Protein AF-A0A963EI82-F1 (afdb_monomer_lite)

Radius of gyration: 46.26 Å; chains: 1; bounding box: 89×46×141 Å

Foldseek 3Di:
DDEAEDEEDEQAEFEDPDPDPQQAADPPDEGAEHFLYEQYEYYLYEYERHQEDYEFEFQDADDPHSAHYNYEYHNYEYGSYNHDYYYCCVVHPRSHDQYWYFQYAQDDPAFCDPDPPSSRGDHGGDIDHQKDFDADPVRHGAWIWHDLDPQKIKIFGQDQAPQRPDTLRDSPCQAHQRIWMFHRPDPFDTWIFHRDDFQPADRHDPPDTHHDFDFTFHDPPDDPDPDRDDGDGPDPPDFDEDCADPPDDDAQDKGWHQDPNNADPPAFDDQHTGIWGHHDPGHTDGPDGDVPDFTEDEDAAEEEDALSQFRYEYEDAYAAAYEYEYEADRDAAPRAKTKHKYAQAHNHKYFYHYHPQAAEDEDVPDGIQDDHRAMWMWIAHNNRYIYTHPSPPPDPDPPDAAEDEDEAEDEDALVQWSHEYEYAYADQEEGEHEDAAPSDDPPDFKTKHKYFYAYQHKYWYAYHPQEEEAEPCDVGRIDRDHGDMKMWMWGHDDVPHTIYIYIDD

Structure (mmCIF, N/CA/C/O backbone):
data_AF-A0A963EI82-F1
#
_entry.id   AF-A0A963EI82-F1
#
loop_
_atom_site.group_PDB
_atom_site.id
_atom_site.type_symbol
_atom_site.label_atom_id
_atom_site.label_alt_id
_atom_site.label_comp_id
_atom_site.label_asym_id
_atom_site.label_entity_id
_atom_site.label_seq_id
_atom_site.pdbx_PDB_ins_code
_atom_site.Cartn_x
_atom_site.Cartn_y
_atom_site.Cartn_z
_atom_site.occupancy
_atom_site.B_iso_or_equiv
_atom_site.auth_seq_id
_atom_site.auth_comp_id
_atom_site.auth_asym_id
_atom_site.auth_atom_id
_atom_site.pdbx_PDB_model_num
ATOM 1 N N . ALA A 1 1 ? 41.532 -10.036 -47.776 1.00 57.84 1 ALA A N 1
ATOM 2 C CA . ALA A 1 1 ? 40.327 -9.184 -47.785 1.00 57.84 1 ALA A CA 1
ATOM 3 C C . ALA A 1 1 ? 40.733 -7.795 -47.318 1.00 57.84 1 ALA A C 1
ATOM 5 O O . ALA A 1 1 ? 41.218 -7.670 -46.201 1.00 57.84 1 ALA A O 1
ATOM 6 N N . HIS A 1 2 ? 40.638 -6.790 -48.186 1.00 61.81 2 HIS A N 1
ATOM 7 C CA . HIS A 1 2 ? 40.931 -5.408 -47.808 1.00 61.81 2 HIS A CA 1
ATOM 8 C C . HIS A 1 2 ? 39.715 -4.837 -47.072 1.00 61.81 2 HIS A C 1
ATOM 10 O O . HIS A 1 2 ? 38.590 -5.003 -47.539 1.00 61.81 2 HIS A O 1
ATOM 16 N N . VAL A 1 3 ? 39.946 -4.231 -45.908 1.00 71.12 3 VAL A N 1
ATOM 17 C CA . VAL A 1 3 ? 38.927 -3.509 -45.136 1.00 71.12 3 VAL A CA 1
ATOM 18 C C . VAL A 1 3 ? 39.067 -2.033 -45.485 1.00 71.12 3 VAL A C 1
ATOM 20 O O . VAL A 1 3 ? 40.163 -1.485 -45.367 1.00 71.12 3 VAL A O 1
ATOM 23 N N . CYS A 1 4 ? 37.981 -1.393 -45.914 1.00 79.50 4 CYS A N 1
ATOM 24 C CA . CYS A 1 4 ? 37.936 0.066 -45.990 1.00 79.50 4 CYS A CA 1
ATOM 25 C C . CYS A 1 4 ? 37.677 0.592 -44.574 1.00 79.50 4 CYS A C 1
ATOM 27 O O . CYS A 1 4 ? 36.737 0.131 -43.927 1.00 79.50 4 CYS A O 1
ATOM 29 N N . ASN A 1 5 ? 38.530 1.475 -44.050 1.00 86.44 5 ASN A N 1
ATOM 30 C CA . ASN A 1 5 ? 38.430 1.924 -42.662 1.00 86.44 5 ASN A CA 1
ATOM 31 C C . ASN A 1 5 ? 38.741 3.415 -42.510 1.00 86.44 5 ASN A C 1
ATOM 33 O O . ASN A 1 5 ? 39.604 3.927 -43.218 1.00 86.44 5 ASN A O 1
ATOM 37 N N . ASN A 1 6 ? 38.099 4.066 -41.536 1.00 87.31 6 ASN A N 1
ATOM 38 C CA . ASN A 1 6 ? 38.327 5.461 -41.144 1.00 87.31 6 ASN A CA 1
ATOM 39 C C . ASN A 1 6 ? 38.152 6.451 -42.309 1.00 87.31 6 ASN A C 1
ATOM 41 O O . ASN A 1 6 ? 39.043 7.245 -42.611 1.00 87.31 6 ASN A O 1
ATOM 45 N N . MET A 1 7 ? 37.003 6.389 -42.977 1.00 90.25 7 MET A N 1
ATOM 46 C CA . MET A 1 7 ? 36.667 7.276 -44.090 1.00 90.25 7 MET A CA 1
ATOM 47 C C . MET A 1 7 ? 35.466 8.141 -43.725 1.00 90.25 7 MET A C 1
ATOM 49 O O . MET A 1 7 ? 34.539 7.678 -43.063 1.00 90.25 7 MET A O 1
ATOM 53 N N . VAL A 1 8 ? 35.467 9.382 -44.203 1.00 93.44 8 VAL A N 1
ATOM 54 C CA . VAL A 1 8 ? 34.294 10.255 -44.165 1.00 93.44 8 VAL A CA 1
ATOM 55 C C . VAL A 1 8 ? 33.812 10.476 -45.592 1.00 93.44 8 VAL A C 1
ATOM 57 O O . VAL A 1 8 ? 34.596 10.841 -46.466 1.00 93.44 8 VAL A O 1
ATOM 60 N N . LEU A 1 9 ? 32.523 10.255 -45.818 1.00 92.88 9 LEU A N 1
ATOM 61 C CA . LEU A 1 9 ? 31.808 10.692 -47.008 1.00 92.88 9 LEU A CA 1
ATOM 62 C C . LEU A 1 9 ? 30.863 11.795 -46.559 1.00 92.88 9 LEU A C 1
ATOM 64 O O . LEU A 1 9 ? 30.033 11.575 -45.681 1.00 92.88 9 LEU A O 1
ATOM 68 N N . GLN A 1 10 ? 31.001 12.980 -47.140 1.00 94.75 10 GLN A N 1
ATOM 69 C CA . GLN A 1 10 ? 30.225 14.137 -46.725 1.00 94.75 10 GLN A CA 1
ATOM 70 C C . GLN A 1 10 ? 29.587 14.820 -47.929 1.00 94.75 10 GLN A C 1
ATOM 72 O O . GLN A 1 10 ? 30.273 15.060 -48.922 1.00 94.75 10 GLN A O 1
ATOM 77 N N . ARG A 1 11 ? 28.298 15.170 -47.814 1.00 91.75 11 ARG A N 1
ATOM 78 C CA . ARG A 1 11 ? 27.529 15.893 -48.844 1.00 91.75 11 ARG A CA 1
ATOM 79 C C . ARG A 1 11 ? 27.559 15.202 -50.207 1.00 91.75 11 ARG A C 1
ATOM 81 O O . ARG A 1 11 ? 27.711 15.843 -51.246 1.00 91.75 11 ARG A O 1
ATOM 88 N N . ILE A 1 12 ? 27.450 13.878 -50.193 1.00 92.38 12 ILE A N 1
ATOM 89 C CA . ILE A 1 12 ? 27.367 13.075 -51.411 1.00 92.38 12 ILE A CA 1
ATOM 90 C C . ILE A 1 12 ? 25.909 13.001 -51.843 1.00 92.38 12 ILE A C 1
ATOM 92 O O . ILE A 1 12 ? 25.058 12.629 -51.042 1.00 92.38 12 ILE A O 1
ATOM 96 N N . GLN A 1 13 ? 25.630 13.295 -53.111 1.00 89.69 13 GLN A N 1
ATOM 97 C CA . GLN A 1 13 ? 24.340 12.999 -53.725 1.00 89.69 13 GLN A CA 1
ATOM 98 C C . GLN A 1 13 ? 24.514 11.877 -54.747 1.00 89.69 13 GLN A C 1
ATOM 100 O O . GLN A 1 13 ? 25.333 11.988 -55.660 1.00 89.69 13 GLN A O 1
ATOM 105 N N . VAL A 1 14 ? 23.751 10.798 -54.591 1.00 88.75 14 VAL A N 1
ATOM 106 C CA . VAL A 1 14 ? 23.682 9.694 -55.550 1.00 88.75 14 VAL A CA 1
ATOM 107 C C . VAL A 1 14 ? 22.271 9.639 -56.105 1.00 88.75 14 VAL A C 1
ATOM 109 O O . VAL A 1 14 ? 21.310 9.549 -55.350 1.00 88.75 14 VAL A O 1
ATOM 112 N N . ASN A 1 15 ? 22.152 9.685 -57.425 1.00 84.25 15 ASN A N 1
ATOM 113 C CA . ASN A 1 15 ? 20.874 9.604 -58.115 1.00 84.25 15 ASN A CA 1
ATOM 114 C C . ASN A 1 15 ? 21.046 8.756 -59.381 1.00 84.25 15 ASN A C 1
ATOM 116 O O . ASN A 1 15 ? 22.051 8.902 -60.084 1.00 84.25 15 ASN A O 1
ATOM 120 N N . ALA A 1 16 ? 20.103 7.854 -59.657 1.00 77.00 16 ALA A N 1
ATOM 121 C CA . ALA A 1 16 ? 20.084 7.122 -60.917 1.00 77.00 16 ALA A CA 1
ATOM 122 C C . ALA A 1 16 ? 19.384 7.961 -62.004 1.00 77.00 16 ALA A C 1
ATOM 124 O O . ALA A 1 16 ? 18.263 8.425 -61.795 1.00 77.00 16 ALA A O 1
ATOM 125 N N . PRO A 1 17 ? 20.000 8.151 -63.185 1.00 63.22 17 PRO A N 1
ATOM 126 C CA . PRO A 1 17 ? 19.357 8.868 -64.274 1.00 63.22 17 PRO A CA 1
ATOM 127 C C . PRO A 1 17 ? 18.159 8.072 -64.815 1.00 63.22 17 PRO A C 1
ATOM 129 O O . PRO A 1 17 ? 18.316 7.025 -65.433 1.00 63.22 17 PRO A O 1
ATOM 132 N N . ASP A 1 18 ? 16.977 8.622 -64.555 1.00 56.81 18 ASP A N 1
ATOM 133 C CA . ASP A 1 18 ? 15.734 8.546 -65.326 1.00 56.81 18 ASP A CA 1
ATOM 134 C C . ASP A 1 18 ? 15.275 7.160 -65.830 1.00 56.81 18 ASP A C 1
ATOM 136 O O . ASP A 1 18 ? 15.559 6.735 -66.950 1.00 56.81 18 ASP A O 1
ATOM 140 N N . ALA A 1 19 ? 14.437 6.500 -65.025 1.00 50.06 19 ALA A N 1
ATOM 141 C CA . ALA A 1 19 ? 13.501 5.481 -65.492 1.00 50.06 19 ALA A CA 1
ATOM 142 C C . ALA A 1 19 ? 12.075 6.069 -65.594 1.00 50.06 19 ALA A C 1
ATOM 144 O O . ALA A 1 19 ? 11.162 5.671 -64.877 1.00 50.06 19 ALA A O 1
ATOM 145 N N . GLY A 1 20 ? 11.868 7.054 -66.471 1.00 53.16 20 GLY A N 1
ATOM 146 C CA . GLY A 1 20 ? 10.571 7.301 -67.118 1.00 53.16 20 GLY A CA 1
ATOM 147 C C . GLY A 1 20 ? 9.481 8.057 -66.345 1.00 53.16 20 GLY A C 1
ATOM 148 O O . GLY A 1 20 ? 8.435 8.321 -66.934 1.00 53.16 20 GLY A O 1
ATOM 149 N N . SER A 1 21 ? 9.682 8.461 -65.087 1.00 54.78 21 SER A N 1
ATOM 150 C CA . SER A 1 21 ? 8.813 9.464 -64.431 1.00 54.78 21 SER A CA 1
ATOM 151 C C . SER A 1 21 ? 9.440 10.157 -63.210 1.00 54.78 21 SER A C 1
ATOM 153 O O . SER A 1 21 ? 8.719 10.613 -62.324 1.00 54.78 21 SER A O 1
ATOM 155 N N . GLY A 1 22 ? 10.774 10.205 -63.111 1.00 61.03 22 GLY A N 1
ATOM 156 C CA . GLY A 1 22 ? 11.508 10.909 -62.042 1.00 61.03 22 GLY A CA 1
ATOM 157 C C . GLY A 1 22 ? 11.361 10.366 -60.609 1.00 61.03 22 GLY A C 1
ATOM 158 O O . GLY A 1 22 ? 12.062 10.834 -59.719 1.00 61.03 22 GLY A O 1
ATOM 159 N N . LEU A 1 23 ? 10.479 9.388 -60.371 1.00 68.19 23 LEU A N 1
ATOM 160 C CA . LEU A 1 23 ? 10.163 8.844 -59.039 1.00 68.19 23 LEU A CA 1
ATOM 161 C C . LEU A 1 23 ? 10.244 7.309 -58.964 1.00 68.19 23 LEU A C 1
ATOM 163 O O . LEU A 1 23 ? 10.009 6.743 -57.900 1.00 68.19 23 LEU A O 1
ATOM 167 N N . VAL A 1 24 ? 10.541 6.624 -60.074 1.00 77.25 24 VAL A N 1
ATOM 168 C CA . VAL A 1 24 ? 10.597 5.155 -60.124 1.00 77.25 24 VAL A CA 1
ATOM 169 C C . VAL A 1 24 ? 12.042 4.686 -59.913 1.00 77.25 24 VAL A C 1
ATOM 171 O O . VAL A 1 24 ? 12.893 5.010 -60.743 1.00 77.25 24 VAL A O 1
ATOM 174 N N . PRO A 1 25 ? 12.332 3.918 -58.844 1.00 78.06 25 PRO A N 1
ATOM 175 C CA . PRO A 1 25 ? 13.668 3.389 -58.596 1.00 78.06 25 PRO A CA 1
ATOM 176 C C . PRO A 1 25 ? 14.167 2.498 -59.741 1.00 78.06 25 PRO A C 1
ATOM 178 O O . PRO A 1 25 ? 13.443 1.611 -60.203 1.00 78.06 25 PRO A O 1
ATOM 181 N N . LEU A 1 26 ? 15.425 2.669 -60.163 1.00 82.06 26 LEU A N 1
ATOM 182 C CA . LEU A 1 26 ? 16.035 1.784 -61.161 1.00 82.06 26 LEU A CA 1
ATOM 183 C C . LEU A 1 26 ? 16.381 0.421 -60.536 1.00 82.06 26 LEU A C 1
ATOM 185 O O . LEU A 1 26 ? 17.216 0.337 -59.634 1.00 82.06 26 LEU A O 1
ATOM 189 N N . ALA A 1 27 ? 15.766 -0.655 -61.030 1.00 84.81 27 ALA A N 1
ATOM 190 C CA . ALA A 1 27 ? 16.008 -2.010 -60.533 1.00 84.81 27 ALA A CA 1
ATOM 191 C C . ALA A 1 27 ? 17.491 -2.426 -60.655 1.00 84.81 27 ALA A C 1
ATOM 193 O O . ALA A 1 27 ? 18.173 -2.110 -61.629 1.00 84.81 27 ALA A O 1
ATOM 194 N N . GLY A 1 28 ? 17.988 -3.149 -59.657 1.00 86.94 28 GLY A N 1
ATOM 195 C CA . GLY A 1 28 ? 19.357 -3.636 -59.508 1.00 86.94 28 GLY A CA 1
ATOM 196 C C . GLY A 1 28 ? 20.360 -2.604 -58.989 1.00 86.94 28 GLY A C 1
ATOM 197 O O . GLY A 1 28 ? 21.533 -2.944 -58.827 1.00 86.94 28 GLY A O 1
ATOM 198 N N . THR A 1 29 ? 19.945 -1.358 -58.739 1.00 89.69 29 THR A N 1
ATOM 199 C CA . THR A 1 29 ? 20.871 -0.294 -58.327 1.00 89.69 29 THR A CA 1
ATOM 200 C C . THR A 1 29 ? 21.032 -0.201 -56.815 1.00 89.69 29 THR A C 1
ATOM 202 O O . THR A 1 29 ? 20.063 -0.275 -56.058 1.00 89.69 29 THR A O 1
ATOM 205 N N . THR A 1 30 ? 22.275 0.022 -56.385 1.00 91.69 30 THR A N 1
ATOM 206 C CA . THR A 1 30 ? 22.602 0.399 -55.010 1.00 91.69 30 THR A CA 1
ATOM 207 C C . THR A 1 30 ? 23.285 1.760 -55.029 1.00 91.69 30 THR A C 1
ATOM 209 O O . THR A 1 30 ? 24.250 1.929 -55.771 1.00 91.69 30 THR A O 1
ATOM 212 N N . GLY A 1 31 ? 22.815 2.715 -54.226 1.00 92.94 31 GLY A N 1
ATOM 213 C CA . GLY A 1 31 ? 23.410 4.049 -54.164 1.00 92.94 31 GLY A CA 1
ATOM 214 C C . GLY A 1 31 ? 24.785 4.037 -53.498 1.00 92.94 31 GLY A C 1
ATOM 215 O O . GLY A 1 31 ? 25.807 4.195 -54.162 1.00 92.94 31 GLY A O 1
ATOM 216 N N . ILE A 1 32 ? 24.823 3.813 -52.183 1.00 93.44 32 ILE A N 1
ATOM 217 C CA . ILE A 1 32 ? 26.070 3.693 -51.418 1.00 93.44 32 ILE A CA 1
ATOM 218 C C . ILE A 1 32 ? 26.177 2.279 -50.856 1.00 93.44 32 ILE A C 1
ATOM 220 O O . ILE A 1 32 ? 25.413 1.875 -49.980 1.00 93.44 32 ILE A O 1
ATOM 224 N N . ARG A 1 33 ? 27.163 1.525 -51.351 1.00 92.19 33 ARG A N 1
ATOM 225 C CA . ARG A 1 33 ? 27.460 0.167 -50.890 1.00 92.19 33 ARG A CA 1
ATOM 226 C C . ARG A 1 33 ? 28.783 0.122 -50.144 1.00 92.19 33 ARG A C 1
ATOM 228 O O . ARG A 1 33 ? 29.834 0.432 -50.698 1.00 92.19 33 ARG A O 1
ATOM 235 N N . MET A 1 34 ? 28.731 -0.341 -48.904 1.00 90.81 34 MET A N 1
ATOM 236 C CA . MET A 1 34 ? 29.884 -0.541 -48.040 1.00 90.81 34 MET A CA 1
ATOM 237 C C . MET A 1 34 ? 30.163 -2.033 -47.889 1.00 90.81 34 MET A C 1
ATOM 239 O O . MET A 1 34 ? 29.347 -2.778 -47.347 1.00 90.81 34 MET A O 1
ATOM 243 N N . HIS A 1 35 ? 31.324 -2.469 -48.380 1.00 89.81 35 HIS A N 1
ATOM 244 C CA . HIS A 1 35 ? 31.737 -3.870 -48.360 1.00 89.81 35 HIS A CA 1
ATOM 245 C C . HIS A 1 35 ? 32.922 -4.072 -47.412 1.00 89.81 35 HIS A C 1
ATOM 247 O O . HIS A 1 35 ? 33.994 -3.521 -47.660 1.00 89.81 35 HIS A O 1
ATOM 253 N N . ASN A 1 36 ? 32.753 -4.881 -46.359 1.00 87.81 36 ASN A N 1
ATOM 254 C CA . ASN A 1 36 ? 33.754 -5.071 -45.296 1.00 87.81 36 ASN A CA 1
ATOM 255 C C . ASN A 1 36 ? 34.328 -3.725 -44.805 1.00 87.81 36 ASN A C 1
ATOM 257 O O . ASN A 1 36 ? 35.544 -3.513 -44.837 1.00 87.81 36 ASN A O 1
ATOM 261 N N . ALA A 1 37 ? 33.447 -2.793 -44.433 1.00 88.12 37 ALA A N 1
ATOM 262 C CA . ALA A 1 37 ? 33.820 -1.418 -44.116 1.00 88.12 37 ALA A CA 1
ATOM 263 C C . ALA A 1 37 ? 33.678 -1.115 -42.621 1.00 88.12 37 ALA A C 1
ATOM 265 O O . ALA A 1 37 ? 32.652 -1.420 -42.014 1.00 88.12 37 ALA A O 1
ATOM 266 N N . ALA A 1 38 ? 34.693 -0.495 -42.032 1.00 86.25 38 ALA A N 1
ATOM 267 C CA . ALA A 1 38 ? 34.719 -0.159 -40.618 1.00 86.25 38 ALA A CA 1
ATOM 268 C C . ALA A 1 38 ? 34.853 1.352 -40.412 1.00 86.25 38 ALA A C 1
ATOM 270 O O . ALA A 1 38 ? 35.602 2.011 -41.124 1.00 86.25 38 ALA A O 1
ATOM 271 N N . ARG A 1 39 ? 34.171 1.903 -39.405 1.00 86.31 39 ARG A N 1
ATOM 272 C CA . ARG A 1 39 ? 34.317 3.306 -38.976 1.00 86.31 39 ARG A CA 1
ATOM 273 C C . ARG A 1 39 ? 34.182 4.300 -40.131 1.00 86.31 39 ARG A C 1
ATOM 275 O O . ARG A 1 39 ? 34.940 5.267 -40.226 1.00 86.31 39 ARG A O 1
ATOM 282 N N . ILE A 1 40 ? 33.249 4.025 -41.036 1.00 92.00 40 ILE A N 1
ATOM 283 C CA . ILE A 1 40 ? 32.882 4.943 -42.107 1.00 92.00 40 ILE A CA 1
ATOM 284 C C . ILE A 1 40 ? 31.839 5.910 -41.558 1.00 92.00 40 ILE A C 1
ATOM 286 O O . ILE A 1 40 ? 30.855 5.479 -40.962 1.00 92.00 40 ILE A O 1
ATOM 290 N N . CYS A 1 41 ? 32.045 7.208 -41.752 1.00 92.50 41 CYS A N 1
ATOM 291 C CA . CYS A 1 41 ? 31.081 8.234 -41.379 1.00 92.50 41 CYS A CA 1
ATOM 292 C C . CYS A 1 41 ? 30.471 8.842 -42.642 1.00 92.50 41 CYS A C 1
ATOM 294 O O . CYS A 1 41 ? 31.165 9.487 -43.425 1.00 92.50 41 CYS A O 1
ATOM 296 N N . LEU A 1 42 ? 29.179 8.618 -42.840 1.00 93.06 42 LEU A N 1
ATOM 297 C CA . LEU A 1 42 ? 28.361 9.239 -43.869 1.00 93.06 42 LEU A CA 1
ATOM 298 C C . LEU A 1 42 ? 27.676 10.454 -43.243 1.00 93.06 42 LEU A C 1
ATOM 300 O O . LEU A 1 42 ? 26.943 10.315 -42.266 1.00 93.06 42 LEU A O 1
ATOM 304 N N . VAL A 1 43 ? 27.936 11.640 -43.784 1.00 93.06 43 VAL A N 1
ATOM 305 C CA . VAL A 1 43 ? 27.400 12.911 -43.285 1.00 93.06 43 VAL A CA 1
ATOM 306 C C . VAL A 1 43 ? 26.672 13.618 -44.421 1.00 93.06 43 VAL A C 1
ATOM 308 O O . VAL A 1 43 ? 27.270 13.877 -45.464 1.00 93.06 43 VAL A O 1
ATOM 311 N N . ASP A 1 44 ? 25.393 13.929 -44.246 1.00 90.88 44 ASP A N 1
ATOM 312 C CA . ASP A 1 44 ? 24.550 14.604 -45.241 1.00 90.88 44 ASP A CA 1
ATOM 313 C C . ASP A 1 44 ? 24.593 13.920 -46.623 1.00 90.88 44 ASP A C 1
ATOM 315 O O . ASP A 1 44 ? 24.756 14.571 -47.657 1.00 90.88 44 ASP A O 1
ATOM 319 N N . CYS A 1 45 ? 24.558 12.585 -46.648 1.00 92.25 45 CYS A N 1
ATOM 320 C CA . CYS A 1 45 ? 24.546 11.826 -47.897 1.00 92.25 45 CYS A CA 1
ATOM 321 C C . CYS A 1 45 ? 23.104 11.573 -48.348 1.00 92.25 45 CYS A C 1
ATOM 323 O O . CYS A 1 45 ? 22.335 10.935 -47.630 1.00 92.25 45 CYS A O 1
ATOM 325 N N . ASN A 1 46 ? 22.770 12.025 -49.554 1.00 89.75 46 ASN A N 1
ATOM 326 C CA . ASN A 1 46 ? 21.439 11.927 -50.139 1.00 89.75 46 ASN A CA 1
ATOM 327 C C . ASN A 1 46 ? 21.447 10.897 -51.264 1.00 89.75 46 ASN A C 1
ATOM 329 O O . ASN A 1 46 ? 22.226 11.009 -52.211 1.00 89.75 46 ASN A O 1
ATOM 333 N N . VAL A 1 47 ? 20.587 9.891 -51.166 1.00 89.94 47 VAL A N 1
ATOM 334 C CA . VAL A 1 47 ? 20.501 8.819 -52.155 1.00 89.94 47 VAL A CA 1
ATOM 335 C C . VAL A 1 47 ? 19.074 8.699 -52.667 1.00 89.94 47 VAL A C 1
ATOM 337 O O . VAL A 1 47 ? 18.145 8.454 -51.898 1.00 89.94 47 VAL A O 1
ATOM 340 N N . GLU A 1 48 ? 18.900 8.859 -53.974 1.00 87.69 48 GLU A N 1
ATOM 341 C CA . GLU A 1 48 ? 17.586 9.027 -54.585 1.00 87.69 48 GLU A CA 1
ATOM 342 C C . GLU A 1 48 ? 17.401 8.120 -55.809 1.00 87.69 48 GLU A C 1
ATOM 344 O O . GLU A 1 48 ? 18.343 7.878 -56.565 1.00 87.69 48 GLU A O 1
ATOM 349 N N . VAL A 1 49 ? 16.170 7.640 -56.022 1.00 86.12 49 VAL A N 1
ATOM 350 C CA . VAL A 1 49 ? 15.735 6.947 -57.258 1.00 86.12 49 VAL A CA 1
ATOM 351 C C . VAL A 1 49 ? 16.539 5.664 -57.568 1.00 86.12 49 VAL A C 1
ATOM 353 O O . VAL A 1 49 ? 16.672 5.233 -58.712 1.00 86.12 49 VAL A O 1
ATOM 356 N N . VAL A 1 50 ? 17.056 4.994 -56.537 1.00 87.19 50 VAL A N 1
ATOM 357 C CA . VAL A 1 50 ? 17.761 3.702 -56.645 1.00 87.19 50 VAL A CA 1
ATOM 358 C C . VAL A 1 50 ? 16.986 2.593 -55.943 1.00 87.19 50 VAL A C 1
ATOM 360 O O . VAL A 1 50 ? 16.217 2.851 -55.020 1.00 87.19 50 VAL A O 1
ATOM 363 N N . GLU A 1 51 ? 17.181 1.335 -56.338 1.00 88.94 51 GLU A N 1
ATOM 364 C CA . GLU A 1 51 ? 16.483 0.228 -55.676 1.00 88.94 51 GLU A CA 1
ATOM 365 C C . GLU A 1 51 ? 16.880 0.130 -54.198 1.00 88.94 51 GLU A C 1
ATOM 367 O O . GLU A 1 51 ? 16.004 0.129 -53.336 1.00 88.94 51 GLU A O 1
ATOM 372 N N . THR A 1 52 ? 18.182 0.071 -53.901 1.00 90.31 52 THR A N 1
ATOM 373 C CA . THR A 1 52 ? 18.718 0.063 -52.533 1.00 90.31 52 THR A CA 1
ATOM 374 C C . THR A 1 52 ? 19.515 1.338 -52.266 1.00 90.31 52 THR A C 1
ATOM 376 O O . THR A 1 52 ? 20.524 1.577 -52.919 1.00 90.31 52 THR A O 1
ATOM 379 N N . ALA A 1 53 ? 19.119 2.168 -51.303 1.00 90.25 53 ALA A N 1
ATOM 380 C CA . ALA A 1 53 ? 19.831 3.420 -51.061 1.00 90.25 53 ALA A CA 1
ATOM 381 C C . ALA A 1 53 ? 21.190 3.184 -50.379 1.00 90.25 53 ALA A C 1
ATOM 383 O O . ALA A 1 53 ? 22.234 3.536 -50.932 1.00 90.25 53 ALA A O 1
ATOM 384 N N . PHE A 1 54 ? 21.184 2.516 -49.226 1.00 91.38 54 PHE A N 1
ATOM 385 C CA . PHE A 1 54 ? 22.388 2.206 -48.456 1.00 91.38 54 PHE A CA 1
ATOM 386 C C . PHE A 1 54 ? 22.487 0.704 -48.187 1.00 91.38 54 PHE A C 1
ATOM 388 O O . PHE A 1 54 ? 21.533 0.087 -47.707 1.00 91.38 54 PHE A O 1
ATOM 395 N N . GLU A 1 55 ? 23.645 0.107 -48.474 1.00 91.81 55 GLU A N 1
ATOM 396 C CA . GLU A 1 55 ? 23.890 -1.319 -48.245 1.00 91.81 55 GLU A CA 1
ATOM 397 C C . GLU A 1 55 ? 25.182 -1.568 -47.456 1.00 91.81 55 GLU A C 1
ATOM 399 O O . GLU A 1 55 ? 26.268 -1.189 -47.894 1.00 91.81 55 GLU A O 1
ATOM 404 N N . GLU A 1 56 ? 25.080 -2.289 -46.336 1.00 90.44 56 GLU A N 1
ATOM 405 C CA . GLU A 1 56 ? 26.220 -2.821 -45.582 1.00 90.44 56 GLU A CA 1
ATOM 406 C C . GLU A 1 56 ? 26.367 -4.331 -45.780 1.00 90.44 56 GLU A C 1
ATOM 408 O O . GLU A 1 56 ? 25.610 -5.149 -45.244 1.00 90.44 56 GLU A O 1
ATOM 413 N N . TYR A 1 57 ? 27.398 -4.719 -46.524 1.00 89.75 57 TYR A N 1
ATOM 414 C CA . TYR A 1 57 ? 27.647 -6.111 -46.858 1.00 89.75 57 TYR A CA 1
ATOM 415 C C . TYR A 1 57 ? 28.979 -6.613 -46.298 1.00 89.75 57 TYR A C 1
ATOM 417 O O . TYR A 1 57 ? 30.046 -6.057 -46.555 1.00 89.75 57 TYR A O 1
ATOM 425 N N . SER A 1 58 ? 28.921 -7.726 -45.576 1.00 86.06 58 SER A N 1
ATOM 426 C CA . SER A 1 58 ? 30.077 -8.510 -45.169 1.00 86.06 58 SER A CA 1
ATOM 427 C C . SER A 1 58 ? 29.684 -9.983 -45.087 1.00 86.06 58 SER A C 1
ATOM 429 O O . SER A 1 58 ? 28.533 -10.322 -44.821 1.00 86.06 58 SER A O 1
ATOM 431 N N . GLN A 1 59 ? 30.659 -10.863 -45.303 1.00 86.75 59 GLN A N 1
ATOM 432 C CA . GLN A 1 59 ? 30.522 -12.308 -45.093 1.00 86.75 59 GLN A CA 1
ATOM 433 C C . GLN A 1 59 ? 31.177 -12.765 -43.783 1.00 86.75 59 GLN A C 1
ATOM 435 O O . GLN A 1 59 ? 31.402 -13.958 -43.587 1.00 86.75 59 GLN A O 1
ATOM 440 N N . SER A 1 60 ? 31.536 -11.829 -42.894 1.00 74.94 60 SER A N 1
ATOM 441 C CA . SER A 1 60 ? 32.162 -12.172 -41.619 1.00 74.94 60 SER A CA 1
ATOM 442 C C . SER A 1 60 ? 31.222 -13.012 -40.762 1.00 74.94 60 SER A C 1
ATOM 444 O O . SER A 1 60 ? 30.094 -12.620 -40.464 1.00 74.94 60 SER A O 1
ATOM 446 N N . SER A 1 61 ? 31.713 -14.177 -40.349 1.00 61.84 61 SER A N 1
ATOM 447 C CA . SER A 1 61 ? 31.032 -15.110 -39.464 1.00 61.84 61 SER A CA 1
ATOM 448 C C . SER A 1 61 ? 31.644 -15.024 -38.063 1.00 61.84 61 SER A C 1
ATOM 450 O O . SER A 1 61 ? 32.459 -15.861 -37.680 1.00 61.84 61 SER A O 1
ATOM 452 N N . GLY A 1 62 ? 31.254 -14.003 -37.292 1.00 54.75 62 GLY A N 1
ATOM 453 C CA . GLY A 1 62 ? 31.423 -14.025 -35.833 1.00 54.75 62 GLY A CA 1
ATOM 454 C C . GLY A 1 62 ? 32.517 -13.148 -35.214 1.00 54.75 62 GLY A C 1
ATOM 455 O O . GLY A 1 62 ? 33.251 -13.620 -34.349 1.00 54.75 62 GLY A O 1
ATOM 456 N N . GLY A 1 63 ? 32.570 -11.852 -35.531 1.00 60.16 63 GLY A N 1
ATOM 457 C CA . GLY A 1 63 ? 33.337 -10.889 -34.730 1.00 60.16 63 GLY A CA 1
ATOM 458 C C . GLY A 1 63 ? 33.568 -9.546 -35.415 1.00 60.16 63 GLY A C 1
ATOM 459 O O . GLY A 1 63 ? 33.159 -9.336 -36.549 1.00 60.16 63 GLY A O 1
ATOM 460 N N . THR A 1 64 ? 34.264 -8.635 -34.730 1.00 60.88 64 THR A N 1
ATOM 461 C CA . THR A 1 64 ? 34.657 -7.311 -35.252 1.00 60.88 64 THR A CA 1
ATOM 462 C C . THR A 1 64 ? 35.563 -7.410 -36.485 1.00 60.88 64 THR A C 1
ATOM 464 O O . THR A 1 64 ? 35.617 -6.493 -37.298 1.00 60.88 64 THR A O 1
ATOM 467 N N . ALA A 1 65 ? 36.299 -8.516 -36.628 1.00 65.75 65 ALA A N 1
ATOM 468 C CA . ALA A 1 65 ? 37.199 -8.746 -37.749 1.00 65.75 65 ALA A CA 1
ATOM 469 C C . ALA A 1 65 ? 36.407 -9.060 -39.028 1.00 65.75 65 ALA A C 1
ATOM 471 O O . ALA A 1 65 ? 35.669 -10.042 -39.101 1.00 65.75 65 ALA A O 1
ATOM 472 N N . GLY A 1 66 ? 36.563 -8.212 -40.046 1.00 71.19 66 GLY A N 1
ATOM 473 C CA . GLY A 1 66 ? 35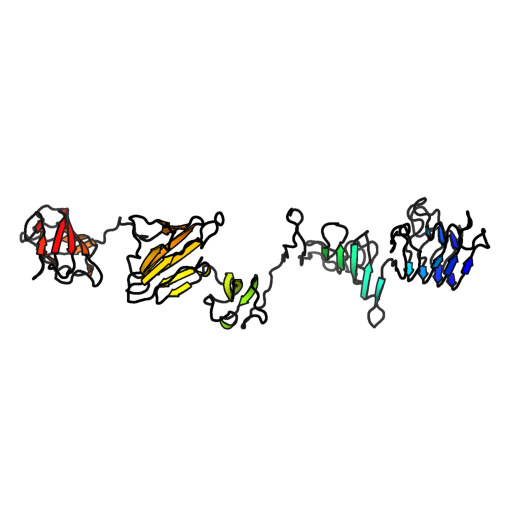.943 -8.388 -41.361 1.00 71.19 66 GLY A CA 1
ATOM 474 C C . GLY A 1 66 ? 34.457 -8.025 -41.443 1.00 71.19 66 GLY A C 1
ATOM 475 O O . GLY A 1 66 ? 33.938 -7.981 -42.554 1.00 71.19 66 GLY A O 1
ATOM 476 N N . ALA A 1 67 ? 33.782 -7.759 -40.319 1.00 78.12 67 ALA A N 1
ATOM 477 C CA . ALA A 1 67 ? 32.412 -7.246 -40.297 1.00 78.12 67 ALA A CA 1
ATOM 478 C C . ALA A 1 67 ? 32.360 -5.776 -40.735 1.00 78.12 67 ALA A C 1
ATOM 480 O O . ALA A 1 67 ? 33.346 -5.043 -40.609 1.00 78.12 67 ALA A O 1
ATOM 481 N N . CYS A 1 68 ? 31.193 -5.333 -41.198 1.00 84.25 68 CYS A N 1
ATOM 482 C CA . CYS A 1 68 ? 30.884 -3.914 -41.231 1.00 84.25 68 CYS A CA 1
ATOM 483 C C . CYS A 1 68 ? 30.660 -3.430 -39.791 1.00 84.25 68 CYS A C 1
ATOM 485 O O . CYS A 1 68 ? 29.817 -3.976 -39.077 1.00 84.25 68 CYS A O 1
ATOM 487 N N . VAL A 1 69 ? 31.460 -2.476 -39.310 1.00 84.25 69 VAL A N 1
ATOM 488 C CA . VAL A 1 69 ? 31.479 -2.145 -37.875 1.00 84.25 69 VAL A CA 1
ATOM 489 C C . VAL A 1 69 ? 31.728 -0.677 -37.591 1.00 84.25 69 VAL A C 1
ATOM 491 O O . VAL A 1 69 ? 32.673 -0.090 -38.110 1.00 84.25 69 VAL A O 1
ATOM 494 N N . GLY A 1 70 ? 30.935 -0.092 -36.692 1.00 80.56 70 GLY A N 1
ATOM 495 C CA . GLY A 1 70 ? 31.169 1.281 -36.238 1.00 80.56 70 GLY A CA 1
ATOM 496 C C . GLY A 1 70 ? 30.838 2.329 -37.298 1.00 80.56 70 GLY A C 1
ATOM 497 O O . GLY A 1 70 ? 31.391 3.423 -37.241 1.00 80.56 70 GLY A O 1
ATOM 498 N N . ASN A 1 71 ? 30.021 1.978 -38.294 1.00 86.88 71 ASN A N 1
ATOM 499 C CA . ASN A 1 71 ? 29.627 2.898 -39.352 1.00 86.88 71 ASN A CA 1
ATOM 500 C C . ASN A 1 71 ? 28.537 3.845 -38.838 1.00 86.88 71 ASN A C 1
ATOM 502 O O . ASN A 1 71 ? 27.604 3.423 -38.146 1.00 86.88 71 ASN A O 1
ATOM 506 N N . SER A 1 72 ? 28.669 5.120 -39.187 1.00 88.69 72 SER A N 1
ATOM 507 C CA . SER A 1 72 ? 27.800 6.198 -38.730 1.00 88.69 72 SER A CA 1
ATOM 508 C C . SER A 1 72 ? 27.137 6.882 -39.915 1.00 88.69 72 SER A C 1
ATOM 510 O O . SER A 1 72 ? 27.794 7.174 -40.908 1.00 88.69 72 SER A O 1
ATOM 512 N N . TYR A 1 73 ? 25.853 7.173 -39.773 1.00 88.94 73 TYR A N 1
ATOM 513 C CA . TYR A 1 73 ? 25.025 7.909 -40.715 1.00 88.94 73 TYR A CA 1
ATOM 514 C C . TYR A 1 73 ? 24.485 9.126 -39.975 1.00 88.94 73 TYR A C 1
ATOM 516 O O . TYR A 1 73 ? 23.835 8.994 -38.939 1.00 88.94 73 TYR A O 1
ATOM 524 N N . ILE A 1 74 ? 24.798 10.317 -40.462 1.00 88.88 74 ILE A N 1
ATOM 525 C CA . ILE A 1 74 ? 24.414 11.585 -39.847 1.00 88.88 74 ILE A CA 1
A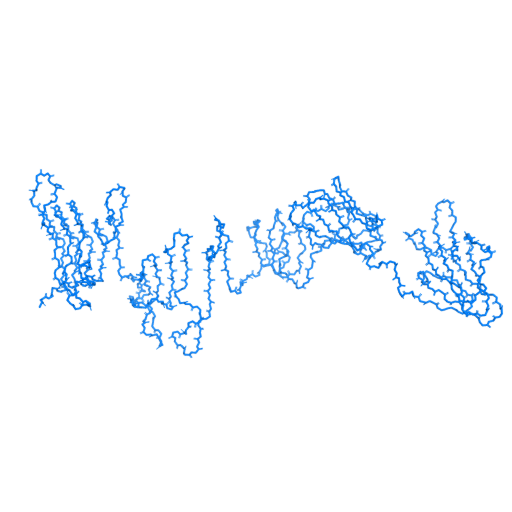TOM 526 C C . ILE A 1 74 ? 23.757 12.416 -40.941 1.00 88.88 74 ILE A C 1
ATOM 528 O O . ILE A 1 74 ? 24.383 12.643 -41.971 1.00 88.88 74 ILE A O 1
ATOM 532 N N . GLY A 1 75 ? 22.498 12.820 -40.772 1.00 84.69 75 GLY A N 1
ATOM 533 C CA . GLY A 1 75 ? 21.800 13.630 -41.779 1.00 84.69 75 GLY A CA 1
ATOM 534 C C . GLY A 1 75 ? 21.600 12.930 -43.130 1.00 84.69 75 GLY A C 1
ATOM 535 O O . GLY A 1 75 ? 21.435 13.598 -44.143 1.00 84.69 75 GLY A O 1
ATOM 536 N N . CYS A 1 76 ? 21.698 11.597 -43.190 1.00 87.88 76 CYS A N 1
ATOM 537 C CA . CYS A 1 76 ? 21.602 10.860 -44.450 1.00 87.88 76 CYS A CA 1
ATOM 538 C C . CYS A 1 76 ? 20.139 10.618 -44.832 1.00 87.88 76 CYS A C 1
ATOM 540 O O . CYS A 1 76 ? 19.337 10.207 -43.993 1.00 87.88 76 CYS A O 1
ATOM 542 N N . ILE A 1 77 ? 19.810 10.838 -46.102 1.00 85.38 77 ILE A N 1
ATOM 543 C CA . ILE A 1 77 ? 18.431 10.830 -46.601 1.00 85.38 77 ILE A CA 1
ATOM 544 C C . ILE A 1 77 ? 18.308 9.815 -47.734 1.00 85.38 77 ILE A C 1
ATOM 546 O O . ILE A 1 77 ? 19.181 9.726 -48.604 1.00 85.38 77 ILE A O 1
ATOM 550 N N . SER A 1 78 ? 17.210 9.056 -47.738 1.00 85.75 78 SER A N 1
ATOM 551 C CA . SER A 1 78 ? 16.851 8.195 -48.868 1.00 85.75 78 SER A CA 1
ATOM 552 C C . SER A 1 78 ? 15.458 8.502 -49.416 1.00 85.75 78 SER A C 1
ATOM 554 O O . SER A 1 78 ? 14.451 8.356 -48.726 1.00 85.75 78 SER A O 1
ATOM 556 N N . HIS A 1 79 ? 15.375 8.882 -50.689 1.00 82.06 79 HIS A N 1
ATOM 557 C CA . HIS A 1 79 ? 14.109 9.246 -51.333 1.00 82.06 79 HIS A CA 1
ATOM 558 C C . HIS A 1 79 ? 13.811 8.383 -52.551 1.00 82.06 79 HIS A C 1
ATOM 560 O O . HIS A 1 79 ? 14.680 8.129 -53.379 1.00 82.06 79 HIS A O 1
ATOM 566 N N . ASN A 1 80 ? 12.545 7.984 -52.700 1.00 81.81 80 ASN A N 1
ATOM 567 C CA . ASN A 1 80 ? 12.078 7.203 -53.851 1.00 81.81 80 ASN A CA 1
ATOM 568 C C . ASN A 1 80 ? 12.924 5.942 -54.090 1.00 81.81 80 ASN A C 1
ATOM 570 O O . ASN A 1 80 ? 13.281 5.622 -55.221 1.00 81.81 80 ASN A O 1
ATOM 574 N N . CYS A 1 81 ? 13.253 5.245 -53.000 1.00 81.75 81 CYS A N 1
ATOM 575 C CA . CYS A 1 81 ? 14.002 3.994 -53.011 1.00 81.75 81 CYS A CA 1
ATOM 576 C C . CYS A 1 81 ? 13.110 2.835 -52.553 1.00 81.75 81 CYS A C 1
ATOM 578 O O . CYS A 1 81 ? 12.327 2.967 -51.599 1.00 81.75 81 CYS A O 1
ATOM 580 N N . THR A 1 82 ? 13.247 1.677 -53.202 1.00 84.62 82 THR A N 1
ATOM 581 C CA . THR A 1 82 ? 12.505 0.456 -52.833 1.00 84.62 82 THR A CA 1
ATOM 582 C C . THR A 1 82 ? 12.945 -0.054 -51.463 1.00 84.62 82 THR A C 1
ATOM 584 O O . THR A 1 82 ? 12.114 -0.421 -50.638 1.00 84.62 82 THR A O 1
ATOM 587 N N . THR A 1 83 ? 14.249 -0.019 -51.202 1.00 84.62 83 THR A N 1
ATOM 588 C CA . THR A 1 83 ? 14.887 -0.393 -49.942 1.00 84.62 83 THR A CA 1
ATOM 589 C C . THR A 1 83 ? 15.799 0.746 -49.510 1.00 84.62 83 THR A C 1
ATOM 591 O O . THR A 1 83 ? 16.801 1.029 -50.153 1.00 84.62 83 THR A O 1
ATOM 594 N N . ALA A 1 84 ? 15.478 1.428 -48.419 1.00 83.50 84 ALA A N 1
ATOM 595 C CA . ALA A 1 84 ? 16.324 2.515 -47.937 1.00 83.50 84 ALA A CA 1
ATOM 596 C C . ALA A 1 84 ? 17.630 2.018 -47.304 1.00 83.50 84 ALA A C 1
ATOM 598 O O . ALA A 1 84 ? 18.711 2.536 -47.568 1.00 83.50 84 ALA A O 1
ATOM 599 N N . TYR A 1 85 ? 17.539 0.969 -46.493 1.00 87.69 85 TYR A N 1
ATOM 600 C CA . TYR A 1 85 ? 18.686 0.368 -45.836 1.00 87.69 85 TYR A CA 1
ATOM 601 C C . TYR A 1 85 ? 18.639 -1.146 -45.971 1.00 87.69 85 TYR A C 1
ATOM 603 O O . TYR A 1 85 ? 17.600 -1.768 -45.749 1.00 87.69 85 TYR A O 1
ATOM 611 N N . LYS A 1 86 ? 19.784 -1.739 -46.297 1.00 88.19 86 LYS A N 1
ATOM 612 C CA . LYS A 1 86 ? 19.969 -3.184 -46.357 1.00 88.19 86 LYS A CA 1
ATOM 613 C C . LYS A 1 86 ? 21.261 -3.562 -45.654 1.00 88.19 86 LYS A C 1
ATOM 615 O O . LYS A 1 86 ? 22.305 -2.964 -45.896 1.00 88.19 86 LYS A O 1
ATOM 620 N N . ASP A 1 87 ? 21.209 -4.600 -44.832 1.00 87.44 87 ASP A N 1
ATOM 621 C CA . ASP A 1 87 ? 22.411 -5.238 -44.314 1.00 87.44 87 ASP A CA 1
ATOM 622 C C . ASP A 1 87 ? 22.473 -6.717 -44.703 1.00 87.44 87 ASP A C 1
ATOM 624 O O . ASP A 1 87 ? 21.545 -7.300 -45.268 1.00 87.44 87 ASP A O 1
ATOM 628 N N . SER A 1 88 ? 23.618 -7.320 -44.415 1.00 88.06 88 SER A N 1
ATOM 629 C CA . SER A 1 88 ? 23.877 -8.739 -44.645 1.00 88.06 88 SER A CA 1
ATOM 630 C C . SER A 1 88 ? 23.599 -9.610 -43.414 1.00 88.06 88 SER A C 1
ATOM 632 O O . SER A 1 88 ? 23.852 -10.810 -43.481 1.00 88.06 88 SER A O 1
ATOM 634 N N . ASN A 1 89 ? 23.048 -9.066 -42.316 1.00 80.00 89 ASN A N 1
ATOM 635 C CA . ASN A 1 89 ? 22.885 -9.812 -41.060 1.00 80.00 89 ASN A CA 1
ATOM 636 C C . ASN A 1 89 ? 21.900 -10.981 -41.190 1.00 80.00 89 ASN A C 1
ATOM 638 O O . ASN A 1 89 ? 22.041 -11.974 -40.479 1.00 80.00 89 ASN A O 1
ATOM 642 N N . ALA A 1 90 ? 20.925 -10.883 -42.102 1.00 81.19 90 ALA A N 1
ATOM 643 C CA . ALA A 1 90 ? 19.987 -11.969 -42.398 1.00 81.19 90 ALA A CA 1
ATOM 644 C C . ALA A 1 90 ? 20.656 -13.174 -43.089 1.00 81.19 90 ALA A C 1
ATOM 646 O O . ALA A 1 90 ? 20.180 -14.298 -42.964 1.00 81.19 90 ALA A O 1
ATOM 647 N N . LEU A 1 91 ? 21.755 -12.941 -43.815 1.00 85.50 91 LEU A N 1
ATOM 648 C CA . LEU A 1 91 ? 22.526 -13.976 -44.514 1.00 85.50 91 LEU A CA 1
ATOM 649 C C . LEU A 1 91 ? 23.726 -14.451 -43.682 1.00 85.50 91 LEU A C 1
ATOM 651 O O . LEU A 1 91 ? 24.108 -15.619 -43.740 1.00 85.50 91 LEU A O 1
ATOM 655 N N . HIS A 1 92 ? 24.315 -13.546 -42.899 1.00 82.94 92 HIS A N 1
ATOM 656 C CA . HIS A 1 92 ? 25.526 -13.762 -42.120 1.00 82.94 92 HIS A CA 1
ATOM 657 C C . HIS A 1 92 ? 25.374 -13.127 -40.734 1.00 82.94 92 HIS A C 1
ATOM 659 O O . HIS A 1 92 ? 25.456 -11.914 -40.569 1.00 82.94 92 HIS A O 1
ATOM 665 N N . THR A 1 93 ? 25.165 -13.949 -39.706 1.00 77.88 93 THR A N 1
ATOM 666 C CA . THR A 1 93 ? 24.958 -13.474 -38.332 1.00 77.88 93 THR A CA 1
ATOM 667 C C . THR A 1 93 ? 26.099 -12.564 -37.860 1.00 77.88 93 THR A C 1
ATOM 669 O O . THR A 1 93 ? 27.245 -13.006 -37.770 1.00 77.88 93 THR A O 1
ATOM 672 N N . ARG A 1 94 ? 25.762 -11.326 -37.462 1.00 73.06 94 ARG A N 1
ATOM 673 C CA . ARG A 1 94 ? 26.698 -10.285 -36.977 1.00 73.06 94 ARG A CA 1
ATOM 674 C C . ARG A 1 94 ? 27.684 -9.776 -38.041 1.00 73.06 94 ARG A C 1
ATOM 676 O O . ARG A 1 94 ? 28.781 -9.346 -37.687 1.00 73.06 94 ARG A O 1
ATOM 683 N N . SER A 1 95 ? 27.305 -9.787 -39.316 1.00 79.06 95 SER A N 1
ATOM 684 C CA . SER A 1 95 ? 28.102 -9.195 -40.392 1.00 79.06 95 SER A CA 1
ATOM 685 C C . SER A 1 95 ? 28.077 -7.662 -40.408 1.00 79.06 95 SER A C 1
ATOM 687 O O . SER A 1 95 ? 29.007 -7.062 -40.942 1.00 79.06 95 SER A O 1
ATOM 689 N N . ALA A 1 96 ? 27.066 -7.024 -39.805 1.00 81.75 96 ALA A N 1
ATOM 690 C CA . ALA A 1 96 ? 27.007 -5.576 -39.586 1.00 81.75 96 ALA A CA 1
ATOM 691 C C . ALA A 1 96 ? 26.644 -5.249 -38.123 1.00 81.75 96 ALA A C 1
ATOM 693 O O . ALA A 1 96 ? 25.573 -5.631 -37.643 1.00 81.75 96 ALA A O 1
ATOM 694 N N . ILE A 1 97 ? 27.523 -4.549 -37.397 1.00 75.31 97 ILE A N 1
ATOM 695 C CA . ILE A 1 97 ? 27.409 -4.304 -35.945 1.00 75.31 97 ILE A CA 1
ATOM 696 C C . ILE A 1 97 ? 27.787 -2.862 -35.555 1.00 75.31 97 ILE A C 1
ATOM 698 O O . ILE A 1 97 ? 28.523 -2.191 -36.268 1.00 75.31 97 ILE A O 1
ATOM 702 N N . GLN A 1 98 ? 27.316 -2.392 -34.389 1.00 76.19 98 GLN A N 1
ATOM 703 C CA . GLN A 1 98 ? 27.657 -1.071 -33.818 1.00 76.19 98 GLN A CA 1
ATOM 704 C C . GLN A 1 98 ? 27.410 0.099 -34.788 1.00 76.19 98 GLN A C 1
ATOM 706 O O . GLN A 1 98 ? 28.324 0.847 -35.114 1.00 76.19 98 GLN A O 1
ATOM 711 N N . ARG A 1 99 ? 26.178 0.227 -35.282 1.00 79.00 99 ARG A N 1
ATOM 712 C CA . ARG A 1 99 ? 25.798 1.271 -36.240 1.00 79.00 99 ARG A CA 1
ATOM 713 C C . ARG A 1 99 ? 25.156 2.444 -35.528 1.00 79.00 99 ARG A C 1
ATOM 715 O O . ARG A 1 99 ? 24.391 2.225 -34.591 1.00 79.00 99 ARG A O 1
ATOM 722 N N . THR A 1 100 ? 25.420 3.639 -36.031 1.00 81.62 100 THR A N 1
ATOM 723 C CA . THR A 1 100 ? 24.868 4.884 -35.499 1.00 81.62 100 THR A CA 1
ATOM 724 C C . THR A 1 100 ? 24.104 5.595 -36.604 1.00 81.62 100 THR A C 1
ATOM 726 O O . THR A 1 100 ? 24.663 5.825 -37.668 1.00 81.62 100 THR A O 1
ATOM 729 N N . PHE A 1 101 ? 22.849 5.959 -36.360 1.00 81.31 101 PHE A N 1
ATOM 730 C CA . PHE A 1 101 ? 22.054 6.799 -37.258 1.00 81.31 101 PHE A CA 1
ATOM 731 C C . PHE A 1 101 ? 21.579 8.020 -36.472 1.00 81.31 101 PHE A C 1
ATOM 733 O O . PHE A 1 101 ? 21.004 7.863 -35.396 1.00 81.31 101 PHE A O 1
ATOM 740 N N . VAL A 1 102 ? 21.830 9.228 -36.971 1.00 82.56 102 VAL A N 1
ATOM 741 C CA . VAL A 1 102 ? 21.452 10.485 -36.308 1.00 82.56 102 VAL A CA 1
ATOM 742 C C . VAL A 1 102 ? 20.814 11.417 -37.319 1.00 82.56 102 VAL A C 1
ATOM 744 O O . VAL A 1 102 ? 21.454 11.770 -38.308 1.00 82.56 102 VAL A O 1
ATOM 747 N N . GLY A 1 103 ? 19.568 11.824 -37.070 1.00 74.62 103 GLY A N 1
ATOM 748 C CA . GLY A 1 103 ? 18.866 12.781 -37.929 1.00 74.62 103 GLY A CA 1
ATOM 749 C C . GLY A 1 103 ? 18.762 12.309 -39.378 1.00 74.62 103 GLY A C 1
ATOM 750 O O . GLY A 1 103 ? 18.881 13.117 -40.291 1.00 74.62 103 GLY A O 1
ATOM 751 N N . CYS A 1 104 ? 18.646 10.997 -39.585 1.00 79.06 104 CYS A N 1
ATOM 752 C CA . CYS A 1 104 ? 18.488 10.417 -40.913 1.00 79.06 104 CYS A CA 1
ATOM 753 C C . CYS A 1 104 ? 17.003 10.351 -41.279 1.00 79.06 104 CYS A C 1
ATOM 755 O O . CYS A 1 104 ? 16.155 10.302 -40.389 1.00 79.06 104 CYS A O 1
ATOM 757 N N . ASP A 1 105 ? 16.701 10.319 -42.575 1.00 73.94 105 ASP A N 1
ATOM 758 C CA . ASP A 1 105 ? 15.325 10.223 -43.064 1.00 73.94 105 ASP A CA 1
ATOM 759 C C . ASP A 1 105 ? 15.126 9.029 -44.001 1.00 73.94 105 ASP A C 1
ATOM 761 O O . ASP A 1 105 ? 15.963 8.713 -44.861 1.00 73.94 105 ASP A O 1
ATOM 765 N N . ASN A 1 106 ? 13.999 8.348 -43.794 1.00 71.44 106 ASN A N 1
ATOM 766 C CA . ASN A 1 106 ? 13.599 7.108 -44.445 1.00 71.44 106 ASN A CA 1
ATOM 767 C C . ASN A 1 106 ? 14.604 5.957 -44.237 1.00 71.44 106 ASN A C 1
ATOM 769 O O . ASN A 1 106 ? 14.551 4.972 -44.959 1.00 71.44 106 ASN A O 1
ATOM 773 N N . LEU A 1 107 ? 15.532 6.065 -43.277 1.00 72.38 107 LEU A N 1
ATOM 774 C CA . LEU A 1 107 ? 16.747 5.251 -43.164 1.00 72.38 107 LEU A CA 1
ATOM 775 C C . LEU A 1 107 ? 16.876 4.602 -41.776 1.00 72.38 107 LEU A C 1
ATOM 777 O O . LEU A 1 107 ? 16.992 5.296 -40.770 1.00 72.38 107 LEU A O 1
ATOM 781 N N . GLY A 1 108 ? 16.943 3.269 -41.711 1.00 66.12 108 GLY A N 1
ATOM 782 C CA . GLY A 1 108 ? 17.246 2.546 -40.471 1.00 66.12 108 GLY A CA 1
ATOM 783 C C . GLY A 1 108 ? 16.869 1.058 -40.515 1.00 66.12 108 GLY A C 1
ATOM 784 O O . GLY A 1 108 ? 16.117 0.638 -41.394 1.00 66.12 108 GLY A O 1
ATOM 785 N N . PRO A 1 109 ? 17.380 0.231 -39.582 1.00 60.66 109 PRO A N 1
ATOM 786 C CA . PRO A 1 109 ? 17.093 -1.206 -39.530 1.00 60.66 109 PRO A CA 1
ATOM 787 C C . PRO A 1 109 ? 15.742 -1.547 -38.875 1.00 60.66 109 PRO A C 1
ATOM 789 O O . PRO A 1 109 ? 15.391 -2.725 -38.807 1.00 60.66 109 PRO A O 1
ATOM 792 N N . VAL A 1 110 ? 15.007 -0.555 -38.349 1.00 58.56 110 VAL A N 1
ATOM 793 C CA . VAL A 1 110 ? 13.744 -0.765 -37.628 1.00 58.56 110 VAL A CA 1
ATOM 794 C C . VAL A 1 110 ? 12.584 -0.086 -38.353 1.00 58.56 110 VAL A C 1
ATOM 796 O O . VAL A 1 110 ? 12.707 1.081 -38.729 1.00 58.56 110 VAL A O 1
ATOM 799 N N . PRO A 1 111 ? 11.442 -0.777 -38.502 1.00 55.78 111 PRO A N 1
ATOM 800 C CA . PRO A 1 111 ? 10.275 -0.193 -39.127 1.00 55.78 111 PRO A CA 1
ATOM 801 C C . PRO A 1 111 ? 9.521 0.768 -38.181 1.00 55.78 111 PRO A C 1
ATOM 803 O O . PRO A 1 111 ? 8.848 0.290 -37.270 1.00 55.78 111 PRO A O 1
ATOM 806 N N . VAL A 1 112 ? 9.583 2.097 -38.374 1.00 52.97 112 VAL A N 1
ATOM 807 C CA . VAL A 1 112 ? 8.815 3.086 -37.567 1.00 52.97 112 VAL A CA 1
ATOM 808 C C . VAL A 1 112 ? 8.164 4.178 -38.436 1.00 52.97 112 VAL A C 1
ATOM 810 O O . VAL A 1 112 ? 8.675 5.275 -38.564 1.00 52.97 112 VAL A O 1
ATOM 813 N N . GLY A 1 113 ? 7.025 3.876 -39.069 1.00 47.28 113 GLY A N 1
ATOM 814 C CA . GLY A 1 113 ? 6.335 4.823 -39.966 1.00 47.28 113 GLY A CA 1
ATOM 815 C C . GLY A 1 113 ? 5.299 5.710 -39.264 1.00 47.28 113 GLY A C 1
ATOM 816 O O . GLY A 1 113 ? 4.585 5.243 -38.374 1.00 47.28 113 GLY A O 1
ATOM 817 N N . ARG A 1 114 ? 5.171 6.969 -39.707 1.00 40.84 114 ARG A N 1
ATOM 818 C CA . ARG A 1 114 ? 4.183 7.952 -39.217 1.00 40.84 114 ARG A CA 1
ATOM 819 C C . ARG A 1 114 ? 2.813 7.834 -39.898 1.00 40.84 114 ARG A C 1
ATOM 821 O O . ARG A 1 114 ? 1.809 8.261 -39.325 1.00 40.84 114 ARG A O 1
ATOM 828 N N . ILE A 1 115 ? 2.756 7.271 -41.106 1.00 48.34 115 ILE A N 1
ATOM 829 C CA . ILE A 1 115 ? 1.543 7.189 -41.929 1.00 48.34 115 ILE A CA 1
ATOM 830 C C . ILE A 1 115 ? 1.183 5.721 -42.188 1.00 48.34 115 ILE A C 1
ATOM 832 O O . ILE A 1 115 ? 2.040 4.855 -42.382 1.00 48.34 115 ILE A O 1
ATOM 836 N N . SER A 1 116 ? -0.119 5.422 -42.164 1.00 45.44 116 SER A N 1
ATOM 837 C CA . SER A 1 116 ? -0.634 4.098 -42.515 1.00 45.44 116 SER A CA 1
ATOM 838 C C . SER A 1 116 ? -0.254 3.755 -43.959 1.00 45.44 116 SER A C 1
ATOM 840 O O . SER A 1 116 ? -0.643 4.468 -44.879 1.00 45.44 116 SER A O 1
ATOM 842 N N . GLY A 1 117 ? 0.495 2.664 -44.153 1.00 52.66 117 GLY A N 1
ATOM 843 C CA . GLY A 1 117 ? 0.902 2.182 -45.480 1.00 52.66 117 GLY A CA 1
ATOM 844 C C . GLY A 1 117 ? 2.370 2.411 -45.857 1.00 52.66 117 GLY A C 1
ATOM 845 O O . GLY A 1 117 ? 2.814 1.820 -46.836 1.00 52.66 117 GLY A O 1
ATOM 846 N N . ASP A 1 118 ? 3.158 3.140 -45.059 1.00 49.69 118 ASP A N 1
ATOM 847 C CA . ASP A 1 118 ? 4.564 3.486 -45.374 1.00 49.69 118 ASP A CA 1
ATOM 848 C C . ASP A 1 118 ? 5.568 2.322 -45.241 1.00 49.69 118 ASP A C 1
ATOM 850 O O . ASP A 1 118 ? 6.784 2.515 -45.215 1.00 49.69 118 ASP A O 1
ATOM 854 N N . GLY A 1 119 ? 5.081 1.086 -45.099 1.00 54.88 119 GLY A N 1
ATOM 855 C CA . GLY A 1 119 ? 5.924 -0.101 -44.921 1.00 54.88 119 GLY A CA 1
ATOM 856 C C . GLY A 1 119 ? 6.760 -0.089 -43.638 1.00 54.88 119 GLY A C 1
ATOM 857 O O . GLY A 1 119 ? 7.622 -0.949 -43.488 1.00 54.88 119 GLY A O 1
ATOM 858 N N . ALA A 1 120 ? 6.484 0.865 -42.739 1.00 52.34 120 ALA A N 1
ATOM 859 C CA . ALA A 1 120 ? 7.226 1.155 -41.526 1.00 52.34 120 ALA A CA 1
ATOM 860 C C . ALA A 1 120 ? 8.723 1.392 -41.833 1.00 52.34 120 ALA A C 1
ATOM 862 O O . ALA A 1 120 ? 9.544 0.490 -41.872 1.00 52.34 120 ALA A O 1
ATOM 863 N N . ARG A 1 121 ? 9.102 2.637 -42.102 1.00 54.41 121 ARG A N 1
ATOM 864 C CA . ARG A 1 121 ? 10.498 3.066 -42.289 1.00 54.41 121 ARG A CA 1
ATOM 865 C C . ARG A 1 121 ? 10.759 4.196 -41.304 1.00 54.41 121 ARG A C 1
ATOM 867 O O . ARG A 1 121 ? 9.826 4.944 -41.057 1.00 54.41 121 ARG A O 1
ATOM 874 N N . ALA A 1 122 ? 11.961 4.289 -40.734 1.00 55.50 122 ALA A N 1
ATOM 875 C CA . ALA A 1 122 ? 12.317 5.389 -39.831 1.00 55.50 122 ALA A CA 1
ATOM 876 C C . ALA A 1 122 ? 12.232 6.741 -40.545 1.00 55.50 122 ALA A C 1
ATOM 878 O O . ALA A 1 122 ? 12.696 6.824 -41.676 1.00 55.50 122 ALA A O 1
ATOM 879 N N . GLN A 1 123 ? 11.632 7.760 -39.933 1.00 53.94 123 GLN A N 1
ATOM 880 C CA . GLN A 1 123 ? 11.268 9.026 -40.592 1.00 53.94 123 GLN A CA 1
ATOM 881 C C . GLN A 1 123 ? 11.651 10.238 -39.728 1.00 53.94 123 GLN A C 1
ATOM 883 O O . GLN A 1 123 ? 11.684 10.141 -38.508 1.00 53.94 123 GLN A O 1
ATOM 888 N N . ASP A 1 124 ? 11.911 11.387 -40.365 1.00 51.62 124 ASP A N 1
ATOM 889 C CA . ASP A 1 124 ? 11.973 12.729 -39.750 1.00 51.62 124 ASP A CA 1
ATOM 890 C C . ASP A 1 124 ? 12.641 12.815 -38.354 1.00 51.62 124 ASP A C 1
ATOM 892 O O . ASP A 1 124 ? 11.982 13.008 -37.330 1.00 51.62 124 ASP A O 1
ATOM 896 N N . GLY A 1 125 ? 13.977 12.777 -38.301 1.00 47.03 125 GLY A N 1
ATOM 897 C CA . GLY A 1 125 ? 14.717 13.103 -37.071 1.00 47.03 125 GLY A CA 1
ATOM 898 C C . GLY A 1 125 ? 14.895 11.942 -36.088 1.00 47.03 125 GLY A C 1
ATOM 899 O O . GLY A 1 125 ? 15.394 12.158 -34.980 1.00 47.03 125 GLY A O 1
ATOM 900 N N . ASP A 1 126 ? 14.563 10.718 -36.502 1.00 52.78 126 ASP A N 1
ATOM 901 C CA . ASP A 1 126 ? 14.845 9.503 -35.745 1.00 52.78 126 ASP A CA 1
ATOM 902 C C . ASP A 1 126 ? 16.359 9.300 -35.537 1.00 52.78 126 ASP A C 1
ATOM 904 O O . ASP A 1 126 ? 17.189 9.457 -36.442 1.00 52.78 126 ASP A O 1
ATOM 908 N N . ALA A 1 127 ? 16.733 8.935 -34.309 1.00 58.72 127 ALA A N 1
ATOM 909 C CA . ALA A 1 127 ? 18.109 8.636 -33.930 1.00 58.72 127 ALA A CA 1
ATOM 910 C C . ALA A 1 127 ? 18.216 7.211 -33.374 1.00 58.72 127 ALA A C 1
ATOM 912 O O . ALA A 1 127 ? 17.591 6.861 -32.373 1.00 58.72 127 ALA A O 1
ATOM 913 N N . PHE A 1 128 ? 19.068 6.399 -33.997 1.00 65.56 128 PHE A N 1
ATOM 914 C CA . PHE A 1 128 ? 19.437 5.066 -33.531 1.00 65.56 128 PHE A CA 1
ATOM 915 C C . PHE A 1 128 ? 20.868 5.121 -33.006 1.00 65.56 128 PHE A C 1
ATOM 917 O O . PHE A 1 128 ? 21.834 5.132 -33.772 1.00 65.56 128 PHE A O 1
ATOM 924 N N . LEU A 1 129 ? 21.000 5.170 -31.683 1.00 65.75 129 LEU A N 1
ATOM 925 C CA . LEU A 1 129 ? 22.284 5.304 -31.003 1.00 65.75 129 LEU A CA 1
ATOM 926 C C . LEU A 1 129 ? 22.641 3.988 -30.292 1.00 65.75 129 LEU A C 1
ATOM 928 O O . LEU A 1 129 ? 21.876 3.535 -29.434 1.00 65.75 129 LEU A O 1
ATOM 932 N N . PRO A 1 130 ? 23.794 3.359 -30.588 1.00 58.44 130 PRO A N 1
ATOM 933 C CA . PRO A 1 130 ? 24.298 2.216 -29.837 1.00 58.44 130 PRO A CA 1
ATOM 934 C C . PRO A 1 130 ? 24.922 2.716 -28.527 1.00 58.44 130 PRO A C 1
ATOM 936 O O . PRO A 1 130 ? 26.138 2.726 -28.355 1.00 58.44 130 PRO A O 1
ATOM 939 N N . GLY A 1 131 ? 24.066 3.156 -27.607 1.00 62.50 131 GLY A N 1
ATOM 940 C CA . GLY A 1 131 ? 24.488 3.907 -26.433 1.00 62.50 131 GLY A CA 1
ATOM 941 C C . GLY A 1 131 ? 24.632 5.402 -26.740 1.00 62.50 131 GLY A C 1
ATOM 942 O O . GLY A 1 131 ? 25.260 5.774 -27.727 1.00 62.50 131 GLY A O 1
ATOM 943 N N . ALA A 1 132 ? 24.076 6.267 -25.896 1.00 75.62 132 ALA A N 1
ATOM 944 C CA . ALA A 1 132 ? 24.311 7.710 -25.931 1.00 75.62 132 ALA A CA 1
ATOM 945 C C . ALA A 1 132 ? 24.895 8.149 -24.590 1.00 75.62 132 ALA A C 1
ATOM 947 O O . ALA A 1 132 ? 24.370 7.759 -23.552 1.00 75.62 132 ALA A O 1
ATOM 948 N N . TRP A 1 133 ? 25.967 8.936 -24.605 1.00 78.44 133 TRP A N 1
ATO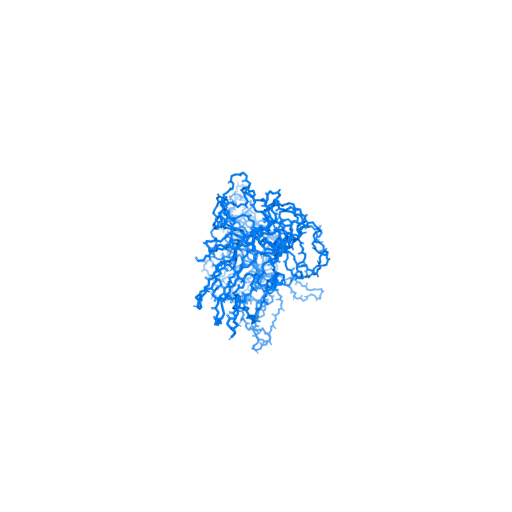M 949 C CA . TRP A 1 133 ? 26.617 9.422 -23.391 1.00 78.44 133 TRP A CA 1
ATOM 950 C C . TRP A 1 133 ? 26.366 10.915 -23.211 1.00 78.44 133 TRP A C 1
ATOM 952 O O . TRP A 1 133 ? 26.569 11.696 -24.138 1.00 78.44 133 TRP A O 1
ATOM 962 N N . ILE A 1 134 ? 25.957 11.300 -22.007 1.00 81.12 134 ILE A N 1
ATOM 963 C CA . ILE A 1 134 ? 26.040 12.672 -21.515 1.00 81.12 134 ILE A CA 1
ATOM 964 C C . ILE A 1 134 ? 27.318 12.765 -20.692 1.00 81.12 134 ILE A C 1
ATOM 966 O O . ILE A 1 134 ? 27.559 11.926 -19.820 1.00 81.12 134 ILE A O 1
ATOM 970 N N . THR A 1 135 ? 28.133 13.771 -20.986 1.00 80.06 135 THR A N 1
ATOM 971 C CA . THR A 1 135 ? 29.363 14.048 -20.247 1.00 80.06 135 THR A CA 1
ATOM 972 C C . THR A 1 135 ? 29.124 15.064 -19.137 1.00 80.06 135 THR A C 1
ATOM 974 O O . THR A 1 135 ? 28.188 15.864 -19.205 1.00 80.06 135 THR A O 1
ATOM 977 N N . ASP A 1 136 ? 29.975 15.042 -18.120 1.00 73.69 136 ASP A N 1
ATOM 978 C CA . ASP A 1 136 ? 30.049 16.110 -17.126 1.00 73.69 136 ASP A CA 1
ATOM 979 C C . ASP A 1 136 ? 30.686 17.392 -17.729 1.00 73.69 136 ASP A C 1
ATOM 981 O O . ASP A 1 136 ? 31.079 17.398 -18.905 1.00 73.69 136 ASP A O 1
ATOM 985 N N . PRO A 1 137 ? 30.772 18.505 -16.970 1.00 71.62 137 PRO A N 1
ATOM 986 C CA . PRO A 1 137 ? 31.400 19.742 -17.444 1.00 71.62 137 PRO A CA 1
ATOM 987 C C . PRO A 1 137 ? 32.879 19.604 -17.834 1.00 71.62 137 PRO A C 1
ATOM 989 O O . PRO A 1 137 ? 33.365 20.415 -18.621 1.00 71.62 137 PRO A O 1
ATOM 992 N N . ASP A 1 138 ? 33.572 18.588 -17.316 1.00 77.94 138 ASP A N 1
ATOM 993 C CA . ASP A 1 138 ? 34.980 18.302 -17.597 1.00 77.94 138 ASP A CA 1
ATOM 994 C C . ASP A 1 138 ? 35.150 17.351 -18.803 1.00 77.94 138 ASP A C 1
ATOM 996 O O . ASP A 1 138 ? 36.270 17.038 -19.214 1.00 77.94 138 ASP A O 1
ATOM 1000 N N . GLY A 1 139 ? 34.041 16.921 -19.418 1.00 71.00 139 GLY A N 1
ATOM 1001 C CA . GLY A 1 139 ? 34.019 16.061 -20.598 1.00 71.00 139 GLY A CA 1
ATOM 1002 C C . GLY A 1 139 ? 34.145 14.568 -20.290 1.00 71.00 139 GLY A C 1
ATOM 1003 O O . GLY A 1 139 ? 34.311 13.774 -21.219 1.00 71.00 139 GLY A O 1
ATOM 1004 N N . LEU A 1 140 ? 34.056 14.162 -19.021 1.00 75.25 140 LEU A N 1
ATOM 1005 C CA . LEU A 1 140 ? 34.077 12.755 -18.630 1.00 75.25 140 LEU A CA 1
ATOM 1006 C C . LEU A 1 140 ? 32.699 12.113 -18.850 1.00 75.25 140 LEU A C 1
ATOM 1008 O O . LEU A 1 140 ? 31.679 12.778 -18.655 1.00 75.25 140 LEU A O 1
ATOM 1012 N N . PRO A 1 141 ? 32.622 10.827 -19.244 1.00 75.19 141 PRO A N 1
ATOM 1013 C CA . PRO A 1 141 ? 31.347 10.128 -19.384 1.00 75.19 141 PRO A CA 1
ATOM 1014 C C . PRO A 1 141 ? 30.607 10.085 -18.041 1.00 75.19 141 PRO A C 1
ATOM 1016 O O . PRO A 1 141 ? 31.066 9.454 -17.094 1.00 75.19 141 PRO A O 1
ATOM 1019 N N . ALA A 1 142 ? 29.454 10.751 -17.954 1.00 78.75 142 ALA A N 1
ATOM 1020 C CA . ALA A 1 142 ? 28.679 10.818 -16.719 1.00 78.75 142 ALA A CA 1
ATOM 1021 C C . ALA A 1 142 ? 27.535 9.802 -16.730 1.00 78.75 142 ALA A C 1
ATOM 1023 O O . ALA A 1 142 ? 27.423 8.969 -15.832 1.00 78.75 142 ALA A O 1
ATOM 1024 N N . VAL A 1 143 ? 26.685 9.853 -17.760 1.00 84.62 143 VAL A N 1
ATOM 1025 C CA . VAL A 1 143 ? 25.480 9.016 -17.862 1.00 84.62 143 VAL A CA 1
ATOM 1026 C C . VAL A 1 143 ? 25.341 8.452 -19.267 1.00 84.62 143 VAL A C 1
ATOM 1028 O O . VAL A 1 143 ? 25.428 9.182 -20.250 1.00 84.62 143 VAL A O 1
ATOM 1031 N N . GLN A 1 144 ? 25.062 7.157 -19.359 1.00 86.06 144 GLN A N 1
ATOM 1032 C CA . GLN A 1 144 ? 24.787 6.433 -20.587 1.00 86.06 144 GLN A CA 1
ATOM 1033 C C . GLN A 1 144 ? 23.309 6.053 -20.690 1.00 86.06 144 GLN A C 1
ATOM 1035 O O . GLN A 1 144 ? 22.748 5.446 -19.778 1.00 86.06 144 GLN A O 1
ATOM 1040 N N . PHE A 1 145 ? 22.717 6.305 -21.851 1.00 86.56 145 PHE A N 1
ATOM 1041 C CA . PHE A 1 145 ? 21.439 5.751 -22.285 1.00 86.56 145 PHE A CA 1
ATOM 1042 C C . PHE A 1 145 ? 21.714 4.563 -23.190 1.00 86.56 145 PHE A C 1
ATOM 1044 O O . PHE A 1 145 ? 22.377 4.733 -24.210 1.00 86.56 145 PHE A O 1
ATOM 1051 N N . ARG A 1 146 ? 21.226 3.366 -22.867 1.00 79.94 146 ARG A N 1
ATOM 1052 C CA . ARG A 1 146 ? 21.409 2.191 -23.736 1.00 79.94 146 ARG A CA 1
ATOM 1053 C C . ARG A 1 146 ? 20.263 1.201 -23.644 1.00 79.94 146 ARG A C 1
ATOM 1055 O O . ARG A 1 146 ? 19.627 1.088 -22.609 1.00 79.94 146 ARG A O 1
ATOM 1062 N N . ALA A 1 147 ? 20.061 0.422 -24.698 1.00 79.50 147 ALA A N 1
ATOM 1063 C CA . ALA A 1 147 ? 19.081 -0.657 -24.728 1.00 79.50 147 ALA A CA 1
ATOM 1064 C C . ALA A 1 147 ? 19.794 -1.996 -24.980 1.00 79.50 147 ALA A C 1
ATOM 1066 O O . ALA A 1 147 ? 20.182 -2.264 -26.117 1.00 79.50 147 ALA A O 1
ATOM 1067 N N . PRO A 1 148 ? 20.029 -2.839 -23.955 1.00 67.69 148 PRO A N 1
ATOM 1068 C CA . PRO A 1 148 ? 20.674 -4.144 -24.158 1.00 67.69 148 PRO A CA 1
ATOM 1069 C C . PRO A 1 148 ? 19.756 -5.142 -24.879 1.00 67.69 148 PRO A C 1
ATOM 1071 O O . PRO A 1 148 ? 20.226 -6.067 -25.538 1.00 67.69 148 PRO A O 1
ATOM 1074 N N . THR A 1 149 ? 18.444 -4.958 -24.730 1.00 72.25 149 THR A N 1
ATOM 1075 C CA . THR A 1 149 ? 17.383 -5.779 -25.306 1.00 72.25 149 THR A CA 1
ATOM 1076 C C . THR A 1 149 ? 16.268 -4.882 -25.835 1.00 72.25 149 THR A C 1
ATOM 1078 O O . THR A 1 149 ? 16.162 -3.714 -25.452 1.00 72.25 149 THR A O 1
ATOM 1081 N N . ARG A 1 150 ? 15.437 -5.428 -26.729 1.00 71.25 150 ARG A N 1
ATOM 1082 C CA . ARG A 1 150 ? 14.255 -4.740 -27.259 1.00 71.25 150 ARG A CA 1
ATOM 1083 C C . ARG A 1 150 ? 13.345 -4.293 -26.105 1.00 71.25 150 ARG A C 1
ATOM 1085 O O . ARG A 1 150 ? 13.220 -5.013 -25.119 1.00 71.25 150 ARG A O 1
ATOM 1092 N N . ASP A 1 151 ? 12.757 -3.107 -26.240 1.00 77.62 151 ASP A N 1
ATOM 1093 C CA . ASP A 1 151 ? 11.781 -2.533 -25.302 1.00 77.62 151 ASP A CA 1
ATOM 1094 C C . ASP A 1 151 ? 12.319 -2.288 -23.875 1.00 77.62 151 ASP A C 1
ATOM 1096 O O . ASP A 1 151 ? 11.554 -2.062 -22.941 1.00 77.62 151 ASP A O 1
ATOM 1100 N N . SER A 1 152 ? 13.645 -2.283 -23.695 1.00 79.62 152 SER A N 1
ATOM 1101 C CA . SER A 1 152 ? 14.292 -1.945 -22.425 1.00 79.62 152 SER A CA 1
ATOM 1102 C C . SER A 1 152 ? 15.280 -0.799 -22.598 1.00 79.62 152 SER A C 1
ATOM 1104 O O . SER A 1 152 ? 16.177 -0.895 -23.432 1.00 79.62 152 SER A O 1
ATOM 1106 N N . LEU A 1 153 ? 15.160 0.244 -21.781 1.00 85.62 153 LEU A N 1
ATOM 1107 C CA . LEU A 1 153 ? 16.105 1.355 -21.720 1.00 85.62 153 LEU A CA 1
ATOM 1108 C C . LEU A 1 153 ? 16.799 1.363 -20.355 1.00 85.62 153 LEU A C 1
ATOM 1110 O O . LEU A 1 153 ? 16.149 1.363 -19.315 1.00 85.62 153 LEU A O 1
ATOM 1114 N N . PHE A 1 154 ? 18.123 1.400 -20.362 1.00 85.06 154 PHE A N 1
ATOM 1115 C CA . PHE A 1 154 ? 18.959 1.661 -19.201 1.00 85.06 154 PHE A CA 1
ATOM 1116 C C . PHE A 1 154 ? 19.469 3.094 -19.217 1.00 85.06 154 PHE A C 1
ATOM 1118 O O . PHE A 1 154 ? 19.956 3.571 -20.243 1.00 85.06 154 PHE A O 1
ATOM 1125 N N . LEU A 1 155 ? 19.420 3.722 -18.048 1.00 88.50 155 LEU A N 1
ATOM 1126 C CA . LEU A 1 155 ? 20.203 4.897 -17.693 1.00 88.50 155 LEU A CA 1
ATOM 1127 C C . LEU A 1 155 ? 21.247 4.425 -16.688 1.00 88.50 155 LEU A C 1
ATOM 1129 O O . LEU A 1 155 ? 20.874 3.941 -15.623 1.00 88.50 155 LEU A O 1
ATOM 1133 N N . THR A 1 156 ? 22.528 4.510 -17.025 1.00 85.94 156 THR A N 1
ATOM 1134 C CA . THR A 1 156 ? 23.610 3.981 -16.182 1.00 85.94 156 THR A CA 1
ATOM 1135 C C . THR A 1 156 ? 24.792 4.932 -16.118 1.00 85.94 156 THR A C 1
ATOM 1137 O O . THR A 1 156 ? 25.072 5.618 -17.093 1.00 85.94 156 THR A O 1
ATOM 1140 N N . GLY A 1 157 ? 25.497 4.972 -14.989 1.00 83.38 157 GLY A N 1
ATOM 1141 C CA . GLY A 1 157 ? 26.786 5.668 -14.897 1.00 83.38 157 GLY A CA 1
ATOM 1142 C C . GLY A 1 157 ? 27.933 4.882 -15.545 1.00 83.38 157 GLY A C 1
ATOM 1143 O O . GLY A 1 157 ? 27.776 3.697 -15.860 1.00 83.38 157 GLY A O 1
ATOM 1144 N N . ASP A 1 158 ? 29.096 5.527 -15.696 1.00 79.69 158 ASP A N 1
ATOM 1145 C CA . ASP A 1 158 ? 30.366 4.860 -16.034 1.00 79.69 158 ASP A CA 1
ATOM 1146 C C . ASP A 1 158 ? 31.121 4.434 -14.767 1.00 79.69 158 ASP A C 1
ATOM 1148 O O . ASP A 1 158 ? 32.141 5.008 -14.390 1.00 79.69 158 ASP A O 1
ATOM 1152 N N . TYR A 1 159 ? 30.576 3.449 -14.051 1.00 84.06 159 TYR A N 1
ATOM 1153 C CA . TYR A 1 159 ? 31.211 2.911 -12.850 1.00 84.06 159 TYR A CA 1
ATOM 1154 C C . TYR A 1 159 ? 31.827 1.540 -13.114 1.00 84.06 159 TYR A C 1
ATOM 1156 O O . TYR A 1 159 ? 31.199 0.690 -13.745 1.00 84.06 159 TYR A O 1
ATOM 1164 N N . LYS A 1 160 ? 33.031 1.292 -12.590 1.00 87.19 160 LYS A N 1
ATOM 1165 C CA . LYS A 1 160 ? 33.609 -0.052 -12.523 1.00 87.19 160 LYS A CA 1
ATOM 1166 C C . LYS A 1 160 ? 34.153 -0.331 -11.129 1.00 87.19 160 LYS A C 1
ATOM 1168 O O . LYS A 1 160 ? 35.226 0.152 -10.773 1.00 87.19 160 LYS A O 1
ATOM 1173 N N . GLY A 1 161 ? 33.424 -1.147 -10.381 1.00 85.25 161 GLY A N 1
ATOM 1174 C CA . GLY A 1 161 ? 33.837 -1.583 -9.057 1.00 85.25 161 GLY A CA 1
ATOM 1175 C C . GLY A 1 161 ? 34.982 -2.589 -9.090 1.00 85.25 161 GLY A C 1
ATOM 1176 O O . GLY A 1 161 ? 35.200 -3.276 -10.093 1.00 85.25 161 GLY A O 1
ATOM 1177 N N . ALA A 1 162 ? 35.710 -2.699 -7.980 1.00 87.38 162 ALA A N 1
ATOM 1178 C CA . ALA A 1 162 ? 36.913 -3.536 -7.890 1.00 87.38 162 ALA A CA 1
ATOM 1179 C C . ALA A 1 162 ? 36.646 -5.031 -8.157 1.00 87.38 162 ALA A C 1
ATOM 1181 O O . ALA A 1 162 ? 37.528 -5.746 -8.635 1.00 87.38 162 ALA A O 1
ATOM 1182 N N . LEU A 1 163 ? 35.430 -5.500 -7.864 1.00 85.06 163 LEU A N 1
ATOM 1183 C CA . LEU A 1 163 ? 34.993 -6.885 -8.055 1.00 85.06 163 LEU A CA 1
ATOM 1184 C C . LEU A 1 163 ? 34.120 -7.067 -9.307 1.00 85.06 163 LEU A C 1
ATOM 1186 O O . LEU A 1 163 ? 33.707 -8.188 -9.610 1.00 85.06 163 LEU A O 1
ATOM 1190 N N . GLN A 1 164 ? 33.831 -5.993 -10.048 1.00 83.25 164 GLN A N 1
ATOM 1191 C CA . GLN A 1 164 ? 33.051 -6.072 -11.278 1.00 83.25 164 GLN A CA 1
ATOM 1192 C C . GLN A 1 164 ? 33.912 -6.562 -12.449 1.00 83.25 164 GLN A C 1
ATOM 1194 O O . GLN A 1 164 ? 34.968 -6.005 -12.759 1.00 83.25 164 GLN A O 1
ATOM 1199 N N . VAL A 1 165 ? 33.413 -7.579 -13.158 1.00 83.56 165 VAL A N 1
ATOM 1200 C CA . VAL A 1 165 ? 34.044 -8.094 -14.387 1.00 83.56 165 VAL A CA 1
ATOM 1201 C C . VAL A 1 165 ? 34.041 -7.017 -15.476 1.00 83.56 165 VAL A C 1
ATOM 1203 O O . VAL A 1 165 ? 35.092 -6.648 -16.007 1.00 83.56 165 VAL A O 1
ATOM 1206 N N . ASP A 1 166 ? 32.860 -6.460 -15.736 1.00 82.06 166 ASP A N 1
ATOM 1207 C CA . ASP A 1 166 ? 32.610 -5.407 -16.712 1.00 82.06 166 ASP A CA 1
ATOM 1208 C C . ASP A 1 166 ? 32.060 -4.166 -15.999 1.00 82.06 166 ASP A C 1
ATOM 1210 O O . ASP A 1 166 ? 31.250 -4.291 -15.079 1.00 82.06 166 ASP A O 1
ATOM 1214 N N . GLY A 1 167 ? 32.478 -2.977 -16.445 1.00 83.25 167 GLY A N 1
ATOM 1215 C CA . GLY A 1 167 ? 31.913 -1.720 -15.952 1.00 83.25 167 GLY A CA 1
ATOM 1216 C C . GLY A 1 167 ? 30.443 -1.560 -16.341 1.00 83.25 167 GLY A C 1
ATOM 1217 O O . GLY A 1 167 ? 29.969 -2.142 -17.320 1.00 83.25 167 GLY A O 1
ATOM 1218 N N . ASP A 1 168 ? 29.726 -0.735 -15.593 1.00 81.62 168 ASP A N 1
ATOM 1219 C CA . ASP A 1 168 ? 28.292 -0.499 -15.735 1.00 81.62 168 ASP A CA 1
ATOM 1220 C C . ASP A 1 168 ? 27.916 0.075 -17.116 1.00 81.62 168 ASP A C 1
ATOM 1222 O O . ASP A 1 168 ? 26.857 -0.257 -17.655 1.00 81.62 168 ASP A O 1
ATOM 1226 N N . GLY A 1 169 ? 28.813 0.830 -17.758 1.00 74.19 169 GLY A N 1
ATOM 1227 C CA . GLY A 1 169 ? 28.644 1.325 -19.131 1.00 74.19 169 GLY A CA 1
ATOM 1228 C C . GLY A 1 169 ? 28.954 0.310 -20.247 1.00 74.19 169 GLY A C 1
ATOM 1229 O O . GLY A 1 169 ? 28.772 0.599 -21.436 1.00 74.19 169 GLY A O 1
ATOM 1230 N N . HIS A 1 170 ? 29.453 -0.885 -19.910 1.00 78.25 170 HIS A N 1
ATOM 1231 C CA . HIS A 1 170 ? 29.944 -1.844 -20.900 1.00 78.25 170 HIS A CA 1
ATOM 1232 C C . HIS A 1 170 ? 28.792 -2.577 -21.619 1.00 78.25 170 HIS A C 1
ATOM 1234 O O . HIS A 1 170 ? 27.887 -3.093 -20.961 1.00 78.25 170 HIS A O 1
ATOM 1240 N N . PRO A 1 171 ? 28.824 -2.751 -22.957 1.00 69.56 171 PRO A N 1
ATOM 1241 C CA . PRO A 1 171 ? 27.734 -3.394 -23.702 1.00 69.56 171 PRO A CA 1
ATOM 1242 C C . PRO A 1 171 ? 27.399 -4.830 -23.281 1.00 69.56 171 PRO A C 1
ATOM 1244 O O . PRO A 1 171 ? 26.277 -5.276 -23.501 1.00 69.56 171 PRO A O 1
ATOM 1247 N N . ARG A 1 172 ? 28.349 -5.564 -22.685 1.00 75.06 172 ARG A N 1
ATOM 1248 C CA . ARG A 1 172 ? 28.109 -6.927 -22.170 1.00 75.06 172 ARG A CA 1
ATOM 1249 C C . ARG A 1 172 ? 27.565 -6.954 -20.743 1.00 75.06 172 ARG A C 1
ATOM 1251 O O . ARG A 1 172 ? 27.063 -7.990 -20.322 1.00 75.06 172 ARG A O 1
ATOM 1258 N N . GLN A 1 173 ? 27.625 -5.834 -20.024 1.00 77.44 173 GLN A N 1
ATOM 1259 C CA . GLN A 1 173 ? 27.062 -5.727 -18.687 1.00 77.44 173 GLN A CA 1
ATOM 1260 C C . GLN A 1 173 ? 25.540 -5.592 -18.801 1.00 77.44 173 GLN A C 1
ATOM 1262 O O . GLN A 1 173 ? 25.040 -4.517 -19.118 1.00 77.44 173 GLN A O 1
ATOM 1267 N N . LEU A 1 174 ? 24.794 -6.678 -18.598 1.00 78.56 174 LEU A N 1
ATOM 1268 C CA . LEU A 1 174 ? 23.330 -6.697 -18.759 1.00 78.56 174 LEU A CA 1
ATOM 1269 C C . LEU A 1 174 ? 22.572 -6.233 -17.508 1.00 78.56 174 LEU A C 1
ATOM 1271 O O . LEU A 1 174 ? 21.365 -6.020 -17.578 1.00 78.56 174 LEU A O 1
ATOM 1275 N N . ALA A 1 175 ? 23.269 -6.066 -16.384 1.00 81.19 175 ALA A N 1
ATOM 1276 C CA . ALA A 1 175 ? 22.704 -5.609 -15.121 1.00 81.19 175 ALA A CA 1
ATOM 1277 C C . ALA A 1 175 ? 23.669 -4.607 -14.459 1.00 81.19 175 ALA A C 1
ATOM 1279 O O . ALA A 1 175 ? 24.399 -4.982 -13.543 1.00 81.19 175 ALA A O 1
ATOM 1280 N N . PRO A 1 176 ? 23.736 -3.351 -14.942 1.00 82.94 176 PRO A N 1
ATOM 1281 C CA . PRO A 1 176 ? 24.600 -2.339 -14.338 1.00 82.94 176 PRO A CA 1
ATOM 1282 C C . PRO A 1 176 ? 24.221 -2.085 -12.880 1.00 82.94 176 PRO A C 1
ATOM 1284 O O . PRO A 1 176 ? 23.040 -1.967 -12.559 1.00 82.94 176 PRO A O 1
ATOM 1287 N N . TYR A 1 177 ? 25.203 -1.978 -11.997 1.00 82.06 177 TYR A N 1
ATOM 1288 C CA . TYR A 1 177 ? 24.982 -1.748 -10.571 1.00 82.06 177 TYR A CA 1
ATOM 1289 C C . TYR A 1 177 ? 24.469 -0.337 -10.292 1.00 82.06 177 TYR A C 1
ATOM 1291 O O . TYR A 1 177 ? 23.528 -0.167 -9.517 1.00 82.06 177 TYR A O 1
ATOM 1299 N N . HIS A 1 178 ? 25.017 0.651 -10.995 1.00 80.56 178 HIS A N 1
ATOM 1300 C CA . HIS A 1 178 ? 24.587 2.045 -10.952 1.00 80.56 178 HIS A CA 1
ATOM 1301 C C . HIS A 1 178 ? 23.665 2.355 -12.132 1.00 80.56 178 HIS A C 1
ATOM 1303 O O . HIS A 1 178 ? 23.989 3.180 -12.988 1.00 80.56 178 HIS A O 1
ATOM 1309 N N . GLY A 1 179 ? 22.526 1.656 -12.195 1.00 79.44 179 GLY A N 1
ATOM 1310 C CA . GLY A 1 179 ? 21.599 1.758 -13.317 1.00 79.44 179 GLY A CA 1
ATOM 1311 C C . GLY A 1 179 ? 20.116 1.763 -12.945 1.00 79.44 179 GLY A C 1
ATOM 1312 O O . GLY A 1 179 ? 19.670 1.106 -11.999 1.00 79.44 179 GLY A O 1
ATOM 1313 N N . LEU A 1 180 ? 19.345 2.495 -13.748 1.00 83.62 180 LEU A N 1
ATOM 1314 C CA . LEU A 1 180 ? 17.888 2.518 -13.756 1.00 83.62 180 LEU A CA 1
ATOM 1315 C C . LEU A 1 180 ? 17.380 1.911 -15.066 1.00 83.62 180 LEU A C 1
ATOM 1317 O O . LEU A 1 180 ? 17.781 2.331 -16.151 1.00 83.62 180 LEU A O 1
ATOM 1321 N N . LYS A 1 181 ? 16.478 0.937 -14.965 1.00 83.75 181 LYS A N 1
ATOM 1322 C CA . LYS A 1 181 ? 15.812 0.269 -16.081 1.00 83.75 181 LYS A CA 1
ATOM 1323 C C . LYS A 1 181 ? 14.395 0.788 -16.251 1.00 83.75 181 LYS A C 1
ATOM 1325 O O . LYS A 1 181 ? 13.599 0.734 -15.321 1.00 83.75 181 LYS A O 1
ATOM 1330 N N . PHE A 1 182 ? 14.075 1.160 -17.478 1.00 84.12 182 PHE A N 1
ATOM 1331 C CA . PHE A 1 182 ? 12.725 1.298 -17.996 1.00 84.12 182 PHE A CA 1
ATOM 1332 C C . PHE A 1 182 ? 12.430 0.056 -18.840 1.00 84.12 182 PHE A C 1
ATOM 1334 O O . PHE A 1 182 ? 13.114 -0.198 -19.830 1.00 84.12 182 PHE A O 1
ATOM 1341 N N . ASP A 1 183 ? 11.464 -0.753 -18.419 1.00 81.06 183 ASP A N 1
ATOM 1342 C CA . ASP A 1 183 ? 11.036 -1.965 -19.118 1.00 81.06 183 ASP A CA 1
ATOM 1343 C C . ASP A 1 183 ? 9.631 -1.760 -19.682 1.00 81.06 183 ASP A C 1
ATOM 1345 O O . ASP A 1 183 ? 8.666 -1.585 -18.933 1.00 81.06 183 ASP A O 1
ATOM 1349 N N . LEU A 1 184 ? 9.547 -1.754 -21.007 1.00 80.44 184 LEU A N 1
ATOM 1350 C CA . LEU A 1 184 ? 8.334 -1.564 -21.796 1.00 80.44 184 LEU A CA 1
ATOM 1351 C C . LEU A 1 184 ? 7.974 -2.835 -22.581 1.00 80.44 184 LEU A C 1
ATOM 1353 O O . LEU A 1 184 ? 7.098 -2.798 -23.439 1.00 80.44 184 LEU A O 1
ATOM 1357 N N . GLY A 1 185 ? 8.636 -3.966 -22.307 1.00 72.12 185 GLY A N 1
ATOM 1358 C CA . GLY A 1 185 ? 8.458 -5.207 -23.068 1.00 72.12 185 GLY A CA 1
ATOM 1359 C C . GLY A 1 185 ? 7.125 -5.919 -22.825 1.00 72.12 185 GLY A C 1
ATOM 1360 O O . GLY A 1 185 ? 6.797 -6.875 -23.526 1.00 72.12 185 GLY A O 1
ATOM 1361 N N . SER A 1 186 ? 6.343 -5.476 -21.838 1.00 69.62 186 SER A N 1
ATOM 1362 C CA . SER A 1 186 ? 5.006 -5.999 -21.559 1.00 69.62 186 SER A CA 1
ATOM 1363 C C . SER A 1 186 ? 3.936 -5.074 -22.129 1.00 69.62 186 SER A C 1
ATOM 1365 O O . SER A 1 186 ? 3.898 -3.889 -21.813 1.00 69.62 186 SER A O 1
ATOM 1367 N N . MET A 1 187 ? 2.980 -5.642 -22.869 1.00 63.03 187 MET A N 1
ATOM 1368 C CA . MET A 1 187 ? 1.782 -4.924 -23.335 1.00 63.03 187 MET A CA 1
ATOM 1369 C C . MET A 1 187 ? 0.844 -4.491 -22.192 1.00 63.03 187 MET A C 1
ATOM 1371 O O . MET A 1 187 ? -0.134 -3.794 -22.438 1.00 63.03 187 MET A O 1
ATOM 1375 N N . GLN A 1 188 ? 1.106 -4.927 -20.955 1.00 52.94 188 GLN A N 1
ATOM 1376 C CA . GLN A 1 188 ? 0.227 -4.728 -19.797 1.00 52.94 188 GLN A CA 1
ATOM 1377 C C . GLN A 1 188 ? 0.865 -3.892 -18.679 1.00 52.94 188 GLN A C 1
ATOM 1379 O O . GLN A 1 188 ? 0.165 -3.452 -17.773 1.00 52.94 188 GLN A O 1
ATOM 1384 N N . SER A 1 189 ? 2.188 -3.689 -18.697 1.00 57.91 189 SER A N 1
ATOM 1385 C CA . SER A 1 189 ? 2.885 -2.959 -17.633 1.00 57.91 189 SER A CA 1
ATOM 1386 C C . SER A 1 189 ? 4.164 -2.299 -18.135 1.00 57.91 189 SER A C 1
ATOM 1388 O O . SER A 1 189 ? 5.033 -2.993 -18.661 1.00 57.91 189 SER A O 1
ATOM 1390 N N . ALA A 1 190 ? 4.332 -1.008 -17.855 1.00 67.25 190 ALA A N 1
ATOM 1391 C CA . ALA A 1 190 ? 5.630 -0.343 -17.901 1.00 67.25 190 ALA A CA 1
ATOM 1392 C C . ALA A 1 190 ? 6.258 -0.386 -16.502 1.00 67.25 190 ALA A C 1
ATOM 1394 O O . ALA A 1 190 ? 5.586 -0.075 -15.519 1.00 67.25 190 ALA A O 1
ATOM 1395 N N . ARG A 1 191 ? 7.527 -0.787 -16.396 1.00 70.88 191 ARG A N 1
ATOM 1396 C CA . ARG A 1 191 ? 8.224 -0.906 -15.105 1.00 70.88 191 ARG A CA 1
ATOM 1397 C C . ARG A 1 191 ? 9.432 0.014 -15.063 1.00 70.88 191 ARG A C 1
ATOM 1399 O O . ARG A 1 191 ? 10.180 0.100 -16.033 1.00 70.88 191 ARG A O 1
ATOM 1406 N N . ILE A 1 192 ? 9.638 0.652 -13.916 1.00 78.31 192 ILE A N 1
ATOM 1407 C CA . ILE A 1 192 ? 10.857 1.392 -13.592 1.00 78.31 192 ILE A CA 1
ATOM 1408 C C . ILE A 1 192 ? 11.514 0.659 -12.427 1.00 78.31 192 ILE A C 1
ATOM 1410 O O . ILE A 1 192 ? 10.935 0.581 -11.348 1.00 78.31 192 ILE A O 1
ATOM 1414 N N . THR A 1 193 ? 12.688 0.073 -12.645 1.00 73.31 193 THR A N 1
ATOM 1415 C CA . THR A 1 193 ? 13.378 -0.738 -11.631 1.00 73.31 193 THR A CA 1
ATOM 1416 C C . THR A 1 193 ? 14.872 -0.460 -11.633 1.00 73.31 193 THR A C 1
ATOM 1418 O O . THR A 1 193 ? 15.444 -0.105 -12.656 1.00 73.31 193 THR A O 1
ATOM 1421 N N . ARG A 1 194 ? 15.555 -0.707 -10.515 1.00 74.25 194 ARG A N 1
ATOM 1422 C CA . ARG A 1 194 ? 17.012 -0.913 -10.538 1.00 74.25 194 ARG A CA 1
ATOM 1423 C C . ARG A 1 194 ? 17.368 -2.115 -11.421 1.00 74.25 194 ARG A C 1
ATOM 1425 O O . ARG A 1 194 ? 16.576 -3.050 -11.555 1.00 74.25 194 ARG A O 1
ATOM 1432 N N . SER A 1 195 ? 18.546 -2.093 -12.031 1.00 73.25 195 SER A N 1
ATOM 1433 C CA . SER A 1 195 ? 19.011 -3.149 -12.944 1.00 73.25 195 SER A CA 1
ATOM 1434 C C . SER A 1 195 ? 19.537 -4.405 -12.242 1.00 73.25 195 SER A C 1
ATOM 1436 O O . SER A 1 195 ? 19.512 -5.477 -12.841 1.00 73.25 195 SER A O 1
ATOM 1438 N N . VAL A 1 196 ? 19.987 -4.302 -10.986 1.00 74.94 196 VAL A N 1
ATOM 1439 C CA . VAL A 1 196 ? 20.532 -5.432 -10.209 1.00 74.94 196 VAL A CA 1
ATOM 1440 C C . VAL A 1 196 ? 19.551 -5.877 -9.128 1.00 74.94 196 VAL A C 1
ATOM 1442 O O . VAL A 1 196 ? 19.011 -5.041 -8.404 1.00 74.94 196 VAL A O 1
ATOM 1445 N N . ALA A 1 197 ? 19.354 -7.190 -8.988 1.00 66.75 197 ALA A N 1
ATOM 1446 C CA . ALA A 1 197 ? 18.484 -7.784 -7.975 1.00 66.75 197 ALA A CA 1
ATOM 1447 C C . ALA A 1 197 ? 19.016 -7.598 -6.540 1.00 66.75 197 ALA A C 1
ATOM 1449 O O . ALA A 1 197 ? 20.216 -7.425 -6.314 1.00 66.75 197 ALA A O 1
ATOM 1450 N N . SER A 1 198 ? 18.115 -7.678 -5.561 1.00 65.12 198 SER A N 1
ATOM 1451 C CA . SER A 1 198 ? 18.496 -7.806 -4.151 1.00 65.12 198 SER A CA 1
ATOM 1452 C C . SER A 1 198 ? 19.259 -9.105 -3.901 1.00 65.12 198 SER A C 1
ATOM 1454 O O . SER A 1 198 ? 18.985 -10.123 -4.538 1.00 65.12 198 SER A O 1
ATOM 1456 N N . GLY A 1 199 ? 20.234 -9.057 -2.996 1.00 67.12 199 GLY A N 1
ATOM 1457 C CA . GLY A 1 199 ? 21.111 -10.185 -2.686 1.00 67.12 199 GLY A CA 1
ATOM 1458 C C . GLY A 1 199 ? 22.300 -10.344 -3.639 1.00 67.12 199 GLY A C 1
ATOM 1459 O O . GLY A 1 199 ? 23.124 -11.232 -3.431 1.00 67.12 199 GLY A O 1
ATOM 1460 N N . ALA A 1 200 ? 22.437 -9.490 -4.660 1.00 72.75 200 ALA A N 1
ATOM 1461 C CA . ALA A 1 200 ? 23.649 -9.448 -5.473 1.00 72.75 200 ALA A CA 1
ATOM 1462 C C . ALA A 1 200 ? 24.848 -8.959 -4.644 1.00 72.75 200 ALA A C 1
ATOM 1464 O O . ALA A 1 200 ? 24.702 -8.083 -3.791 1.00 72.75 200 ALA A O 1
ATOM 1465 N N . ALA A 1 201 ? 26.036 -9.506 -4.909 1.00 82.12 201 ALA A N 1
ATOM 1466 C CA . ALA A 1 201 ? 27.267 -9.077 -4.249 1.00 82.12 201 ALA A CA 1
ATOM 1467 C C . ALA A 1 201 ? 27.579 -7.606 -4.562 1.00 82.12 201 ALA A C 1
ATOM 1469 O O . ALA A 1 201 ? 27.430 -7.173 -5.707 1.00 82.12 201 ALA A O 1
ATOM 1470 N N . HIS A 1 202 ? 28.025 -6.853 -3.556 1.00 82.69 202 HIS A N 1
ATOM 1471 C CA . HIS A 1 202 ? 28.423 -5.459 -3.707 1.00 82.69 202 HIS A CA 1
ATOM 1472 C C . HIS A 1 202 ? 29.609 -5.342 -4.686 1.00 82.69 202 HIS A C 1
ATOM 1474 O O . HIS A 1 202 ? 30.565 -6.115 -4.574 1.00 82.69 202 HIS A O 1
ATOM 1480 N N . PRO A 1 203 ? 29.593 -4.381 -5.630 1.00 82.75 203 PRO A N 1
ATOM 1481 C CA . PRO A 1 203 ? 30.606 -4.294 -6.686 1.00 82.75 203 PRO A CA 1
ATOM 1482 C C . PRO A 1 203 ? 32.029 -3.977 -6.188 1.00 82.75 203 PRO A C 1
ATOM 1484 O O . PRO A 1 203 ? 32.996 -4.266 -6.890 1.00 82.75 203 PRO A O 1
ATOM 1487 N N . ASP A 1 204 ? 32.156 -3.442 -4.972 1.00 85.19 204 ASP A N 1
ATOM 1488 C CA . ASP A 1 204 ? 33.441 -3.024 -4.375 1.00 85.19 204 ASP A CA 1
ATOM 1489 C C . ASP A 1 204 ? 33.869 -3.793 -3.129 1.00 85.19 204 ASP A C 1
ATOM 1491 O O . ASP A 1 204 ? 34.983 -3.607 -2.646 1.00 85.19 204 ASP A O 1
ATOM 1495 N N . SER A 1 205 ? 32.992 -4.626 -2.568 1.00 84.50 205 SER A N 1
ATOM 1496 C CA . SER A 1 205 ? 33.211 -5.218 -1.248 1.00 84.50 205 SER A CA 1
ATOM 1497 C C . SER A 1 205 ? 32.818 -6.685 -1.241 1.00 84.50 205 SER A C 1
ATOM 1499 O O . SER A 1 205 ? 31.661 -7.047 -1.462 1.00 84.50 205 SER A O 1
ATOM 1501 N N . SER A 1 206 ? 33.793 -7.550 -0.972 1.00 78.12 206 SER A N 1
ATOM 1502 C CA . SER A 1 206 ? 33.559 -8.984 -0.855 1.00 78.12 206 SER A CA 1
ATOM 1503 C C . SER A 1 206 ? 32.804 -9.266 0.442 1.00 78.12 206 SER A C 1
ATOM 1505 O O . SER A 1 206 ? 33.326 -9.012 1.525 1.00 78.12 206 SER A O 1
ATOM 1507 N N . GLY A 1 207 ? 31.594 -9.815 0.339 1.00 76.81 207 GLY A N 1
ATOM 1508 C CA . GLY A 1 207 ? 30.790 -10.240 1.492 1.00 76.81 207 GLY A CA 1
ATOM 1509 C C . GLY A 1 207 ? 29.671 -9.280 1.892 1.00 76.81 207 GLY A C 1
ATOM 1510 O O . GLY A 1 207 ? 28.813 -9.665 2.680 1.00 76.81 207 GLY A O 1
ATOM 1511 N N . GLN A 1 208 ? 29.618 -8.078 1.314 1.00 79.44 208 GLN A N 1
ATOM 1512 C CA . GLN A 1 208 ? 28.436 -7.227 1.408 1.00 79.44 208 GLN A CA 1
ATOM 1513 C C . GLN A 1 208 ? 27.463 -7.595 0.285 1.00 79.44 208 GLN A C 1
ATOM 1515 O O . GLN A 1 208 ? 27.860 -7.740 -0.873 1.00 79.44 208 GLN A O 1
ATOM 1520 N N . ILE A 1 209 ? 26.188 -7.752 0.625 1.00 78.56 209 ILE A N 1
ATOM 1521 C CA . ILE A 1 209 ? 25.110 -7.948 -0.344 1.00 78.56 209 ILE A CA 1
ATOM 1522 C C . ILE A 1 209 ? 24.320 -6.653 -0.493 1.00 78.56 209 ILE A C 1
ATOM 1524 O O . ILE A 1 209 ? 24.209 -5.863 0.443 1.00 78.56 209 ILE A O 1
ATOM 1528 N N . LEU A 1 210 ? 23.781 -6.420 -1.684 1.00 68.75 210 LEU A N 1
ATOM 1529 C CA . LEU A 1 210 ? 22.891 -5.297 -1.919 1.00 68.75 210 LEU A CA 1
ATOM 1530 C C . LEU A 1 210 ? 21.516 -5.617 -1.337 1.00 68.75 210 LEU A C 1
ATOM 1532 O O . LEU A 1 210 ? 20.778 -6.448 -1.872 1.00 68.75 210 LEU A O 1
ATOM 1536 N N . GLU A 1 211 ? 21.176 -4.934 -0.253 1.00 59.28 211 GLU A N 1
ATOM 1537 C CA . GLU A 1 211 ? 19.842 -4.953 0.337 1.00 59.28 211 GLU A CA 1
ATOM 1538 C C . GLU A 1 211 ? 18.919 -4.024 -0.481 1.00 59.28 211 GLU A C 1
ATOM 1540 O O . GLU A 1 211 ? 19.363 -3.078 -1.140 1.00 59.28 211 GLU A O 1
ATOM 1545 N N . ASP A 1 212 ? 17.658 -4.420 -0.618 1.00 57.88 212 ASP A N 1
ATOM 1546 C CA . ASP A 1 212 ? 16.727 -3.897 -1.624 1.00 57.88 212 ASP A CA 1
ATOM 1547 C C . ASP A 1 212 ? 16.287 -2.452 -1.340 1.00 57.88 212 ASP A C 1
ATOM 1549 O O . ASP A 1 212 ? 16.147 -2.078 -0.184 1.00 57.88 212 ASP A O 1
ATOM 1553 N N . VAL A 1 213 ? 16.010 -1.674 -2.394 1.00 53.28 213 VAL A N 1
ATOM 1554 C CA . VAL A 1 213 ? 15.164 -0.465 -2.320 1.00 53.28 213 VAL A CA 1
ATOM 1555 C C . VAL A 1 213 ? 14.341 -0.441 -3.603 1.00 53.28 213 VAL A C 1
ATOM 1557 O O . VAL A 1 213 ? 14.902 -0.303 -4.698 1.00 53.28 213 VAL A O 1
ATOM 1560 N N . ARG A 1 214 ? 13.022 -0.645 -3.495 1.00 58.34 214 ARG A N 1
ATOM 1561 C CA . ARG A 1 214 ? 12.110 -0.742 -4.650 1.00 58.34 214 ARG A CA 1
ATOM 1562 C C . ARG A 1 214 ? 10.904 0.174 -4.488 1.00 58.34 214 ARG A C 1
ATOM 1564 O O . ARG A 1 214 ? 10.131 0.026 -3.546 1.00 58.34 214 ARG A O 1
ATOM 1571 N N . LEU A 1 215 ? 10.699 1.043 -5.475 1.00 57.78 215 LEU A N 1
ATOM 1572 C CA . LEU A 1 215 ? 9.389 1.610 -5.781 1.00 57.78 215 LEU A CA 1
ATOM 1573 C C . LEU A 1 215 ? 8.810 0.819 -6.957 1.00 57.78 215 LEU A C 1
ATOM 1575 O O . LEU A 1 215 ? 9.285 0.955 -8.082 1.00 57.78 215 LEU A O 1
ATOM 1579 N N . GLU A 1 216 ? 7.806 -0.016 -6.696 1.00 54.72 216 GLU A N 1
ATOM 1580 C CA . GLU A 1 216 ? 7.083 -0.751 -7.736 1.00 54.72 216 GLU A CA 1
ATOM 1581 C C . GLU A 1 216 ? 5.743 -0.058 -8.013 1.00 54.72 216 GLU A C 1
ATOM 1583 O O . GLU A 1 216 ? 4.907 0.106 -7.120 1.00 54.72 216 GLU A O 1
ATOM 1588 N N . LEU A 1 217 ? 5.552 0.357 -9.268 1.00 58.00 217 LEU A N 1
ATOM 1589 C CA . LEU A 1 217 ? 4.297 0.902 -9.780 1.00 58.00 217 LEU A CA 1
ATOM 1590 C C . LEU A 1 217 ? 3.709 -0.114 -10.767 1.00 58.00 217 LEU A C 1
ATOM 1592 O O . LEU A 1 217 ? 4.278 -0.327 -11.837 1.00 58.00 217 LEU A O 1
ATOM 1596 N N . GLY A 1 218 ? 2.601 -0.767 -10.404 1.00 53.34 218 GLY A N 1
ATOM 1597 C CA . GLY A 1 218 ? 1.904 -1.705 -11.289 1.00 53.34 218 GLY A CA 1
ATOM 1598 C C . GLY A 1 218 ? 1.063 -2.755 -10.564 1.00 53.34 218 GLY A C 1
ATOM 1599 O O . GLY A 1 218 ? 1.222 -2.996 -9.366 1.00 53.34 218 GLY A O 1
ATOM 1600 N N . ASN A 1 219 ? 0.173 -3.411 -11.311 1.00 52.34 219 ASN A N 1
ATOM 1601 C CA . ASN A 1 219 ? -0.563 -4.564 -10.807 1.00 52.34 219 ASN A CA 1
ATOM 1602 C C . ASN A 1 219 ? 0.407 -5.748 -10.770 1.00 52.34 219 ASN A C 1
ATOM 1604 O O . ASN A 1 219 ? 1.047 -6.078 -11.771 1.00 52.34 219 ASN A O 1
ATOM 1608 N N . GLY A 1 220 ? 0.588 -6.320 -9.577 1.00 48.91 220 GLY A N 1
ATOM 1609 C CA . GLY A 1 220 ? 1.488 -7.449 -9.363 1.00 48.91 220 GLY A CA 1
ATOM 1610 C C . GLY A 1 220 ? 1.176 -8.623 -10.306 1.00 48.91 220 GLY A C 1
ATOM 1611 O O . GLY A 1 220 ? 0.142 -8.631 -10.971 1.00 48.91 220 GLY A O 1
ATOM 1612 N N . PRO A 1 221 ? 2.036 -9.650 -10.358 1.00 44.50 221 PRO A N 1
ATOM 1613 C CA . PRO A 1 221 ? 2.015 -10.680 -11.405 1.00 44.50 221 PRO A CA 1
ATOM 1614 C C . PRO A 1 221 ? 0.755 -11.580 -11.488 1.00 44.50 221 PRO A C 1
ATOM 1616 O O . PRO A 1 221 ? 0.784 -12.554 -12.232 1.00 44.50 221 PRO A O 1
ATOM 1619 N N . ALA A 1 222 ? -0.335 -11.297 -10.761 1.00 49.88 222 ALA A N 1
ATOM 1620 C CA . ALA A 1 222 ? -1.517 -12.160 -10.672 1.00 49.88 222 ALA A CA 1
ATOM 1621 C C . ALA A 1 222 ? -2.890 -11.444 -10.607 1.00 49.88 222 ALA A C 1
ATOM 1623 O O . ALA A 1 222 ? -3.867 -12.110 -10.272 1.00 49.88 222 ALA A O 1
ATOM 1624 N N . ASP A 1 223 ? -3.012 -10.136 -10.880 1.00 46.38 223 ASP A N 1
ATOM 1625 C CA . ASP A 1 223 ? -4.281 -9.415 -10.632 1.00 46.38 223 ASP A CA 1
ATOM 1626 C C . ASP A 1 223 ? -5.213 -9.326 -11.869 1.00 46.38 223 ASP A C 1
ATOM 1628 O O . ASP A 1 223 ? -4.817 -8.753 -12.888 1.00 46.38 223 ASP A O 1
ATOM 1632 N N . PRO A 1 224 ? -6.446 -9.873 -11.806 1.00 46.25 224 PRO A N 1
ATOM 1633 C CA . PRO A 1 224 ? -7.427 -9.828 -12.891 1.00 46.25 224 PRO A CA 1
ATOM 1634 C C . PRO A 1 224 ? -8.273 -8.536 -12.970 1.00 46.25 224 PRO A C 1
ATOM 1636 O O . PRO A 1 224 ? -9.115 -8.441 -13.865 1.00 46.25 224 PRO A O 1
ATOM 1639 N N . ALA A 1 225 ? -8.100 -7.548 -12.083 1.00 44.09 225 ALA A N 1
ATOM 1640 C CA . ALA A 1 225 ? -8.871 -6.300 -12.088 1.00 44.09 225 ALA A CA 1
ATOM 1641 C C . ALA A 1 225 ? -8.077 -5.121 -12.694 1.00 44.09 225 ALA A C 1
ATOM 1643 O O . ALA A 1 225 ? -7.007 -4.732 -12.230 1.00 44.09 225 ALA A O 1
ATOM 1644 N N . GLY A 1 226 ? -8.617 -4.550 -13.772 1.00 43.06 226 GLY A N 1
ATOM 1645 C CA . GLY A 1 226 ? -7.962 -3.577 -14.651 1.00 43.06 226 GLY A CA 1
ATOM 1646 C C . GLY A 1 226 ? -8.040 -2.104 -14.240 1.00 43.06 226 GLY A C 1
ATOM 1647 O O . GLY A 1 226 ? -8.349 -1.279 -15.090 1.00 43.06 226 GLY A O 1
ATOM 1648 N N . GLU A 1 227 ? -7.697 -1.744 -13.004 1.00 44.81 227 GLU A N 1
ATOM 1649 C CA . GLU A 1 227 ? -7.345 -0.352 -12.670 1.00 44.81 227 GLU A CA 1
ATOM 1650 C C . GLU A 1 227 ? -6.097 -0.307 -11.775 1.00 44.81 227 GLU A C 1
ATOM 1652 O O . GLU A 1 227 ? -5.851 -1.214 -10.981 1.00 44.81 227 GLU A O 1
ATOM 1657 N N . LEU A 1 228 ? -5.267 0.726 -11.961 1.00 47.44 228 LEU A N 1
ATOM 1658 C CA . LEU A 1 228 ? -3.999 0.956 -11.252 1.00 47.44 228 LEU A CA 1
ATOM 1659 C C . LEU A 1 228 ? -4.240 1.080 -9.738 1.00 47.44 228 LEU A C 1
ATOM 1661 O O . LEU A 1 228 ? -4.543 2.167 -9.250 1.00 47.44 228 LEU A O 1
ATOM 1665 N N . ALA A 1 229 ? -4.094 -0.015 -8.988 1.00 48.66 229 ALA A N 1
ATOM 1666 C CA . ALA A 1 229 ? -4.504 -0.051 -7.579 1.00 48.66 229 ALA A CA 1
ATOM 1667 C C . ALA A 1 229 ? -3.355 -0.230 -6.571 1.00 48.66 229 ALA A C 1
ATOM 1669 O O . ALA A 1 229 ? -3.604 -0.211 -5.365 1.00 48.66 229 ALA A O 1
ATOM 1670 N N . ARG A 1 230 ? -2.097 -0.400 -7.012 1.00 52.72 230 ARG A N 1
ATOM 1671 C CA . ARG A 1 230 ? -0.995 -0.725 -6.091 1.00 52.72 230 ARG A CA 1
ATOM 1672 C C . ARG A 1 230 ? 0.263 0.117 -6.296 1.00 52.72 230 ARG A C 1
ATOM 1674 O O . ARG A 1 230 ? 0.950 0.010 -7.307 1.00 52.72 230 ARG A O 1
ATOM 1681 N N . VAL A 1 231 ? 0.595 0.881 -5.254 1.00 59.75 231 VAL A N 1
ATOM 1682 C CA . VAL A 1 231 ? 1.954 1.354 -4.971 1.00 59.75 231 VAL A CA 1
ATOM 1683 C C . VAL A 1 231 ? 2.477 0.490 -3.831 1.00 59.75 231 VAL A C 1
ATOM 1685 O O . VAL A 1 231 ? 2.000 0.592 -2.701 1.00 59.75 231 VAL A O 1
ATOM 1688 N N . GLN A 1 232 ? 3.406 -0.414 -4.133 1.00 56.28 232 GLN A N 1
ATOM 1689 C CA . GLN A 1 232 ? 4.038 -1.253 -3.120 1.00 56.28 232 GLN A CA 1
ATOM 1690 C C . GLN A 1 232 ? 5.369 -0.617 -2.723 1.00 56.28 232 GLN A C 1
ATOM 1692 O O . GLN A 1 232 ? 6.291 -0.528 -3.532 1.00 56.28 232 GLN A O 1
ATOM 1697 N N . VAL A 1 233 ? 5.454 -0.179 -1.467 1.00 60.03 233 VAL A N 1
ATOM 1698 C CA . VAL A 1 233 ? 6.708 0.226 -0.826 1.00 60.03 233 VAL A CA 1
ATOM 1699 C C . VAL A 1 233 ? 7.109 -0.925 0.086 1.00 60.03 233 VAL A C 1
ATOM 1701 O O . VAL A 1 233 ? 6.432 -1.190 1.076 1.00 60.03 233 VAL A O 1
ATOM 1704 N N . ASN A 1 234 ? 8.145 -1.665 -0.303 1.00 49.88 234 ASN A N 1
ATOM 1705 C CA . ASN A 1 234 ? 8.612 -2.841 0.441 1.00 49.88 234 ASN A CA 1
ATOM 1706 C C . ASN A 1 234 ? 9.537 -2.492 1.617 1.00 49.88 234 ASN A C 1
ATOM 1708 O O . ASN A 1 234 ? 9.817 -3.357 2.444 1.00 49.88 234 ASN A O 1
ATOM 1712 N N . ASP A 1 235 ? 9.953 -1.230 1.708 1.00 54.97 235 ASP A N 1
ATOM 1713 C CA . ASP A 1 235 ? 10.823 -0.710 2.761 1.00 54.97 235 ASP A CA 1
ATOM 1714 C C . ASP A 1 235 ? 10.014 -0.052 3.892 1.00 54.97 235 ASP A C 1
ATOM 1716 O O . ASP A 1 235 ? 8.841 0.293 3.697 1.00 54.97 235 ASP A O 1
ATOM 1720 N N . PRO A 1 236 ? 10.621 0.190 5.074 1.00 57.22 236 PRO A N 1
ATOM 1721 C CA . PRO A 1 236 ? 10.023 1.032 6.101 1.00 57.22 236 PRO A CA 1
ATOM 1722 C C . PRO A 1 236 ? 9.687 2.411 5.524 1.00 57.22 236 PRO A C 1
ATOM 1724 O O . PRO A 1 236 ? 10.562 3.240 5.272 1.00 57.22 236 PRO A O 1
ATOM 1727 N N . LEU A 1 237 ? 8.396 2.666 5.312 1.00 66.06 237 LEU A N 1
ATOM 1728 C CA . LEU A 1 237 ? 7.916 3.960 4.854 1.00 66.06 237 LEU A CA 1
ATOM 1729 C C . LEU A 1 237 ? 8.109 4.988 5.978 1.00 66.06 237 LEU A C 1
ATOM 1731 O O . LEU A 1 237 ? 7.314 5.063 6.917 1.00 66.06 237 LEU A O 1
ATOM 1735 N N . MET A 1 238 ? 9.167 5.794 5.884 1.00 69.81 238 MET A N 1
ATOM 1736 C CA . MET A 1 238 ? 9.392 6.905 6.804 1.00 69.81 238 MET A CA 1
ATOM 1737 C C . MET A 1 238 ? 8.428 8.049 6.474 1.00 69.81 238 MET A C 1
ATOM 1739 O O . MET A 1 238 ? 8.669 8.867 5.589 1.00 69.81 238 MET A O 1
ATOM 1743 N N . LEU A 1 239 ? 7.321 8.121 7.210 1.00 77.06 239 LEU A N 1
ATOM 1744 C CA . LEU A 1 239 ? 6.387 9.240 7.129 1.00 77.06 239 LEU A CA 1
ATOM 1745 C C . LEU A 1 239 ? 6.814 10.332 8.108 1.00 77.06 239 LEU A C 1
ATOM 1747 O O . LEU A 1 239 ? 6.739 10.156 9.322 1.00 77.06 239 LEU A O 1
ATOM 1751 N N . VAL A 1 240 ? 7.259 11.473 7.575 1.00 81.94 240 VAL A N 1
ATOM 1752 C CA . VAL A 1 240 ? 7.645 12.629 8.395 1.00 81.94 240 VAL A CA 1
ATOM 1753 C C . VAL A 1 240 ? 6.449 13.082 9.226 1.00 81.94 240 VAL A C 1
ATOM 1755 O O . VAL A 1 240 ? 5.372 13.379 8.700 1.00 81.94 240 VAL A O 1
ATOM 1758 N N . SER A 1 241 ? 6.654 13.152 10.538 1.00 84.81 241 SER A N 1
ATOM 1759 C CA . SER A 1 241 ? 5.620 13.558 11.474 1.00 84.81 241 SER A CA 1
ATOM 1760 C C . SER A 1 241 ? 5.233 15.023 11.278 1.00 84.81 241 SER A C 1
ATOM 1762 O O . SER A 1 241 ? 6.102 15.887 11.159 1.00 84.81 241 SER A O 1
ATOM 1764 N N . ARG A 1 242 ? 3.934 15.320 11.300 1.00 87.31 242 ARG A N 1
ATOM 1765 C CA . ARG A 1 242 ? 3.402 16.675 11.123 1.00 87.31 242 ARG A CA 1
ATOM 1766 C C . ARG A 1 242 ? 2.852 17.229 12.429 1.00 87.31 242 ARG A C 1
ATOM 1768 O O . ARG A 1 242 ? 2.156 16.523 13.149 1.00 87.31 242 ARG A O 1
ATOM 1775 N N . SER A 1 243 ? 3.102 18.505 12.695 1.00 89.69 243 SER A N 1
ATOM 1776 C CA . SER A 1 243 ? 2.479 19.262 13.791 1.00 89.69 243 SER A CA 1
ATOM 1777 C C . SER A 1 243 ? 1.305 20.132 13.328 1.00 89.69 243 SER A C 1
ATOM 1779 O O . SER A 1 243 ? 0.622 20.721 14.159 1.00 89.69 243 SER A O 1
ATOM 1781 N N . SER A 1 244 ? 1.047 20.210 12.020 1.00 88.25 244 SER A N 1
ATOM 1782 C CA . SER A 1 244 ? -0.033 20.998 11.421 1.00 88.25 244 SER A CA 1
ATOM 1783 C C . SER A 1 244 ? -0.786 20.210 10.351 1.00 88.25 244 SER A C 1
ATOM 1785 O O . SER A 1 244 ? -0.226 19.306 9.710 1.00 88.25 244 SER A O 1
ATOM 1787 N N . GLN A 1 245 ? -2.072 20.541 10.181 1.00 81.94 245 GLN A N 1
ATOM 1788 C CA . GLN A 1 245 ? -2.930 19.889 9.197 1.00 81.94 245 GLN A CA 1
ATOM 1789 C C . GLN A 1 245 ? -2.314 20.014 7.790 1.00 81.94 245 GLN A C 1
ATOM 1791 O O . GLN A 1 245 ? -1.768 21.066 7.438 1.00 81.94 245 GLN A O 1
ATOM 1796 N N . PRO A 1 246 ? -2.370 18.956 6.964 1.00 81.12 246 PRO A N 1
ATOM 1797 C CA . PRO A 1 246 ? -1.972 19.042 5.565 1.00 81.12 246 PRO A CA 1
ATOM 1798 C C . PRO A 1 246 ? -2.703 20.177 4.833 1.00 81.12 246 PRO A C 1
ATOM 1800 O O . PRO A 1 246 ? -3.913 20.330 4.971 1.00 81.12 246 PRO A O 1
ATOM 1803 N N . SER A 1 247 ? -1.974 20.949 4.021 1.00 77.25 247 SER A N 1
ATOM 1804 C CA . SER A 1 247 ? -2.499 22.124 3.301 1.00 77.25 247 SER A CA 1
ATOM 1805 C C . SER A 1 247 ? -3.569 21.791 2.259 1.00 77.25 247 SER A C 1
ATOM 1807 O O . SER A 1 247 ? -4.364 22.649 1.885 1.00 77.25 247 SER A O 1
ATOM 1809 N N . ARG A 1 248 ? -3.594 20.543 1.789 1.00 74.38 248 ARG A N 1
ATOM 1810 C CA . ARG A 1 248 ? -4.646 19.984 0.940 1.00 74.38 248 ARG A CA 1
ATOM 1811 C C . ARG A 1 248 ? -5.230 18.765 1.633 1.00 74.38 248 ARG A C 1
ATOM 1813 O O . ARG A 1 248 ? -4.817 17.645 1.333 1.00 74.38 248 ARG A O 1
ATOM 1820 N N . PRO A 1 249 ? -6.149 18.952 2.588 1.00 68.50 249 PRO A N 1
ATOM 1821 C CA . PRO A 1 249 ? -6.857 17.819 3.127 1.00 68.50 249 PRO A CA 1
ATOM 1822 C C . PRO A 1 249 ? -7.770 17.335 1.988 1.00 68.50 249 PRO A C 1
ATOM 1824 O O . PRO A 1 249 ? -8.575 18.097 1.454 1.00 68.50 249 PRO A O 1
ATOM 1827 N N . VAL A 1 250 ? -7.649 16.073 1.595 1.00 76.00 250 VAL A N 1
ATOM 1828 C CA . VAL A 1 250 ? -8.529 15.388 0.632 1.00 76.00 250 VAL A CA 1
ATOM 1829 C C . VAL A 1 250 ? -8.897 14.039 1.226 1.00 76.00 250 VAL A C 1
ATOM 1831 O O . VAL A 1 250 ? -8.107 13.482 1.991 1.00 76.00 250 VAL A O 1
ATOM 1834 N N . ASP A 1 251 ? -10.103 13.552 0.961 1.00 75.81 251 ASP A N 1
ATOM 1835 C CA . ASP A 1 251 ? -10.521 12.246 1.472 1.00 75.81 251 ASP A CA 1
ATOM 1836 C C . ASP A 1 251 ? -9.616 11.155 0.868 1.00 75.81 251 ASP A C 1
ATOM 1838 O O . ASP A 1 251 ? -9.214 11.238 -0.293 1.00 75.81 251 ASP A O 1
ATOM 1842 N N . GLY A 1 252 ? -9.214 10.185 1.689 1.00 74.50 252 GLY A N 1
ATOM 1843 C CA . GLY A 1 252 ? -8.187 9.189 1.366 1.00 74.50 252 GLY A CA 1
ATOM 1844 C C . GLY A 1 252 ? -6.750 9.594 1.727 1.00 74.50 252 GLY A C 1
ATOM 1845 O O . GLY A 1 252 ? -5.845 8.769 1.622 1.00 74.50 252 GLY A O 1
ATOM 1846 N N . LEU A 1 253 ? -6.504 10.830 2.181 1.00 82.31 253 LEU A N 1
ATOM 1847 C CA . LEU A 1 253 ? -5.169 11.260 2.609 1.00 82.31 253 LEU A CA 1
ATOM 1848 C C . LEU A 1 253 ? -4.724 10.530 3.884 1.00 82.31 253 LEU A C 1
ATOM 1850 O O . LEU A 1 253 ? -5.363 10.682 4.920 1.00 82.31 253 LEU A O 1
ATOM 1854 N N . VAL A 1 254 ? -3.582 9.841 3.847 1.00 86.06 254 VAL A N 1
ATOM 1855 C CA . VAL A 1 254 ? -2.942 9.253 5.037 1.00 86.06 254 VAL A CA 1
ATOM 1856 C C . VAL A 1 254 ? -1.716 10.073 5.426 1.00 86.06 254 VAL A C 1
ATOM 1858 O O . VAL A 1 254 ? -0.851 10.334 4.589 1.00 86.06 254 VAL A O 1
ATOM 1861 N N . HIS A 1 255 ? -1.609 10.477 6.693 1.00 86.81 255 HIS A N 1
ATOM 1862 C CA . HIS A 1 255 ? -0.426 11.179 7.198 1.00 86.81 255 HIS A CA 1
ATOM 1863 C C . HIS A 1 255 ? -0.074 10.791 8.633 1.00 86.81 255 HIS A C 1
ATOM 1865 O O . HIS A 1 255 ? -0.918 10.352 9.411 1.00 86.81 255 HIS A O 1
ATOM 1871 N N . HIS A 1 256 ? 1.196 10.991 8.994 1.00 90.62 256 HIS A N 1
ATOM 1872 C CA . HIS A 1 256 ? 1.670 10.814 10.362 1.00 90.62 256 HIS A CA 1
ATOM 1873 C C . HIS A 1 256 ? 1.495 12.114 11.165 1.00 90.62 256 HIS A C 1
ATOM 1875 O O . HIS A 1 256 ? 2.186 13.105 10.913 1.00 90.62 256 HIS A O 1
ATOM 1881 N N . ALA A 1 257 ? 0.595 12.136 12.145 1.00 89.44 257 ALA A N 1
ATOM 1882 C CA . ALA A 1 257 ? 0.406 13.262 13.060 1.00 89.44 257 ALA A CA 1
ATOM 1883 C C . ALA A 1 257 ? 1.332 13.129 14.279 1.00 89.44 257 ALA A C 1
ATOM 1885 O O . ALA A 1 257 ? 1.433 12.058 14.862 1.00 89.44 257 ALA A O 1
ATOM 1886 N N . ALA A 1 258 ? 2.006 14.211 14.669 1.00 89.38 258 ALA A N 1
ATOM 1887 C CA . ALA A 1 258 ? 2.846 14.308 15.874 1.00 89.38 258 ALA A CA 1
ATOM 1888 C C . ALA A 1 258 ? 2.177 15.092 17.018 1.00 89.38 258 ALA A C 1
ATOM 1890 O O . ALA A 1 258 ? 2.683 15.098 18.138 1.00 89.38 258 ALA A O 1
ATOM 1891 N N . ALA A 1 259 ? 1.075 15.788 16.733 1.00 87.06 259 ALA A N 1
ATOM 1892 C CA . ALA A 1 259 ? 0.304 16.564 17.696 1.00 87.06 259 ALA A CA 1
ATOM 1893 C C . ALA A 1 259 ? -1.153 16.694 17.234 1.00 87.06 259 ALA A C 1
ATOM 1895 O O . ALA A 1 259 ? -1.443 16.565 16.043 1.00 87.06 259 ALA A O 1
ATOM 1896 N N . ALA A 1 260 ? -2.053 17.031 18.162 1.00 84.31 260 ALA A N 1
ATOM 1897 C CA . ALA A 1 260 ? -3.474 17.236 17.872 1.00 84.31 260 ALA A CA 1
ATOM 1898 C C . ALA A 1 260 ? -3.726 18.323 16.812 1.00 84.31 260 ALA A C 1
ATOM 1900 O O . ALA A 1 260 ? -4.632 18.192 15.999 1.00 84.31 260 ALA A O 1
ATOM 1901 N N . SER A 1 261 ? -2.875 19.353 16.753 1.00 85.69 261 SER A N 1
ATOM 1902 C CA . SER A 1 261 ? -2.931 20.425 15.748 1.00 85.69 261 SER A CA 1
ATOM 1903 C C . SER A 1 261 ? -2.676 19.955 14.308 1.00 85.69 261 SER A C 1
ATOM 1905 O O . SER A 1 261 ? -2.875 20.718 13.362 1.00 85.69 261 SER A O 1
ATOM 1907 N N . ALA A 1 262 ? -2.243 18.705 14.120 1.00 86.56 262 ALA A N 1
ATOM 1908 C CA . ALA A 1 262 ? -2.116 18.078 12.809 1.00 86.56 262 ALA A CA 1
ATOM 1909 C C . ALA A 1 262 ? -3.422 17.462 12.278 1.00 86.56 262 ALA A C 1
ATOM 1911 O O . ALA A 1 262 ? -3.430 16.941 11.159 1.00 86.56 262 ALA A O 1
ATOM 1912 N N . LEU A 1 263 ? -4.500 17.520 13.062 1.00 83.12 263 LEU A N 1
ATOM 1913 C CA . LEU A 1 263 ? -5.837 17.030 12.739 1.00 83.12 263 LEU A CA 1
ATOM 1914 C C . LEU A 1 263 ? -6.848 18.195 12.815 1.00 83.12 263 LEU A C 1
ATOM 1916 O O . LEU A 1 263 ? -6.607 19.168 13.534 1.00 83.12 263 LEU A O 1
ATOM 1920 N N . PRO A 1 264 ? -7.968 18.143 12.073 1.00 75.31 264 PRO A N 1
ATOM 1921 C CA . PRO A 1 264 ? -9.020 19.148 12.176 1.00 75.31 264 PRO A CA 1
ATOM 1922 C C . PRO A 1 264 ? -9.716 19.086 13.538 1.00 75.31 264 PRO A C 1
ATOM 1924 O O . PRO A 1 264 ? -9.913 18.018 14.114 1.00 75.31 264 PRO A O 1
ATOM 1927 N N . ALA A 1 265 ? -10.154 20.247 14.022 1.00 63.72 265 ALA A N 1
ATOM 1928 C CA . ALA A 1 265 ? -10.734 20.406 15.356 1.00 63.72 265 ALA A CA 1
ATOM 1929 C C . ALA A 1 265 ? -12.080 19.680 15.573 1.00 63.72 265 ALA A C 1
ATOM 1931 O O . ALA A 1 265 ? -12.557 19.617 16.701 1.00 63.72 265 ALA A O 1
ATOM 1932 N N . THR A 1 266 ? -12.718 19.170 14.515 1.00 55.78 266 THR A N 1
ATOM 1933 C CA . THR A 1 266 ? -14.138 18.781 14.525 1.00 55.78 266 THR A CA 1
ATOM 1934 C C . THR A 1 266 ? -14.412 17.278 14.391 1.00 55.78 266 THR A C 1
ATOM 1936 O O . THR A 1 266 ? -15.579 16.909 14.343 1.00 55.78 266 THR A O 1
ATOM 1939 N N . GLY A 1 267 ? -13.394 16.411 14.301 1.00 54.19 267 GLY A N 1
ATOM 1940 C CA . GLY A 1 267 ? -13.586 15.019 13.852 1.00 54.19 267 GLY A CA 1
ATOM 1941 C C . GLY A 1 267 ? -13.355 13.925 14.896 1.00 54.19 267 GLY A C 1
ATOM 1942 O O . GLY A 1 267 ? -14.279 13.191 15.225 1.00 54.19 267 GLY A O 1
ATOM 1943 N N . GLU A 1 268 ? -12.129 13.771 15.406 1.00 55.66 268 GLU A N 1
ATOM 1944 C CA . GLU A 1 268 ? -11.747 12.679 16.317 1.00 55.66 268 GLU A CA 1
ATOM 1945 C C . GLU A 1 268 ? -10.602 13.109 17.244 1.00 55.66 268 GLU A C 1
ATOM 1947 O O . GLU A 1 268 ? -9.716 13.863 16.836 1.00 55.66 268 GLU A O 1
ATOM 1952 N N . TRP A 1 269 ? -10.621 12.652 18.501 1.00 63.97 269 TRP A N 1
ATOM 1953 C CA . TRP A 1 269 ? -9.603 13.003 19.490 1.00 63.97 269 TRP A CA 1
ATOM 1954 C C . TRP A 1 269 ? -8.266 12.368 19.114 1.00 63.97 269 TRP A C 1
ATOM 1956 O O . TRP A 1 269 ? -8.160 11.156 18.952 1.00 63.97 269 TRP A O 1
ATOM 1966 N N . TYR A 1 270 ? -7.240 13.205 18.990 1.00 72.88 270 TYR A N 1
ATOM 1967 C CA . TYR A 1 270 ? -5.854 12.784 18.838 1.00 72.88 270 TYR A CA 1
ATOM 1968 C C . TYR A 1 270 ? -5.485 11.736 19.900 1.00 72.88 270 TYR A C 1
ATOM 1970 O O . TYR A 1 270 ? -5.414 12.047 21.087 1.00 72.88 270 TYR A O 1
ATOM 1978 N N . LEU A 1 271 ? -5.218 10.503 19.466 1.00 71.88 271 LEU A N 1
ATOM 1979 C CA . LEU A 1 271 ? -4.871 9.370 20.334 1.00 71.88 271 LEU A CA 1
ATOM 1980 C C . LEU A 1 271 ? -3.357 9.224 20.545 1.00 71.88 271 LEU A C 1
ATOM 1982 O O . LEU A 1 271 ? -2.873 8.180 20.979 1.00 71.88 271 LEU A O 1
ATOM 1986 N N . GLY A 1 272 ? -2.596 10.263 20.205 1.00 78.88 272 GLY A N 1
ATOM 1987 C CA . GLY A 1 272 ? -1.140 10.257 20.234 1.00 78.88 272 GLY A CA 1
ATOM 1988 C C . GLY A 1 272 ? -0.506 10.226 18.841 1.00 78.88 272 GLY A C 1
ATOM 1989 O O . GLY A 1 272 ? -1.215 10.186 17.825 1.00 78.88 272 GLY A O 1
ATOM 1990 N N . PRO A 1 273 ? 0.837 10.291 18.785 1.00 83.69 273 PRO A N 1
ATOM 1991 C CA . PRO A 1 273 ? 1.559 10.318 17.526 1.00 83.69 273 PRO A CA 1
ATOM 1992 C C . PRO A 1 273 ? 1.308 9.043 16.721 1.00 83.69 273 PRO A C 1
ATOM 1994 O O . PRO A 1 273 ? 1.317 7.953 17.290 1.00 83.69 273 PRO A O 1
ATOM 1997 N N . GLY A 1 274 ? 1.104 9.169 15.413 1.00 86.38 274 GLY A N 1
ATOM 1998 C CA . GLY A 1 274 ? 0.938 8.012 14.537 1.00 86.38 274 GLY A CA 1
ATOM 1999 C C . GLY A 1 274 ? 0.194 8.313 13.248 1.00 86.38 274 GLY A C 1
ATOM 2000 O O . GLY A 1 274 ? 0.063 9.469 12.848 1.00 86.38 274 GLY A O 1
ATOM 2001 N N . LEU A 1 275 ? -0.270 7.262 12.578 1.00 88.31 275 LEU A N 1
ATOM 2002 C CA . LEU A 1 275 ? -0.943 7.338 11.286 1.00 88.31 275 LEU A CA 1
ATOM 2003 C C . LEU A 1 275 ? -2.430 7.618 11.440 1.00 88.31 275 LEU A C 1
ATOM 2005 O O . LEU A 1 275 ? -3.130 6.899 12.152 1.00 88.31 275 LEU A O 1
ATOM 2009 N N . TYR A 1 276 ? -2.896 8.614 10.696 1.00 86.50 276 TYR A N 1
ATOM 2010 C CA . TYR A 1 276 ? -4.296 8.992 10.572 1.00 86.50 276 TYR A CA 1
ATOM 2011 C C . TYR A 1 276 ? -4.670 9.034 9.093 1.00 86.50 276 TYR A C 1
ATOM 2013 O O . TYR A 1 276 ? -3.864 9.459 8.262 1.00 86.50 276 TYR A O 1
ATOM 2021 N N . ALA A 1 277 ? -5.883 8.601 8.767 1.00 86.62 277 ALA A N 1
ATOM 2022 C CA . ALA A 1 277 ? -6.421 8.656 7.412 1.00 86.62 277 ALA A CA 1
ATOM 2023 C C . ALA A 1 277 ? -7.611 9.603 7.381 1.00 86.62 277 ALA A C 1
ATOM 2025 O O . ALA A 1 277 ? -8.507 9.455 8.198 1.00 86.62 277 ALA A O 1
ATOM 2026 N N . ARG A 1 278 ? -7.651 10.541 6.435 1.00 83.06 278 ARG A N 1
ATOM 2027 C CA . ARG A 1 278 ? -8.835 11.361 6.208 1.00 83.06 278 ARG A CA 1
ATOM 2028 C C . ARG A 1 278 ? -9.912 10.527 5.528 1.00 83.06 278 ARG A C 1
ATOM 2030 O O . ARG A 1 278 ? -9.671 10.000 4.443 1.00 83.06 278 ARG A O 1
ATOM 2037 N N . ILE A 1 279 ? -11.103 10.479 6.101 1.00 77.44 279 ILE A N 1
ATOM 2038 C CA . ILE A 1 279 ? -12.295 9.903 5.479 1.00 77.44 279 ILE A CA 1
ATOM 2039 C C . ILE A 1 279 ? -13.434 10.930 5.471 1.00 77.44 279 ILE A C 1
ATOM 2041 O O . ILE A 1 279 ? -13.412 11.886 6.247 1.00 77.44 279 ILE A O 1
ATOM 2045 N N . ASN A 1 280 ? -14.394 10.721 4.563 1.00 66.38 280 ASN A N 1
ATOM 2046 C CA . ASN A 1 280 ? -15.713 11.357 4.476 1.00 66.38 280 ASN A CA 1
ATOM 2047 C C . ASN A 1 280 ? -15.845 12.712 5.195 1.00 66.38 280 ASN A C 1
ATOM 2049 O O . ASN A 1 280 ? -16.144 12.766 6.387 1.00 66.38 280 ASN A O 1
ATOM 2053 N N . ASN A 1 281 ? -15.717 13.817 4.459 1.00 66.44 281 ASN A N 1
ATOM 2054 C CA . ASN A 1 281 ? -16.034 15.168 4.952 1.00 66.44 281 ASN A CA 1
ATOM 2055 C C . ASN A 1 281 ? -15.139 15.712 6.085 1.00 66.44 281 ASN A C 1
ATOM 2057 O O . ASN A 1 281 ? -15.516 16.689 6.731 1.00 66.44 281 ASN A O 1
ATOM 2061 N N . GLY A 1 282 ? -13.924 15.192 6.305 1.00 67.12 282 GLY A N 1
ATOM 2062 C CA . GLY A 1 282 ? -13.014 15.787 7.303 1.00 67.12 282 GLY A CA 1
ATOM 2063 C C . GLY A 1 282 ? -12.730 14.970 8.544 1.00 67.12 282 GLY A C 1
ATOM 2064 O O . GLY A 1 282 ? -12.027 15.479 9.413 1.00 67.12 282 GLY A O 1
ATOM 2065 N N . GLU A 1 283 ? -13.214 13.740 8.634 1.00 72.25 283 GLU A N 1
ATOM 2066 C CA . GLU A 1 283 ? -12.876 12.856 9.744 1.00 72.25 283 GLU A CA 1
ATOM 2067 C C . GLU A 1 283 ? -11.474 12.282 9.557 1.00 72.25 283 GLU A C 1
ATOM 2069 O O . GLU A 1 283 ? -11.051 12.023 8.434 1.00 72.25 283 GLU A O 1
ATOM 2074 N N . TYR A 1 284 ? -10.735 12.113 10.652 1.00 78.62 284 TYR A N 1
ATOM 2075 C CA . TYR A 1 284 ? -9.386 11.549 10.635 1.00 78.62 284 TYR A CA 1
ATOM 2076 C C . TYR A 1 284 ? -9.275 10.406 11.644 1.00 78.62 284 TYR A C 1
ATOM 2078 O O . TYR A 1 284 ? -8.720 10.612 12.725 1.00 78.62 284 TYR A O 1
ATOM 2086 N N . PRO A 1 285 ? -9.793 9.211 11.326 1.00 73.81 285 PRO A N 1
ATOM 2087 C CA . PRO A 1 285 ? -9.595 8.047 12.161 1.00 73.81 285 PRO A CA 1
ATOM 2088 C C . PRO A 1 285 ? -8.124 7.655 12.310 1.00 73.81 285 PRO A C 1
ATOM 2090 O O . PRO A 1 285 ? -7.338 7.757 11.355 1.00 73.81 285 PRO A O 1
ATOM 2093 N N . PRO A 1 286 ? -7.743 7.162 13.500 1.00 78.88 286 PRO A N 1
ATOM 2094 C CA . PRO A 1 286 ? -6.439 6.564 13.722 1.00 78.88 286 PRO A CA 1
ATOM 2095 C C . PRO A 1 286 ? -6.333 5.251 12.934 1.00 78.88 286 PRO A C 1
ATOM 2097 O O . PRO A 1 286 ? -7.167 4.358 13.060 1.00 78.88 286 PRO A O 1
ATOM 2100 N N . VAL A 1 287 ? -5.275 5.116 12.139 1.00 79.88 287 VAL A N 1
ATOM 2101 C CA . VAL A 1 287 ? -4.925 3.880 11.417 1.00 79.88 287 VAL A CA 1
ATOM 2102 C C . VAL A 1 287 ? -3.946 3.051 12.241 1.00 79.88 287 VAL A C 1
ATOM 2104 O O . VAL A 1 287 ? -4.106 1.843 12.390 1.00 79.88 287 VAL A O 1
ATOM 2107 N N . ALA A 1 288 ? -2.922 3.707 12.790 1.00 74.44 288 ALA A N 1
ATOM 2108 C CA . ALA A 1 288 ? -1.908 3.081 13.629 1.00 74.44 288 ALA A CA 1
ATOM 2109 C C . ALA A 1 288 ? -1.262 4.150 14.515 1.00 74.44 288 ALA A C 1
ATOM 2111 O O . ALA A 1 288 ? -0.372 4.875 14.074 1.00 74.44 288 ALA A O 1
ATOM 2112 N N . VAL A 1 289 ? -1.748 4.273 15.749 1.00 71.12 289 VAL A N 1
ATOM 2113 C CA . VAL A 1 289 ? -1.315 5.309 16.703 1.00 71.12 289 VAL A CA 1
ATOM 2114 C C . VAL A 1 289 ? -0.510 4.707 17.846 1.00 71.12 289 VAL A C 1
ATOM 2116 O O . VAL A 1 289 ? 0.713 4.792 17.869 1.00 71.12 289 VAL A O 1
ATOM 2119 N N . GLN A 1 290 ? -1.179 4.010 18.759 1.00 66.31 290 GLN A N 1
ATOM 2120 C CA . GLN A 1 290 ? -0.572 3.323 19.890 1.00 66.31 290 GLN A CA 1
ATOM 2121 C C . GLN A 1 290 ? -1.175 1.929 20.020 1.00 66.31 290 GLN A C 1
ATOM 2123 O O . GLN A 1 290 ? -2.335 1.691 19.673 1.00 66.31 290 GLN A O 1
ATOM 2128 N N . ARG A 1 291 ? -0.380 0.983 20.523 1.00 54.97 291 ARG A N 1
ATOM 2129 C CA . ARG A 1 291 ? -0.826 -0.397 20.713 1.00 54.97 291 ARG A CA 1
ATOM 2130 C C . ARG A 1 291 ? -1.993 -0.428 21.702 1.00 54.97 291 ARG A C 1
ATOM 2132 O O . ARG A 1 291 ? -1.821 -0.058 22.856 1.00 54.97 291 ARG A O 1
ATOM 2139 N N . GLY A 1 292 ? -3.154 -0.898 21.250 1.00 60.16 292 GLY A N 1
ATOM 2140 C CA . GLY A 1 292 ? -4.346 -1.027 22.093 1.00 60.16 292 GLY A CA 1
ATOM 2141 C C . GLY A 1 292 ? -5.124 0.271 22.329 1.00 60.16 292 GLY A C 1
ATOM 2142 O O . GLY A 1 292 ? -6.055 0.257 23.127 1.00 60.16 292 GLY A O 1
ATOM 2143 N N . ALA A 1 293 ? -4.784 1.373 21.651 1.00 64.88 293 ALA A N 1
ATOM 2144 C CA . ALA A 1 293 ? -5.596 2.584 21.705 1.00 64.88 293 ALA A CA 1
ATOM 2145 C C . ALA A 1 293 ? -6.914 2.380 20.942 1.00 64.88 293 ALA A C 1
ATOM 2147 O O . ALA A 1 293 ? -6.910 1.986 19.776 1.00 64.88 293 ALA A O 1
ATOM 2148 N N . VAL A 1 294 ? -8.031 2.669 21.606 1.00 70.44 294 VAL A N 1
ATOM 2149 C CA . VAL A 1 294 ? -9.374 2.684 21.015 1.00 70.44 294 VAL A CA 1
ATOM 2150 C C . VAL A 1 294 ? -9.863 4.124 21.044 1.00 70.44 294 VAL A C 1
ATOM 2152 O O . VAL A 1 294 ? -9.735 4.796 22.067 1.00 70.44 294 VAL A O 1
ATOM 2155 N N . ALA A 1 295 ? -10.390 4.612 19.923 1.00 73.00 295 ALA A N 1
ATOM 2156 C CA . ALA A 1 295 ? -10.932 5.962 19.855 1.00 73.00 295 ALA A CA 1
ATOM 2157 C C . ALA A 1 295 ? -12.103 6.110 20.830 1.00 73.00 295 ALA A C 1
ATOM 2159 O O . ALA A 1 295 ? -12.994 5.263 20.871 1.00 73.00 295 ALA A O 1
ATOM 2160 N N . GLU A 1 296 ? -12.113 7.188 21.609 1.00 78.00 296 GLU A N 1
ATOM 2161 C CA . GLU A 1 296 ? -13.198 7.483 22.539 1.00 78.00 296 GLU A CA 1
ATOM 2162 C C . GLU A 1 296 ? -13.865 8.823 22.241 1.00 78.00 296 GLU A C 1
ATOM 2164 O O . GLU A 1 296 ? -13.267 9.724 21.653 1.00 78.00 296 GLU A O 1
ATOM 2169 N N . ARG A 1 297 ? -15.128 8.949 22.644 1.00 81.88 297 ARG A N 1
ATOM 2170 C CA . ARG A 1 297 ? -15.922 10.169 22.526 1.00 81.88 297 ARG A CA 1
ATOM 2171 C C . ARG A 1 297 ? -16.751 10.349 23.786 1.00 81.88 297 ARG A C 1
ATOM 2173 O O . ARG A 1 297 ? -17.589 9.508 24.100 1.00 81.88 297 ARG A O 1
ATOM 2180 N N . GLU A 1 298 ? -16.554 11.459 24.485 1.00 86.81 298 GLU A N 1
ATOM 2181 C CA . GLU A 1 298 ? -17.452 11.856 25.569 1.00 86.81 298 GLU A CA 1
ATOM 2182 C C . GLU A 1 298 ? -18.708 12.527 24.996 1.00 86.81 298 GLU A C 1
ATOM 2184 O O . GLU A 1 298 ? -18.625 13.341 24.075 1.00 86.81 298 GLU A O 1
ATOM 2189 N N . GLN A 1 299 ? -19.876 12.165 25.524 1.00 87.88 299 GLN A N 1
ATOM 2190 C CA . GLN A 1 299 ? -21.173 12.652 25.070 1.00 87.88 299 GLN A CA 1
ATOM 2191 C C . GLN A 1 299 ? -22.025 13.094 26.267 1.00 87.88 299 GLN A C 1
ATOM 2193 O O . GLN A 1 299 ? -22.368 12.295 27.139 1.00 87.88 299 GLN A O 1
ATOM 2198 N N . ASN A 1 300 ? -22.420 14.370 26.263 1.00 88.19 300 ASN A N 1
ATOM 2199 C CA . ASN A 1 300 ? -23.143 15.016 27.370 1.00 88.19 300 ASN A CA 1
ATOM 2200 C C . ASN A 1 300 ? -24.642 15.233 27.089 1.00 88.19 300 ASN A C 1
ATOM 2202 O O . ASN A 1 300 ? -25.319 15.964 27.808 1.00 88.19 300 ASN A O 1
ATOM 2206 N N . GLY A 1 301 ? -25.175 14.604 26.046 1.00 89.88 301 GLY A N 1
ATOM 2207 C CA . GLY A 1 301 ? -26.578 14.699 25.649 1.00 89.88 301 GLY A CA 1
ATOM 2208 C C . GLY A 1 301 ? -27.063 13.407 25.006 1.00 89.88 301 GLY A C 1
ATOM 2209 O O . GLY A 1 301 ? -26.327 12.420 24.963 1.00 89.88 301 GLY A O 1
ATOM 2210 N N . ASP A 1 302 ? -28.292 13.420 24.494 1.00 92.19 302 ASP A N 1
ATOM 2211 C CA . ASP A 1 302 ? -28.776 12.310 23.676 1.00 92.19 302 ASP A CA 1
ATOM 2212 C C . ASP A 1 302 ? -27.906 12.172 22.425 1.00 92.19 302 ASP A C 1
ATOM 2214 O O . ASP A 1 302 ? -27.300 13.137 21.945 1.00 92.19 302 ASP A O 1
ATOM 2218 N N . LEU A 1 303 ? -27.802 10.948 21.923 1.00 94.31 303 LEU A N 1
ATOM 2219 C CA . LEU A 1 303 ? -26.944 10.622 20.796 1.00 94.31 303 LEU A CA 1
ATOM 2220 C C . LEU A 1 303 ? -27.714 9.811 19.773 1.00 94.31 303 LEU A C 1
ATOM 2222 O O . LEU A 1 303 ? -28.394 8.854 20.122 1.00 94.31 303 LEU A O 1
ATOM 2226 N N . THR A 1 304 ? -27.547 10.152 18.501 1.00 95.44 304 THR A N 1
ATOM 2227 C CA . THR A 1 304 ? -27.887 9.255 17.396 1.00 95.44 304 THR A CA 1
ATOM 2228 C C . THR A 1 304 ? -26.588 8.698 16.836 1.00 95.44 304 THR A C 1
ATOM 2230 O O . THR A 1 304 ? -25.716 9.475 16.455 1.00 95.44 304 THR A O 1
ATOM 2233 N N . ILE A 1 305 ? -26.453 7.371 16.829 1.00 93.69 305 ILE A N 1
ATOM 2234 C CA . ILE A 1 305 ? -25.278 6.682 16.289 1.00 93.69 305 ILE A CA 1
ATOM 2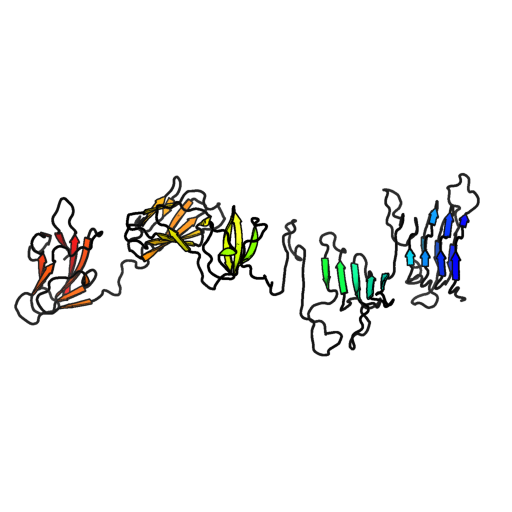235 C C . ILE A 1 305 ? -25.176 6.947 14.790 1.00 93.69 305 ILE A C 1
ATOM 2237 O O . ILE A 1 305 ? -26.165 6.880 14.062 1.00 93.69 305 ILE A O 1
ATOM 2241 N N . SER A 1 306 ? -23.962 7.199 14.327 1.00 90.06 306 SER A N 1
ATOM 2242 C CA . SER A 1 306 ? -23.622 7.373 12.922 1.00 90.06 306 SER A CA 1
ATOM 2243 C C . SER A 1 306 ? -22.499 6.419 12.514 1.00 90.06 306 SER A C 1
ATOM 2245 O O . SER A 1 306 ? -21.884 5.757 13.352 1.00 90.06 306 SER A O 1
ATOM 2247 N N . SER A 1 307 ? -22.203 6.344 11.215 1.00 80.12 307 SER A N 1
ATOM 2248 C CA . SER A 1 307 ? -21.092 5.525 10.715 1.00 80.12 307 SER A CA 1
ATOM 2249 C C . SER A 1 307 ? -19.731 5.961 11.258 1.00 80.12 307 SER A C 1
ATOM 2251 O O . SER A 1 307 ? -18.802 5.157 11.266 1.00 80.12 307 SER A O 1
ATOM 2253 N N . SER A 1 308 ? -19.602 7.207 11.724 1.00 75.19 308 SER A N 1
ATOM 2254 C CA . SER A 1 308 ? -18.364 7.689 12.329 1.00 75.19 308 SER A CA 1
ATOM 2255 C C . SER A 1 308 ? -18.177 7.218 13.764 1.00 75.19 308 SER A C 1
ATOM 2257 O O . SER A 1 308 ? -17.076 7.303 14.288 1.00 75.19 308 SER A O 1
ATOM 2259 N N . ASP A 1 309 ? -19.198 6.664 14.418 1.00 82.75 309 ASP A N 1
ATOM 2260 C CA . ASP A 1 309 ? -19.067 6.145 15.781 1.00 82.75 309 ASP A CA 1
ATOM 2261 C C . ASP A 1 309 ? -18.540 4.693 15.817 1.00 82.75 309 ASP A C 1
ATOM 2263 O O . ASP A 1 309 ? -18.275 4.140 16.886 1.00 82.75 309 ASP A O 1
ATOM 2267 N N . PHE A 1 310 ? -18.360 4.058 14.655 1.00 84.94 310 PHE A N 1
ATOM 2268 C CA . PHE A 1 310 ? -17.874 2.683 14.556 1.00 84.94 310 PHE A CA 1
ATOM 2269 C C . PHE A 1 310 ? -16.450 2.516 15.091 1.00 84.94 310 PHE A C 1
ATOM 2271 O O . PHE A 1 310 ? -15.544 3.277 14.770 1.00 84.94 310 PHE A O 1
ATOM 2278 N N . GLY A 1 311 ? -16.250 1.466 15.889 1.00 79.31 311 GLY A N 1
ATOM 2279 C CA . GLY A 1 311 ? -14.976 1.158 16.530 1.00 79.31 311 GLY A CA 1
ATOM 2280 C C . GLY A 1 311 ? -14.627 2.086 17.695 1.00 79.31 311 GLY A C 1
ATOM 2281 O O . GLY A 1 311 ? -13.514 1.987 18.209 1.00 79.31 311 GLY A O 1
ATOM 2282 N N . LYS A 1 312 ? -15.549 2.965 18.119 1.00 82.38 312 LYS A N 1
ATOM 2283 C CA . LYS A 1 312 ? -15.325 3.925 19.204 1.00 82.38 312 LYS A CA 1
ATOM 2284 C C . LYS A 1 312 ? -15.975 3.501 20.518 1.00 82.38 312 LYS A C 1
ATOM 2286 O O . LYS A 1 312 ? -16.992 2.804 20.537 1.00 82.38 312 LYS A O 1
ATOM 2291 N N . VAL A 1 313 ? -15.397 3.978 21.619 1.00 89.06 313 VAL A N 1
ATOM 2292 C CA . VAL A 1 313 ? -15.990 3.958 22.960 1.00 89.06 313 VAL A CA 1
ATOM 2293 C C . VAL A 1 313 ? -16.698 5.284 23.213 1.00 89.06 313 VAL A C 1
ATOM 2295 O O . VAL A 1 313 ? -16.079 6.341 23.280 1.00 89.06 313 VAL A O 1
ATOM 2298 N N . ILE A 1 314 ? -18.010 5.235 23.386 1.00 91.88 314 ILE A N 1
ATOM 2299 C CA . ILE A 1 314 ? -18.847 6.395 23.668 1.00 91.88 314 ILE A CA 1
ATOM 2300 C C . ILE A 1 314 ? -19.082 6.470 25.170 1.00 91.88 314 ILE A C 1
ATOM 2302 O O . ILE A 1 314 ? -19.797 5.646 25.739 1.00 91.88 314 ILE A O 1
ATOM 2306 N N . ARG A 1 315 ? -18.495 7.468 25.823 1.00 93.00 315 ARG A N 1
ATOM 2307 C CA . ARG A 1 315 ? -18.657 7.713 27.256 1.00 93.00 315 ARG A CA 1
ATOM 2308 C C . ARG A 1 315 ? -19.792 8.704 27.481 1.00 93.00 315 ARG A C 1
ATOM 2310 O O . ARG A 1 315 ? -19.642 9.894 27.222 1.00 93.00 315 ARG A O 1
ATOM 2317 N N . VAL A 1 316 ? -20.937 8.225 27.960 1.00 94.19 316 VAL A N 1
ATOM 2318 C CA . VAL A 1 316 ? -22.090 9.079 28.269 1.00 94.19 316 VAL A CA 1
ATOM 2319 C C . VAL A 1 316 ? -21.954 9.589 29.701 1.00 94.19 316 VAL A C 1
ATOM 2321 O O . VAL A 1 316 ? -22.214 8.863 30.667 1.00 94.19 316 VAL A O 1
ATOM 2324 N N . ASN A 1 317 ? -21.508 10.834 29.844 1.00 93.94 317 ASN A N 1
ATOM 2325 C CA . ASN A 1 317 ? -21.192 11.455 31.127 1.00 93.94 317 ASN A CA 1
ATOM 2326 C C . ASN A 1 317 ? -22.238 12.516 31.494 1.00 93.94 317 ASN A C 1
ATOM 2328 O O . ASN A 1 317 ? -22.003 13.717 31.402 1.00 93.94 317 ASN A O 1
ATOM 2332 N N . HIS A 1 318 ? -23.437 12.074 31.876 1.00 91.19 318 HIS A N 1
ATOM 2333 C CA . HIS A 1 318 ? -24.534 12.986 32.189 1.00 91.19 318 HIS A CA 1
ATOM 2334 C C . HIS A 1 318 ? -25.288 12.591 33.468 1.00 91.19 318 HIS A C 1
ATOM 2336 O O . HIS A 1 318 ? -25.437 11.409 33.776 1.00 91.19 318 HIS A O 1
ATOM 2342 N N . ALA A 1 319 ? -25.757 13.588 34.226 1.00 87.62 319 ALA A N 1
ATOM 2343 C CA . ALA A 1 319 ? -26.432 13.369 35.507 1.00 87.62 319 ALA A CA 1
ATOM 2344 C C . ALA A 1 319 ? -27.904 12.939 35.366 1.00 87.62 319 ALA A C 1
ATOM 2346 O O . ALA A 1 319 ? -28.390 12.141 36.161 1.00 87.62 319 ALA A O 1
ATOM 2347 N N . SER A 1 320 ? -28.599 13.460 34.354 1.00 91.12 320 SER A N 1
ATOM 2348 C CA . SER A 1 320 ? -29.953 13.043 33.951 1.00 91.12 320 SER A CA 1
ATOM 2349 C C . SER A 1 320 ? -29.917 11.936 32.906 1.00 91.12 320 SER A C 1
ATOM 2351 O O . SER A 1 320 ? -28.911 11.787 32.209 1.00 91.12 320 SER A O 1
ATOM 2353 N N . ASP A 1 321 ? -31.035 11.234 32.763 1.00 90.69 321 ASP A N 1
ATOM 2354 C CA . ASP A 1 321 ? -31.204 10.144 31.808 1.00 90.69 321 ASP A CA 1
ATOM 2355 C C . ASP A 1 321 ? -30.946 10.575 30.362 1.00 90.69 321 ASP A C 1
ATOM 2357 O O . ASP A 1 321 ? -31.290 11.688 29.954 1.00 90.69 321 ASP A O 1
ATOM 2361 N N . ARG A 1 322 ? -30.323 9.675 29.597 1.00 95.38 322 ARG A N 1
ATOM 2362 C CA . ARG A 1 322 ? -29.944 9.866 28.197 1.00 95.38 322 ARG A CA 1
ATOM 2363 C C . ARG A 1 322 ? -30.301 8.667 27.338 1.00 95.38 322 ARG A C 1
ATOM 2365 O O . ARG A 1 322 ? -30.301 7.519 27.791 1.00 95.38 322 ARG A O 1
ATOM 2372 N N . THR A 1 323 ? -30.560 8.956 26.071 1.00 95.19 323 THR A N 1
ATOM 2373 C CA . THR A 1 323 ? -30.916 7.967 25.057 1.00 95.19 323 THR A CA 1
ATOM 2374 C C . THR A 1 323 ? -29.875 7.937 23.945 1.00 95.19 323 THR A C 1
ATOM 2376 O O . THR A 1 323 ? -29.521 8.964 23.365 1.00 95.19 323 THR A O 1
ATOM 2379 N N . VAL A 1 324 ? -29.406 6.734 23.627 1.00 96.12 324 VAL A N 1
ATOM 2380 C CA . VAL A 1 324 ? -28.573 6.427 22.465 1.00 96.12 324 VAL A CA 1
ATOM 2381 C C . VAL A 1 324 ? -29.456 5.754 21.420 1.00 96.12 324 VAL A C 1
ATOM 2383 O O . VAL A 1 324 ? -29.900 4.624 21.600 1.00 96.12 324 VAL A O 1
ATOM 2386 N N . THR A 1 325 ? -29.735 6.455 20.329 1.00 96.94 325 THR A N 1
ATOM 2387 C CA . THR A 1 325 ? -30.590 5.981 19.238 1.00 96.94 325 THR A CA 1
ATOM 2388 C C . THR A 1 325 ? -29.743 5.361 18.136 1.00 96.94 325 THR A C 1
ATOM 2390 O O . THR A 1 325 ? -28.797 5.987 17.660 1.00 96.94 325 THR A O 1
ATOM 2393 N N . VAL A 1 326 ? -30.097 4.155 17.690 1.00 96.56 326 VAL A N 1
ATOM 2394 C CA . VAL A 1 326 ? -29.463 3.509 16.531 1.00 96.56 326 VAL A CA 1
ATOM 2395 C C . VAL A 1 326 ? -30.375 3.655 15.305 1.00 96.56 326 VAL A C 1
ATOM 2397 O O . VAL A 1 326 ? -31.450 3.053 15.304 1.00 96.56 326 VAL A O 1
ATOM 2400 N N . PRO A 1 327 ? -30.010 4.453 14.284 1.00 95.81 327 PRO A N 1
ATOM 2401 C CA . PRO A 1 327 ? -30.796 4.604 13.057 1.00 95.81 327 PRO A CA 1
ATOM 2402 C C . PRO A 1 327 ? -30.618 3.417 12.085 1.00 95.81 327 PRO A C 1
ATOM 2404 O O . PRO A 1 327 ? -29.644 2.666 12.195 1.00 95.81 327 PRO A O 1
ATOM 2407 N N . PRO A 1 328 ? -31.539 3.234 11.118 1.00 94.12 328 PRO A N 1
ATOM 2408 C CA . PRO A 1 328 ? -31.400 2.220 10.072 1.00 94.12 328 PRO A CA 1
ATOM 2409 C C . PRO A 1 328 ? -30.329 2.610 9.039 1.00 94.12 328 PRO A C 1
ATOM 2411 O O . PRO A 1 328 ? -29.982 3.781 8.895 1.00 94.12 328 PRO A O 1
ATOM 2414 N N . GLY A 1 329 ? -29.844 1.635 8.265 1.00 88.88 329 GLY A N 1
ATOM 2415 C CA . GLY A 1 329 ? -29.013 1.884 7.078 1.00 88.88 329 GLY A CA 1
ATOM 2416 C C . GLY A 1 329 ? -27.549 2.236 7.358 1.00 88.88 329 GLY A C 1
ATOM 2417 O O . GLY A 1 329 ? -26.831 2.623 6.441 1.00 88.88 329 GLY A O 1
ATOM 2418 N N . LEU A 1 330 ? -27.083 2.081 8.600 1.00 86.31 330 LEU A N 1
ATOM 2419 C CA . LEU A 1 330 ? -25.695 2.370 8.978 1.00 86.31 330 LEU A CA 1
ATOM 2420 C C . LEU A 1 330 ? -24.667 1.394 8.380 1.00 86.31 330 LEU A C 1
ATOM 2422 O O . LEU A 1 330 ? -23.481 1.711 8.305 1.00 86.31 330 LEU A O 1
ATOM 2426 N N . VAL A 1 331 ? -25.100 0.194 7.987 1.00 83.62 331 VAL A N 1
ATOM 2427 C CA . VAL A 1 331 ? -24.242 -0.865 7.447 1.00 83.62 331 VAL A CA 1
ATOM 2428 C C . VAL A 1 331 ? -24.906 -1.444 6.202 1.00 83.62 331 VAL A C 1
ATOM 2430 O O . VAL A 1 331 ? -26.082 -1.796 6.236 1.00 83.62 331 VAL A O 1
ATOM 2433 N N . ALA A 1 332 ? -24.160 -1.562 5.104 1.00 79.88 332 ALA A N 1
ATOM 2434 C CA . ALA A 1 332 ? -24.657 -2.200 3.890 1.00 79.88 332 ALA A CA 1
ATOM 2435 C C . ALA A 1 332 ? -24.711 -3.733 4.041 1.00 79.88 332 ALA A C 1
ATOM 2437 O O . ALA A 1 332 ? -23.895 -4.349 4.737 1.00 79.88 332 ALA A O 1
ATOM 2438 N N . GLY A 1 333 ? -25.674 -4.368 3.368 1.00 77.81 333 GLY A N 1
ATOM 2439 C CA . GLY A 1 333 ? -25.795 -5.826 3.339 1.00 77.81 333 GLY A CA 1
ATOM 2440 C C . GLY A 1 333 ? -24.510 -6.491 2.828 1.00 77.81 333 GLY A C 1
ATOM 2441 O O . GLY A 1 333 ? -23.930 -6.057 1.839 1.00 77.81 333 GLY A O 1
ATOM 2442 N N . GLY A 1 334 ? -24.042 -7.534 3.521 1.00 70.44 334 GLY A N 1
ATOM 2443 C CA . GLY A 1 334 ? -22.820 -8.266 3.159 1.00 70.44 334 GLY A CA 1
ATOM 2444 C C . GLY A 1 334 ? -21.501 -7.621 3.608 1.00 70.44 334 GLY A C 1
ATOM 2445 O O . GLY A 1 334 ? -20.460 -8.260 3.510 1.00 70.44 334 GLY A O 1
ATOM 2446 N N . SER A 1 335 ? -21.511 -6.407 4.173 1.00 73.31 335 SER A N 1
ATOM 2447 C CA . SER A 1 335 ? -20.287 -5.699 4.601 1.00 73.31 335 SER A CA 1
ATOM 2448 C C . SER A 1 335 ? -19.759 -6.094 5.992 1.00 73.31 335 SER A C 1
ATOM 2450 O O . SER A 1 335 ? -18.908 -5.394 6.554 1.00 73.31 335 SER A O 1
ATOM 2452 N N . GLY A 1 336 ? -20.263 -7.195 6.563 1.00 74.81 336 GLY A N 1
ATOM 2453 C CA . GLY A 1 336 ? -20.004 -7.611 7.946 1.00 74.81 336 GLY A CA 1
ATOM 2454 C C . GLY A 1 336 ? -20.640 -6.678 8.986 1.00 74.81 336 GLY A C 1
ATOM 2455 O O . GLY A 1 336 ? -21.170 -5.624 8.648 1.00 74.81 336 GLY A O 1
ATOM 2456 N N . ALA A 1 337 ? -20.597 -7.056 10.264 1.00 83.56 337 ALA A N 1
ATOM 2457 C CA . ALA A 1 337 ? -21.129 -6.228 11.349 1.00 83.56 337 ALA A CA 1
ATOM 2458 C C . ALA A 1 337 ? -20.168 -5.087 11.740 1.00 83.56 337 ALA A C 1
ATOM 2460 O O . ALA A 1 337 ? -18.969 -5.123 11.443 1.00 83.56 337 ALA A O 1
ATOM 2461 N N . ARG A 1 338 ? -20.691 -4.061 12.414 1.00 87.19 338 ARG A N 1
ATOM 2462 C CA . ARG A 1 338 ? -19.922 -2.962 13.016 1.00 87.19 338 ARG A CA 1
ATOM 2463 C C . ARG A 1 338 ? -20.150 -2.931 14.516 1.00 87.19 338 ARG A C 1
ATOM 2465 O O . ARG A 1 338 ? -21.205 -3.338 14.988 1.00 87.19 338 ARG A O 1
ATOM 2472 N N . ARG A 1 339 ? -19.139 -2.485 15.256 1.00 88.81 339 ARG A N 1
ATOM 2473 C CA . ARG A 1 339 ? -19.153 -2.451 16.720 1.00 88.81 339 ARG A CA 1
ATOM 2474 C C . ARG A 1 339 ? -19.081 -1.019 17.207 1.00 88.81 339 ARG A C 1
ATOM 2476 O O . ARG A 1 339 ? -18.349 -0.221 16.627 1.00 88.81 339 ARG A O 1
ATOM 2483 N N . VAL A 1 340 ? -19.813 -0.727 18.269 1.00 91.25 340 VAL A N 1
ATOM 2484 C CA . VAL A 1 340 ? -19.730 0.519 19.034 1.00 91.25 340 VAL A CA 1
ATOM 2485 C C . VAL A 1 340 ? -19.808 0.145 20.505 1.00 91.25 340 VAL A C 1
ATOM 2487 O O . VAL A 1 340 ? -20.654 -0.664 20.880 1.00 91.25 340 VAL A O 1
ATOM 2490 N N . TRP A 1 341 ? -18.962 0.725 21.346 1.00 92.25 341 TRP A N 1
ATOM 2491 C CA . TRP A 1 341 ? -19.054 0.537 22.792 1.00 92.25 341 TRP A CA 1
ATOM 2492 C C . TRP A 1 341 ? -19.710 1.753 23.424 1.00 92.25 341 TRP A C 1
ATOM 2494 O O . TRP A 1 341 ? -19.398 2.881 23.059 1.00 92.25 341 TRP A O 1
ATOM 2504 N N . VAL A 1 342 ? -20.608 1.542 24.381 1.00 93.19 342 VAL A N 1
ATOM 2505 C CA . VAL A 1 342 ? -21.273 2.623 25.115 1.00 93.19 342 VAL A CA 1
ATOM 2506 C C . VAL A 1 342 ? -21.051 2.412 26.604 1.00 93.19 342 VAL A C 1
ATOM 2508 O O . VAL A 1 342 ? -21.360 1.350 27.137 1.00 93.19 342 VAL A O 1
ATOM 2511 N N . VAL A 1 343 ? -20.523 3.428 27.278 1.00 91.75 343 VAL A N 1
ATOM 2512 C CA . VAL A 1 343 ? -20.269 3.441 28.719 1.00 91.75 343 VAL A CA 1
ATOM 2513 C C . VAL A 1 343 ? -21.215 4.432 29.380 1.00 91.75 343 VAL A C 1
ATOM 2515 O O . VAL A 1 343 ? -21.265 5.601 28.995 1.00 91.75 343 VAL A O 1
ATOM 2518 N N . ARG A 1 344 ? -21.924 3.999 30.425 1.00 90.25 344 ARG A N 1
ATOM 2519 C CA . ARG A 1 344 ? -22.625 4.915 31.333 1.00 90.25 344 ARG A CA 1
ATOM 2520 C C . ARG A 1 344 ? -21.622 5.457 32.343 1.00 90.25 344 ARG A C 1
ATOM 2522 O O . ARG A 1 344 ? -21.322 4.781 33.315 1.00 90.25 344 ARG A O 1
ATOM 2529 N N . GLN A 1 345 ? -21.090 6.654 32.131 1.00 90.44 345 GLN A N 1
ATOM 2530 C CA . GLN A 1 345 ? -20.131 7.268 33.058 1.00 90.44 345 GLN A CA 1
ATOM 2531 C C . GLN A 1 345 ? -20.828 8.154 34.102 1.00 90.44 345 GLN A C 1
ATOM 2533 O O . GLN A 1 345 ? -20.440 8.158 35.269 1.00 90.44 345 GLN A O 1
ATOM 2538 N N . GLY A 1 346 ? -21.874 8.879 33.698 1.00 87.00 346 GLY A N 1
ATOM 2539 C CA . GLY A 1 346 ? -22.651 9.745 34.586 1.00 87.00 346 GLY A CA 1
ATOM 2540 C C . GLY A 1 346 ? -23.682 8.996 35.438 1.00 87.00 346 GLY A C 1
ATOM 2541 O O . GLY A 1 346 ? -23.921 7.801 35.257 1.00 87.00 346 GLY A O 1
ATOM 2542 N N . THR A 1 347 ? -24.314 9.709 36.375 1.00 85.06 347 THR A N 1
ATOM 2543 C CA . THR A 1 347 ? -25.331 9.134 37.273 1.00 85.06 347 THR A CA 1
ATOM 2544 C C . THR A 1 347 ? -26.662 8.863 36.575 1.00 85.06 347 THR A C 1
ATOM 2546 O O . THR A 1 347 ? -27.411 8.002 37.031 1.00 85.06 347 THR A O 1
ATOM 2549 N N . GLY A 1 348 ? -26.953 9.541 35.463 1.00 84.94 348 GLY A N 1
ATOM 2550 C CA . GLY A 1 348 ? -28.183 9.355 34.696 1.00 84.94 348 GLY A CA 1
ATOM 2551 C C . GLY A 1 348 ? -28.245 7.985 34.033 1.00 84.94 348 GLY A C 1
ATOM 2552 O O . GLY A 1 348 ? -27.213 7.411 33.672 1.00 84.94 348 GLY A O 1
ATOM 2553 N N . ARG A 1 349 ? -29.447 7.430 33.879 1.00 84.44 349 ARG A N 1
ATOM 2554 C CA . ARG A 1 349 ? -29.657 6.168 33.161 1.00 84.44 349 ARG A CA 1
ATOM 2555 C C . ARG A 1 349 ? -29.327 6.361 31.683 1.00 84.44 349 ARG A C 1
ATOM 2557 O O . ARG A 1 349 ? -29.731 7.345 31.076 1.00 84.44 349 ARG A O 1
ATOM 2564 N N . VAL A 1 350 ? -28.627 5.400 31.085 1.00 92.88 350 VAL A N 1
ATOM 2565 C CA . VAL A 1 350 ? -28.362 5.391 29.638 1.00 92.88 350 VAL A CA 1
ATOM 2566 C C . VAL A 1 350 ? -29.184 4.278 29.017 1.00 92.88 350 VAL A C 1
ATOM 2568 O O . VAL A 1 350 ? -29.024 3.115 29.388 1.00 92.88 350 VAL A O 1
ATOM 2571 N N . SER A 1 351 ? -30.078 4.637 28.102 1.00 92.81 351 SER A N 1
ATOM 2572 C CA . SER A 1 351 ? -30.935 3.699 27.377 1.00 92.81 351 SER A CA 1
ATOM 2573 C C . SER A 1 351 ? -30.588 3.662 25.891 1.00 92.81 351 SER A C 1
ATOM 2575 O O . SER A 1 351 ? -30.144 4.655 25.323 1.00 92.81 351 SER A O 1
ATOM 2577 N N . VAL A 1 352 ? -30.764 2.503 25.265 1.00 94.38 352 VAL A N 1
ATOM 2578 C CA . VAL A 1 352 ? -30.559 2.272 23.837 1.00 94.38 352 VAL A CA 1
ATOM 2579 C C . VAL A 1 352 ? -31.927 2.172 23.174 1.00 94.38 352 VAL A C 1
ATOM 2581 O O . VAL A 1 352 ? -32.747 1.323 23.531 1.00 94.38 352 VAL A O 1
ATOM 2584 N N . ALA A 1 353 ? -32.171 3.037 22.198 1.00 94.81 353 ALA A N 1
ATOM 2585 C CA . ALA A 1 353 ? -33.415 3.103 21.449 1.00 94.81 353 ALA A CA 1
ATOM 2586 C C . ALA A 1 353 ? -33.206 2.693 19.988 1.00 94.81 353 ALA A C 1
ATOM 2588 O O . ALA A 1 353 ? -32.186 2.998 19.367 1.00 94.81 353 ALA A O 1
ATOM 2589 N N . ALA A 1 354 ? -34.199 2.000 19.433 1.00 95.25 354 ALA A N 1
ATOM 2590 C CA . ALA A 1 354 ? -34.230 1.657 18.020 1.00 95.25 354 ALA A CA 1
ATOM 2591 C C . ALA A 1 354 ? -34.799 2.840 17.230 1.00 95.25 354 ALA A C 1
ATOM 2593 O O . ALA A 1 354 ? -35.867 3.349 17.573 1.00 95.25 354 ALA A O 1
ATOM 2594 N N . GLY A 1 355 ? -34.122 3.249 16.160 1.00 94.50 355 GLY A N 1
ATOM 2595 C CA . GLY A 1 355 ? -34.730 4.086 15.135 1.00 94.50 355 GLY A CA 1
ATOM 2596 C C . GLY A 1 355 ? -35.782 3.312 14.322 1.00 94.50 355 GLY A C 1
ATOM 2597 O O . GLY A 1 355 ? -35.876 2.084 14.423 1.00 94.50 355 GLY A O 1
ATOM 2598 N N . PRO A 1 356 ? -36.573 4.000 13.482 1.00 92.50 356 PRO A N 1
ATOM 2599 C CA . PRO A 1 356 ? -37.553 3.349 12.616 1.00 92.50 356 PRO A CA 1
ATOM 2600 C C . PRO A 1 356 ? -36.907 2.262 11.742 1.00 92.50 356 PRO A C 1
ATOM 2602 O O . PRO A 1 356 ? -35.926 2.523 11.053 1.00 92.50 356 PRO A O 1
ATOM 2605 N N . GLY A 1 357 ? -37.452 1.043 11.765 1.00 90.56 357 GLY A N 1
ATOM 2606 C CA . GLY A 1 357 ? -36.946 -0.081 10.963 1.00 90.56 357 GLY A CA 1
ATOM 2607 C C . GLY A 1 357 ? -35.712 -0.799 11.529 1.00 90.56 357 GLY A C 1
ATOM 2608 O O . GLY A 1 357 ? -35.175 -1.676 10.854 1.00 90.56 357 GLY A O 1
ATOM 2609 N N . VAL A 1 358 ? -35.271 -0.458 12.745 1.00 96.06 358 VAL A N 1
ATOM 2610 C CA . VAL A 1 358 ? -34.187 -1.150 13.462 1.00 96.06 358 VAL A CA 1
ATOM 2611 C C . VAL A 1 358 ? -34.752 -2.158 14.458 1.00 96.06 358 VAL A C 1
ATOM 2613 O O . VAL A 1 358 ? -35.686 -1.859 15.201 1.00 96.06 358 VAL A O 1
ATOM 2616 N N . ASN A 1 359 ? -34.147 -3.346 14.515 1.00 93.88 359 ASN A N 1
ATOM 2617 C CA . ASN A 1 359 ? -34.517 -4.409 15.446 1.00 93.88 359 ASN A CA 1
ATOM 2618 C C . ASN A 1 359 ? -33.453 -4.551 16.543 1.00 93.88 359 ASN A C 1
ATOM 2620 O O . ASN A 1 359 ? -32.376 -5.099 16.305 1.00 93.88 359 ASN A O 1
ATOM 2624 N N . LEU A 1 360 ? -33.755 -4.092 17.762 1.00 93.44 360 LEU A N 1
ATOM 2625 C CA . LEU A 1 360 ? -32.889 -4.330 18.922 1.00 93.44 360 LEU A CA 1
ATOM 2626 C C . LEU A 1 360 ? -33.058 -5.766 19.434 1.00 93.44 360 LEU A C 1
ATOM 2628 O O . LEU A 1 360 ? -34.169 -6.203 19.744 1.00 93.44 360 LEU A O 1
ATOM 2632 N N . ARG A 1 361 ? -31.940 -6.477 19.571 1.00 89.69 361 ARG A N 1
ATOM 2633 C CA . ARG A 1 361 ? -31.836 -7.826 20.129 1.00 89.69 361 ARG A CA 1
ATOM 2634 C C . ARG A 1 361 ? -31.043 -7.752 21.430 1.00 89.69 361 ARG A C 1
ATOM 2636 O O . ARG A 1 361 ? -29.832 -7.539 21.414 1.00 89.69 361 ARG A O 1
ATOM 2643 N N . SER A 1 362 ? -31.718 -7.929 22.558 1.00 86.06 362 SER A N 1
ATOM 2644 C CA . SER A 1 362 ? -31.085 -7.984 23.876 1.00 86.06 362 SER A CA 1
ATOM 2645 C C . SER A 1 362 ? -31.625 -9.152 24.692 1.00 86.06 362 SER A C 1
ATOM 2647 O O . SER A 1 362 ? -32.799 -9.518 24.590 1.00 86.06 362 SER A O 1
ATOM 2649 N N . ALA A 1 363 ? -30.756 -9.760 25.498 1.00 72.12 363 ALA A N 1
ATOM 2650 C CA . ALA A 1 363 ? -31.168 -10.790 26.443 1.00 72.12 363 ALA A CA 1
ATOM 2651 C C . ALA A 1 363 ? -32.126 -10.181 27.482 1.00 72.12 363 ALA A C 1
ATOM 2653 O O . ALA A 1 363 ? -31.874 -9.092 27.994 1.00 72.12 363 ALA A O 1
ATOM 2654 N N . GLY A 1 364 ? -33.252 -10.850 27.749 1.00 72.25 364 GLY A N 1
ATOM 2655 C CA . GLY A 1 364 ? -34.272 -10.367 28.690 1.00 72.25 364 GLY A CA 1
ATOM 2656 C C . GLY A 1 364 ? -35.044 -9.117 28.242 1.00 72.25 364 GLY A C 1
ATOM 2657 O O . GLY A 1 364 ? -35.866 -8.618 28.998 1.00 72.25 364 GLY A O 1
ATOM 2658 N N . GLY A 1 365 ? -34.810 -8.602 27.027 1.00 76.19 365 GLY A N 1
ATOM 2659 C CA . GLY A 1 365 ? -35.432 -7.359 26.558 1.00 76.19 365 GLY A CA 1
ATOM 2660 C C . GLY A 1 365 ? -34.845 -6.090 27.184 1.00 76.19 365 GLY A C 1
ATOM 2661 O O . GLY A 1 365 ? -35.387 -5.006 26.971 1.00 76.19 365 GLY A O 1
ATOM 2662 N N . GLU A 1 366 ? -33.728 -6.206 27.907 1.00 77.62 366 GLU A N 1
ATOM 2663 C CA . GLU A 1 366 ? -33.056 -5.089 28.565 1.00 77.62 366 GLU A CA 1
ATOM 2664 C C . GLU A 1 366 ? -32.509 -4.089 27.550 1.00 77.62 366 GLU A C 1
ATOM 2666 O O . GLU A 1 366 ? -31.867 -4.455 26.564 1.00 77.62 366 GLU A O 1
ATOM 2671 N N . ARG A 1 367 ? -32.769 -2.803 27.774 1.00 86.62 367 ARG A N 1
ATOM 2672 C CA . ARG A 1 367 ? -32.360 -1.724 26.856 1.00 86.62 367 ARG A CA 1
ATOM 2673 C C . ARG A 1 367 ? -31.627 -0.599 27.556 1.00 86.62 367 ARG A C 1
ATOM 2675 O O . ARG A 1 367 ? -31.370 0.427 26.944 1.00 86.62 367 ARG A O 1
ATOM 2682 N N . SER A 1 368 ? -31.292 -0.756 28.830 1.00 87.44 368 SER A N 1
ATOM 2683 C CA . SER A 1 368 ? -30.555 0.259 29.574 1.00 87.44 368 SER A CA 1
ATOM 2684 C C . SER A 1 368 ? -29.323 -0.305 30.246 1.00 87.44 368 SER A C 1
ATOM 2686 O O . SER A 1 368 ? -29.324 -1.437 30.715 1.00 87.44 368 SER A O 1
ATOM 2688 N N . ILE A 1 369 ? -28.290 0.525 30.330 1.00 86.06 369 ILE A N 1
ATOM 2689 C CA . ILE A 1 369 ? -27.050 0.211 31.027 1.00 86.06 369 ILE A CA 1
ATOM 2690 C C . ILE A 1 369 ? -27.312 0.311 32.535 1.00 86.06 369 ILE A C 1
ATOM 2692 O O . ILE A 1 369 ? -27.514 1.404 33.076 1.00 86.06 369 ILE A O 1
ATOM 2696 N N . ALA A 1 370 ? -27.344 -0.844 33.201 1.00 74.81 370 ALA A N 1
ATOM 2697 C CA . ALA A 1 370 ? -27.857 -0.988 34.560 1.00 74.81 370 ALA A CA 1
ATOM 2698 C C . ALA A 1 370 ? -27.041 -0.212 35.603 1.00 74.81 370 ALA A C 1
ATOM 2700 O O . ALA A 1 370 ? -27.611 0.451 36.470 1.00 74.81 370 ALA A O 1
ATOM 2701 N N . ARG A 1 371 ? -25.706 -0.249 35.517 1.00 77.12 371 ARG A N 1
ATOM 2702 C CA . ARG A 1 371 ? -24.811 0.334 36.529 1.00 77.12 371 ARG A CA 1
ATOM 2703 C C . ARG A 1 371 ? -23.997 1.502 35.982 1.00 77.12 371 ARG A C 1
ATOM 2705 O O . ARG A 1 371 ? -23.675 1.561 34.797 1.00 77.12 371 ARG A O 1
ATOM 2712 N N . GLN A 1 372 ? -23.655 2.438 36.863 1.00 84.19 372 GLN A N 1
ATOM 2713 C CA . GLN A 1 372 ? -22.649 3.449 36.553 1.00 84.19 372 GLN A CA 1
ATOM 2714 C C . GLN A 1 372 ? -21.291 2.764 36.330 1.00 84.19 372 GLN A C 1
ATOM 2716 O O . GLN A 1 372 ? -20.976 1.771 36.983 1.00 84.19 372 GLN A O 1
ATOM 2721 N N . TYR A 1 373 ? -20.514 3.295 35.393 1.00 84.00 373 TYR A N 1
ATOM 2722 C CA . TYR A 1 373 ? -19.243 2.772 34.881 1.00 84.00 373 TYR A CA 1
ATOM 2723 C C . TYR A 1 373 ? -19.336 1.425 34.163 1.00 84.00 373 TYR A C 1
ATOM 2725 O O . TYR A 1 373 ? -18.320 0.792 33.887 1.00 84.00 373 TYR A O 1
ATOM 2733 N N . GLN A 1 374 ? -20.547 0.999 33.813 1.00 84.00 374 GLN A N 1
ATOM 2734 C CA . GLN A 1 374 ? -20.748 -0.188 33.005 1.00 84.00 374 GLN A CA 1
ATOM 2735 C C . GLN A 1 374 ? -20.665 0.140 31.512 1.00 84.00 374 GLN A C 1
ATOM 2737 O O . GLN A 1 374 ? -21.153 1.180 31.060 1.00 84.00 374 GLN A O 1
ATOM 2742 N N . MET A 1 375 ? -20.068 -0.784 30.760 1.00 87.56 375 MET A N 1
ATOM 2743 C CA . MET A 1 375 ? -19.954 -0.744 29.306 1.00 87.56 375 MET A CA 1
ATOM 2744 C C . MET A 1 375 ? -20.834 -1.816 28.664 1.00 87.56 375 MET A C 1
ATOM 2746 O O . MET A 1 375 ? -20.905 -2.936 29.166 1.00 87.56 375 MET A O 1
ATOM 2750 N N . VAL A 1 376 ? -21.444 -1.480 27.532 1.00 90.19 376 VAL A N 1
ATOM 2751 C CA . VAL A 1 376 ? -22.152 -2.414 26.649 1.00 90.19 376 VAL A CA 1
ATOM 2752 C C . VAL A 1 376 ? -21.585 -2.309 25.238 1.00 90.19 376 VAL A C 1
ATOM 2754 O O . VAL A 1 376 ? -21.134 -1.238 24.827 1.00 90.19 376 VAL A O 1
ATOM 2757 N N . GLU A 1 377 ? -21.595 -3.409 24.492 1.00 91.44 377 GLU A N 1
ATOM 2758 C CA . GLU A 1 377 ? -21.217 -3.420 23.077 1.00 91.44 377 GLU A CA 1
ATOM 2759 C C . GLU A 1 377 ? -22.488 -3.507 22.222 1.00 91.44 377 GLU A C 1
ATOM 2761 O O . GLU A 1 377 ? -23.402 -4.290 22.481 1.00 91.44 377 GLU A O 1
ATOM 2766 N N . LEU A 1 378 ? -22.554 -2.657 21.201 1.00 93.38 378 LEU A N 1
ATOM 2767 C CA . LEU A 1 378 ? -23.578 -2.659 20.170 1.00 93.38 378 LEU A CA 1
ATOM 2768 C C . LEU A 1 378 ? -22.975 -3.263 18.907 1.00 93.38 378 LEU A C 1
ATOM 2770 O O . LEU A 1 378 ? -22.075 -2.677 18.303 1.00 93.38 378 LEU A O 1
ATOM 2774 N N . LEU A 1 379 ? -23.484 -4.420 18.497 1.00 93.06 379 LEU A N 1
ATOM 2775 C CA . LEU A 1 379 ? -23.127 -5.071 17.243 1.00 93.06 379 LEU A CA 1
ATOM 2776 C C . LEU A 1 379 ? -24.223 -4.798 16.205 1.00 93.06 379 LEU A C 1
ATOM 2778 O O . LEU A 1 379 ? -25.313 -5.363 16.279 1.00 93.06 379 LEU A O 1
ATOM 2782 N N . ILE A 1 380 ? -23.930 -3.919 15.250 1.00 93.25 380 ILE A N 1
ATOM 2783 C CA . ILE A 1 380 ? -24.857 -3.421 14.227 1.00 93.25 380 ILE A CA 1
ATOM 2784 C C . ILE A 1 380 ? -24.634 -4.198 12.926 1.00 93.25 380 ILE A C 1
ATOM 2786 O O . ILE A 1 380 ? -23.531 -4.198 12.373 1.00 93.25 380 ILE A O 1
ATOM 2790 N N . CYS A 1 381 ? -25.679 -4.851 12.424 1.00 90.44 381 CYS A N 1
ATOM 2791 C CA . CYS A 1 381 ? -25.636 -5.694 11.232 1.00 90.44 381 CYS A CA 1
ATOM 2792 C C . CYS A 1 381 ? -26.259 -5.002 10.008 1.00 90.44 381 CYS A C 1
ATOM 2794 O O . CYS A 1 381 ? -27.126 -4.139 10.129 1.00 90.44 381 CYS A O 1
ATOM 2796 N N . GLY A 1 382 ? -25.859 -5.429 8.804 1.00 85.25 382 GLY A N 1
ATOM 2797 C CA . GLY A 1 382 ? -26.339 -4.851 7.537 1.00 85.25 382 GLY A CA 1
ATOM 2798 C C . GLY A 1 382 ? -27.820 -5.085 7.210 1.00 85.25 382 GLY A C 1
ATOM 2799 O O . GLY A 1 382 ? -28.318 -4.575 6.214 1.00 85.25 382 GLY A O 1
ATOM 2800 N N . ASN A 1 383 ? -28.531 -5.858 8.031 1.00 90.19 383 ASN A N 1
ATOM 2801 C CA . ASN A 1 383 ? -29.974 -6.093 7.943 1.00 90.19 383 ASN A CA 1
ATOM 2802 C C . ASN A 1 383 ? -30.776 -5.276 8.980 1.00 90.19 383 ASN A C 1
ATOM 2804 O O . ASN A 1 383 ? -31.941 -5.583 9.221 1.00 90.19 383 ASN A O 1
ATOM 2808 N N . ASN A 1 384 ? -30.156 -4.269 9.607 1.00 92.31 384 ASN A N 1
ATOM 2809 C CA . ASN A 1 384 ? -30.716 -3.458 10.695 1.00 92.31 384 ASN A CA 1
ATOM 2810 C C . ASN A 1 384 ? -31.046 -4.233 11.990 1.00 92.31 384 ASN A C 1
ATOM 2812 O O . ASN A 1 384 ? -31.735 -3.692 12.858 1.00 92.31 384 ASN A O 1
ATOM 2816 N N . ASP A 1 385 ? -30.552 -5.465 12.165 1.00 93.06 385 ASP A N 1
ATOM 2817 C CA . ASP A 1 385 ? -30.489 -6.070 13.498 1.00 93.06 385 ASP A CA 1
ATOM 2818 C C . ASP A 1 385 ? -29.329 -5.449 14.288 1.00 93.06 385 ASP A C 1
ATOM 2820 O O . ASP A 1 385 ? -28.221 -5.266 13.776 1.00 93.06 385 ASP A O 1
ATOM 2824 N N . VAL A 1 386 ? -29.583 -5.151 15.559 1.00 94.50 386 VAL A N 1
ATOM 2825 C CA . VAL A 1 386 ? -28.587 -4.626 16.494 1.00 94.50 386 VAL A CA 1
ATOM 2826 C C . VAL A 1 386 ? -28.590 -5.500 17.732 1.00 94.50 386 VAL A C 1
ATOM 2828 O O . VAL A 1 386 ? -29.580 -5.540 18.462 1.00 94.50 386 VAL A O 1
ATOM 2831 N N . TYR A 1 387 ? -27.482 -6.184 17.985 1.00 92.25 387 TYR A N 1
ATOM 2832 C CA . TYR A 1 387 ? -27.309 -6.975 19.196 1.00 92.25 387 TYR A CA 1
ATOM 2833 C C . TYR A 1 387 ? -26.675 -6.110 20.274 1.00 92.25 387 TYR A C 1
ATOM 2835 O O . TYR A 1 387 ? -25.631 -5.501 20.047 1.00 92.25 387 TYR A O 1
ATOM 2843 N N . ILE A 1 388 ? -27.305 -6.065 21.443 1.00 90.25 388 ILE A N 1
ATOM 2844 C CA . ILE A 1 388 ? -26.736 -5.420 22.623 1.00 90.25 388 ILE A CA 1
ATOM 2845 C C . ILE A 1 388 ? -26.090 -6.522 23.465 1.00 90.25 388 ILE A C 1
ATOM 2847 O O . ILE A 1 388 ? -26.779 -7.264 24.171 1.00 90.25 388 ILE A O 1
ATOM 2851 N N . SER A 1 389 ? -24.773 -6.668 23.341 1.00 78.69 389 SER A N 1
ATOM 2852 C CA . SER A 1 389 ? -23.975 -7.619 24.114 1.00 78.69 389 SER A CA 1
ATOM 2853 C C . SER A 1 389 ? -23.463 -6.957 25.398 1.00 78.69 389 SER A C 1
ATOM 2855 O O . SER A 1 389 ? -23.270 -5.742 25.483 1.00 78.69 389 SER A O 1
ATOM 2857 N N . HIS A 1 390 ? -23.253 -7.770 26.435 1.00 63.78 390 HIS A N 1
ATOM 2858 C CA . HIS A 1 390 ? -22.644 -7.342 27.700 1.00 63.78 390 HIS A CA 1
ATOM 2859 C C . HIS A 1 390 ? -23.438 -6.309 28.528 1.00 63.78 390 HIS A C 1
ATOM 2861 O O . HIS A 1 390 ? -22.854 -5.631 29.368 1.00 63.78 390 HIS A O 1
ATOM 2867 N N . ILE A 1 391 ? -24.776 -6.243 28.413 1.00 56.25 391 ILE A N 1
ATOM 2868 C CA . ILE A 1 391 ? -25.610 -5.521 29.412 1.00 56.25 391 ILE A CA 1
ATOM 2869 C C . ILE A 1 391 ? -25.439 -6.122 30.821 1.00 56.25 391 ILE A C 1
ATOM 2871 O O . ILE A 1 391 ? -25.735 -5.477 31.821 1.00 56.25 391 ILE A O 1
ATOM 2875 N N . LEU A 1 392 ? -24.901 -7.339 30.919 1.00 54.34 392 LEU A N 1
ATOM 2876 C CA . LEU A 1 392 ? -24.560 -8.024 32.161 1.00 54.34 392 LEU A CA 1
ATOM 2877 C C . LEU A 1 392 ? -23.242 -8.799 31.945 1.00 54.34 392 LEU A C 1
ATOM 2879 O O . LEU A 1 392 ? -23.301 -9.973 31.587 1.00 54.34 392 LEU A O 1
ATOM 2883 N N . PRO A 1 393 ? -22.043 -8.190 32.073 1.00 46.19 393 PRO A N 1
ATOM 2884 C CA . PRO A 1 393 ? -20.806 -8.976 32.107 1.00 46.19 393 PRO A CA 1
ATOM 2885 C C . PRO A 1 393 ? -20.757 -9.855 33.368 1.00 46.19 393 PRO A C 1
ATOM 2887 O O . PRO A 1 393 ? -20.184 -10.936 33.334 1.00 46.19 393 PRO A O 1
ATOM 2890 N N . ASP A 1 394 ? -21.464 -9.433 34.421 1.00 44.25 394 ASP A N 1
ATOM 2891 C CA . ASP A 1 394 ? -21.836 -10.254 35.566 1.00 44.25 394 ASP A CA 1
ATOM 2892 C C . ASP A 1 394 ? -23.275 -10.727 35.363 1.00 44.25 394 ASP A C 1
ATOM 2894 O O . ASP A 1 394 ? -24.228 -10.129 35.876 1.00 44.25 394 ASP A O 1
ATOM 2898 N N . ALA A 1 395 ? -23.454 -11.775 34.560 1.00 41.78 395 ALA A N 1
ATOM 2899 C CA . ALA A 1 395 ? -24.657 -12.580 34.681 1.00 41.78 395 ALA A CA 1
ATOM 2900 C C . ALA A 1 395 ? -24.827 -12.936 36.164 1.00 41.78 395 ALA A C 1
ATOM 2902 O O . ALA A 1 395 ? -23.865 -13.260 36.858 1.00 41.78 395 ALA A O 1
ATOM 2903 N N . ILE A 1 396 ? -26.054 -12.793 36.643 1.00 46.12 396 ILE A N 1
ATOM 2904 C CA . ILE A 1 396 ? -26.519 -13.145 37.977 1.00 46.12 396 ILE A CA 1
ATOM 2905 C C . ILE A 1 396 ? -26.280 -14.645 38.202 1.00 46.12 396 ILE A C 1
ATOM 2907 O O . ILE A 1 396 ? -27.176 -15.451 38.037 1.00 46.12 396 ILE A O 1
ATOM 2911 N N . GLU A 1 397 ? -25.050 -15.013 38.536 1.00 48.97 397 GLU A N 1
ATOM 2912 C CA . GLU A 1 397 ? -24.670 -16.187 39.315 1.00 48.97 397 GLU A CA 1
ATOM 2913 C C . GLU A 1 397 ? -23.367 -15.824 40.034 1.00 48.97 397 GLU A C 1
ATOM 2915 O O . GLU A 1 397 ? -22.269 -16.101 39.543 1.00 48.97 397 GLU A O 1
ATOM 2920 N N . PRO A 1 398 ? -23.434 -15.162 41.201 1.00 49.03 398 PRO A N 1
ATOM 2921 C CA . PRO A 1 398 ? -22.287 -15.146 42.077 1.00 49.03 398 PRO A CA 1
ATOM 2922 C C . PRO A 1 398 ? -22.084 -16.586 42.563 1.00 49.03 398 PRO A C 1
ATOM 2924 O O . PRO A 1 398 ? -22.695 -17.009 43.540 1.00 49.03 398 PRO A O 1
ATOM 2927 N N . TYR A 1 399 ? -21.180 -17.335 41.925 1.00 45.75 399 TYR A N 1
ATOM 2928 C CA . TYR A 1 399 ? -20.507 -18.451 42.608 1.00 45.75 399 TYR A CA 1
ATOM 2929 C C . TYR A 1 399 ? -19.818 -17.951 43.895 1.00 45.75 399 TYR A C 1
ATOM 2931 O O . TYR A 1 399 ? -19.532 -18.730 44.800 1.00 45.75 399 TYR A O 1
ATOM 2939 N N . GLU A 1 400 ? -19.600 -16.635 43.998 1.00 47.84 400 GLU A N 1
ATOM 2940 C CA . GLU A 1 400 ? -19.082 -15.940 45.166 1.00 47.84 400 GLU A CA 1
ATOM 2941 C C . GLU A 1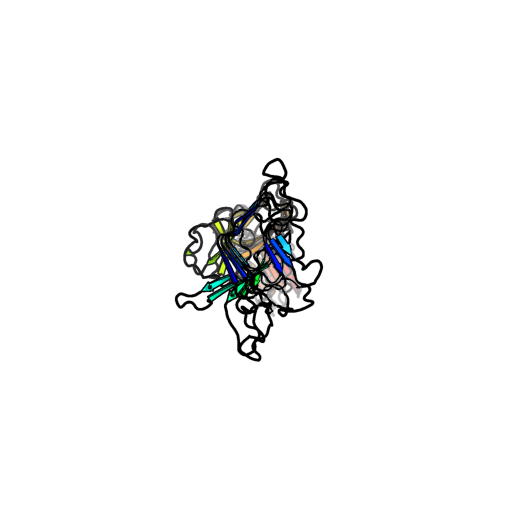 400 ? -20.107 -14.955 45.731 1.00 47.84 400 GLU A C 1
ATOM 2943 O O . GLU A 1 400 ? -20.181 -13.784 45.353 1.00 47.84 400 GLU A O 1
ATOM 2948 N N . GLU A 1 401 ? -20.900 -15.415 46.691 1.00 63.16 401 GLU A N 1
ATOM 2949 C CA . GLU A 1 401 ? -21.665 -14.506 47.530 1.00 63.16 401 GLU A CA 1
ATOM 2950 C C . GLU A 1 401 ? -20.767 -13.939 48.630 1.00 63.16 401 GLU A C 1
ATOM 2952 O O . GLU A 1 401 ? -20.157 -14.672 49.415 1.00 63.16 401 GLU A O 1
ATOM 2957 N N . ARG A 1 402 ? -20.688 -12.607 48.715 1.00 70.44 402 ARG A N 1
ATOM 2958 C CA . ARG A 1 402 ? -19.922 -11.954 49.775 1.00 70.44 402 ARG A CA 1
ATOM 2959 C C . ARG A 1 402 ? -20.577 -12.247 51.115 1.00 70.44 402 ARG A C 1
ATOM 2961 O O . ARG A 1 402 ? -21.707 -11.842 51.372 1.00 70.44 402 ARG A O 1
ATOM 2968 N N . LEU A 1 403 ? -19.836 -12.922 51.978 1.00 81.69 403 LEU A N 1
ATOM 2969 C CA . LEU A 1 403 ? -20.293 -13.263 53.309 1.00 81.69 403 LEU A CA 1
ATOM 2970 C C . LEU A 1 403 ? -20.115 -12.080 54.266 1.00 81.69 403 LEU A C 1
ATOM 2972 O O . LEU A 1 403 ? -19.064 -11.438 54.290 1.00 81.69 403 LEU A O 1
ATOM 2976 N N . HIS A 1 404 ? -21.120 -11.820 55.095 1.00 87.75 404 HIS A N 1
ATOM 2977 C CA . HIS A 1 404 ? -20.973 -10.994 56.286 1.00 87.75 404 HIS A CA 1
ATOM 2978 C C . HIS A 1 404 ? -21.224 -11.831 57.542 1.00 87.75 404 HIS A C 1
ATOM 2980 O O . HIS A 1 404 ? -22.146 -12.642 57.570 1.00 87.75 404 HIS A O 1
ATOM 2986 N N . TRP A 1 405 ? -20.407 -11.631 58.576 1.00 88.62 405 TRP A N 1
ATOM 2987 C CA . TRP A 1 405 ? -20.541 -12.309 59.861 1.00 88.62 405 TRP A CA 1
ATOM 2988 C C . TRP A 1 405 ? -20.952 -11.318 60.941 1.00 88.62 405 TRP A C 1
ATOM 2990 O O . TRP A 1 405 ? -20.240 -10.341 61.174 1.00 88.62 405 TRP A O 1
ATOM 3000 N N . THR A 1 406 ? -22.055 -11.609 61.627 1.00 86.56 406 THR A N 1
ATOM 3001 C CA . THR A 1 406 ? -22.496 -10.857 62.802 1.00 86.56 406 THR A CA 1
ATOM 3002 C C . THR A 1 406 ? -22.785 -11.789 63.977 1.00 86.56 406 THR A C 1
ATOM 3004 O O . THR A 1 406 ? -23.257 -12.918 63.804 1.00 86.56 406 THR A O 1
ATOM 3007 N N . ALA A 1 407 ? -22.504 -11.297 65.183 1.00 83.94 407 ALA A N 1
ATOM 3008 C CA . ALA A 1 407 ? -22.830 -11.951 66.440 1.00 83.94 407 ALA A CA 1
ATOM 3009 C C . ALA A 1 407 ? -23.732 -11.024 67.265 1.00 83.94 407 ALA A C 1
ATOM 3011 O O . ALA A 1 407 ? -23.309 -9.944 67.672 1.00 83.94 407 ALA A O 1
ATOM 3012 N N . GLY A 1 408 ? -24.976 -11.448 67.491 1.00 87.25 408 GLY A N 1
ATOM 3013 C CA . GLY A 1 408 ? -25.990 -10.646 68.181 1.00 87.25 408 GLY A CA 1
ATOM 3014 C C . GLY A 1 408 ? -26.753 -9.681 67.266 1.00 87.25 408 GLY A C 1
ATOM 3015 O O . GLY A 1 408 ? -26.734 -9.812 66.041 1.00 87.25 408 GLY A O 1
ATOM 3016 N N . ASN A 1 409 ? -27.488 -8.756 67.891 1.00 92.12 409 ASN A N 1
ATOM 3017 C CA . ASN A 1 409 ? -28.429 -7.856 67.216 1.00 92.12 409 ASN A CA 1
ATOM 3018 C C . ASN A 1 409 ? -27.728 -6.957 66.192 1.00 92.12 409 ASN A C 1
ATOM 3020 O O . ASN A 1 409 ? -26.667 -6.400 66.472 1.00 92.12 409 ASN A O 1
ATOM 3024 N N . VAL A 1 410 ? -28.349 -6.762 65.028 1.00 93.31 410 VAL A N 1
ATOM 3025 C CA . VAL A 1 410 ? -27.781 -5.971 63.934 1.00 93.31 410 VAL A CA 1
ATOM 3026 C C . VAL A 1 410 ? -28.833 -5.088 63.270 1.00 93.31 410 VAL A C 1
ATOM 3028 O O . VAL A 1 410 ? -29.938 -5.529 62.967 1.00 93.31 410 VAL A O 1
ATOM 3031 N N . VAL A 1 411 ? -28.470 -3.832 63.010 1.00 94.88 411 VAL A N 1
ATOM 3032 C CA . VAL A 1 411 ? -29.200 -2.954 62.087 1.00 94.88 411 VAL A CA 1
ATOM 3033 C C . VAL A 1 411 ? -28.467 -3.009 60.758 1.00 94.88 411 VAL A C 1
ATOM 3035 O O . VAL A 1 411 ? -27.279 -2.702 60.712 1.00 94.88 411 VAL A O 1
ATOM 3038 N N . VAL A 1 412 ? -29.146 -3.432 59.695 1.00 93.81 412 VAL A N 1
ATOM 3039 C CA . VAL A 1 412 ? -28.523 -3.708 58.394 1.00 93.81 412 VAL A CA 1
ATOM 3040 C C . VAL A 1 412 ? -28.102 -2.397 57.714 1.00 93.81 412 VAL A C 1
ATOM 3042 O O . VAL A 1 412 ? -28.968 -1.609 57.344 1.00 93.81 412 VAL A O 1
ATOM 3045 N N . PRO A 1 413 ? -26.799 -2.133 57.506 1.00 92.69 413 PRO A N 1
ATOM 3046 C CA . PRO A 1 413 ? -26.349 -0.984 56.728 1.00 92.69 413 PRO A CA 1
ATOM 3047 C C . PRO A 1 413 ? -26.397 -1.274 55.219 1.00 92.69 413 PRO A C 1
ATOM 3049 O O . PRO A 1 413 ? -26.351 -2.427 54.786 1.00 92.69 413 PRO A O 1
ATOM 3052 N N . GLN A 1 414 ? -26.339 -0.221 54.394 1.00 87.44 414 GLN A N 1
ATOM 3053 C CA . GLN A 1 414 ? -26.231 -0.345 52.927 1.00 87.44 414 GLN A CA 1
ATOM 3054 C C . GLN A 1 414 ? -25.024 -1.188 52.473 1.00 87.44 414 GLN A C 1
ATOM 3056 O O . GLN A 1 414 ? -25.038 -1.780 51.397 1.00 87.44 414 GLN A O 1
ATOM 3061 N N . SER A 1 415 ? -23.983 -1.306 53.304 1.00 84.75 415 SER A N 1
ATOM 3062 C CA . SER A 1 415 ? -22.814 -2.137 53.004 1.00 84.75 415 SER A CA 1
ATOM 3063 C C . SER A 1 415 ? -23.092 -3.647 53.049 1.00 84.75 415 SER A C 1
ATOM 3065 O O . SER A 1 415 ? -22.197 -4.423 52.705 1.00 84.75 415 SER A O 1
ATOM 3067 N N . TYR A 1 416 ? -24.277 -4.089 53.489 1.00 89.75 416 TYR A N 1
ATOM 3068 C CA . TYR A 1 416 ? -24.675 -5.505 53.536 1.00 89.75 416 TYR A CA 1
ATOM 3069 C C . TYR A 1 416 ? -25.536 -5.929 52.341 1.00 89.75 416 TYR A C 1
ATOM 3071 O O . TYR A 1 416 ? -25.844 -7.108 52.197 1.00 89.75 416 TYR A O 1
ATOM 3079 N N . LEU A 1 417 ? -25.908 -4.994 51.469 1.00 87.06 417 LEU A N 1
ATOM 3080 C CA . LEU A 1 417 ? -26.709 -5.297 50.289 1.00 87.06 417 LEU A CA 1
ATOM 3081 C C . LEU A 1 417 ? -25.969 -6.257 49.349 1.00 87.06 417 LEU A C 1
ATOM 3083 O O . LEU A 1 417 ? -24.761 -6.126 49.131 1.00 87.06 417 LEU A O 1
ATOM 3087 N N . GLY A 1 418 ? -26.696 -7.247 48.827 1.00 82.44 418 GLY A N 1
ATOM 3088 C CA . GLY A 1 418 ? -26.160 -8.323 47.991 1.00 82.44 418 GLY A CA 1
ATOM 3089 C C . GLY A 1 418 ? -25.281 -9.345 48.725 1.00 82.44 418 GLY A C 1
ATOM 3090 O O . GLY A 1 418 ? -24.577 -10.106 48.065 1.00 82.44 418 GLY A O 1
ATOM 3091 N N . LYS A 1 419 ? -25.269 -9.349 50.068 1.00 87.50 419 LYS A N 1
ATOM 3092 C CA . LYS A 1 419 ? -24.488 -10.290 50.891 1.00 87.50 419 LYS A CA 1
ATOM 3093 C C . LYS A 1 419 ? -25.359 -11.368 51.537 1.00 87.50 419 LYS A C 1
ATOM 3095 O O . LYS A 1 419 ? -26.538 -11.137 51.809 1.00 87.50 419 LYS A O 1
ATOM 3100 N N . LEU A 1 420 ? -24.719 -12.484 51.902 1.00 90.50 420 LEU A N 1
ATOM 3101 C CA . LEU A 1 420 ? -25.242 -13.437 52.885 1.00 90.50 420 LEU A CA 1
ATOM 3102 C C . LEU A 1 420 ? -24.811 -13.019 54.284 1.00 90.50 420 LEU A C 1
ATOM 3104 O O . LEU A 1 420 ? -23.632 -13.093 54.637 1.00 90.50 420 LEU A O 1
ATOM 3108 N N . VAL A 1 421 ? -25.773 -12.604 55.093 1.00 93.06 421 VAL A N 1
ATOM 3109 C CA . VAL A 1 421 ? -25.582 -12.236 56.492 1.00 93.06 421 VAL A CA 1
ATOM 3110 C C . VAL A 1 421 ? -25.710 -13.495 57.348 1.00 93.06 421 VAL A C 1
ATOM 3112 O O . VAL A 1 421 ? -26.809 -13.988 57.600 1.00 93.06 421 VAL A O 1
ATOM 3115 N N . ARG A 1 422 ? -24.573 -14.028 57.800 1.00 92.69 422 ARG A N 1
ATOM 3116 C CA . ARG A 1 422 ? -24.507 -15.101 58.799 1.00 92.69 422 ARG A CA 1
ATOM 3117 C C . ARG A 1 422 ? -24.699 -14.525 60.190 1.00 92.69 422 ARG A C 1
ATOM 3119 O O . ARG A 1 422 ? -23.859 -13.757 60.660 1.00 92.69 422 ARG A O 1
ATOM 3126 N N . VAL A 1 423 ? -25.776 -14.944 60.846 1.00 92.94 423 VAL A N 1
ATOM 3127 C CA . VAL A 1 423 ? -26.119 -14.536 62.209 1.00 92.94 423 VAL A CA 1
ATOM 3128 C C . VAL A 1 423 ? -25.827 -15.691 63.159 1.00 92.94 423 VAL A C 1
ATOM 3130 O O . VAL A 1 423 ? -26.495 -16.730 63.132 1.00 92.94 423 VAL A O 1
ATOM 3133 N N . SER A 1 424 ? -24.802 -15.518 63.992 1.00 87.81 424 SER A N 1
ATOM 3134 C CA . SER A 1 424 ? -24.369 -16.520 64.966 1.00 87.81 424 SER A CA 1
ATOM 3135 C C . SER A 1 424 ? -24.359 -15.938 66.370 1.00 87.81 424 SER A C 1
ATOM 3137 O O . SER A 1 424 ? -23.443 -15.206 66.735 1.00 87.81 424 SER A O 1
ATOM 3139 N N . ASN A 1 425 ? -25.343 -16.306 67.186 1.00 86.81 425 ASN A N 1
ATOM 3140 C CA . ASN A 1 425 ? -25.330 -16.035 68.620 1.00 86.81 425 ASN A CA 1
ATOM 3141 C C . ASN A 1 425 ? -25.350 -17.356 69.400 1.00 86.81 425 ASN A C 1
ATOM 3143 O O . ASN A 1 425 ? -26.102 -18.266 69.051 1.00 86.81 425 ASN A O 1
ATOM 3147 N N . GLY A 1 426 ? -24.494 -17.457 70.420 1.00 79.00 426 GLY A N 1
ATOM 3148 C CA . GLY A 1 426 ? -24.347 -18.650 71.266 1.00 79.00 426 GLY A CA 1
ATOM 3149 C C . GLY A 1 426 ? -25.261 -18.664 72.496 1.00 79.00 426 GLY A C 1
ATOM 3150 O O . GLY A 1 426 ? -25.218 -19.616 73.270 1.00 79.00 426 GLY A O 1
ATOM 3151 N N . GLY A 1 427 ? -26.054 -17.607 72.701 1.00 81.88 427 GLY A N 1
ATOM 3152 C CA . GLY A 1 427 ? -27.058 -17.530 73.764 1.00 81.88 427 GLY A CA 1
ATOM 3153 C C . GLY A 1 427 ? -28.391 -18.205 73.398 1.00 81.88 427 GLY A C 1
ATOM 3154 O O . GLY A 1 427 ? -28.583 -18.605 72.245 1.00 81.88 427 GLY A O 1
ATOM 3155 N N . PRO A 1 428 ? -29.311 -18.337 74.373 1.00 81.12 428 PRO A N 1
ATOM 3156 C CA . PRO A 1 428 ? -30.683 -18.793 74.144 1.00 81.12 428 PRO A CA 1
ATOM 3157 C C . PRO A 1 428 ? -31.618 -17.671 73.659 1.00 81.12 428 PRO A C 1
ATOM 3159 O O . PRO A 1 428 ? -32.680 -17.965 73.118 1.00 81.12 428 PRO A O 1
ATOM 3162 N N . ASP A 1 429 ? -31.236 -16.404 73.848 1.00 89.50 429 ASP A N 1
ATOM 3163 C CA . ASP A 1 429 ? -32.088 -15.252 73.544 1.00 89.50 429 ASP A CA 1
ATOM 3164 C C . ASP A 1 429 ? -32.130 -14.947 72.036 1.00 89.50 429 ASP A C 1
ATOM 3166 O O . ASP A 1 429 ? -31.061 -14.917 71.407 1.00 89.50 429 ASP A O 1
ATOM 3170 N N . PRO A 1 430 ? -33.320 -14.672 71.458 1.00 90.62 430 PRO A N 1
ATOM 3171 C CA . PRO A 1 430 ? -33.463 -14.323 70.048 1.00 90.62 430 PRO A CA 1
ATOM 3172 C C . PRO A 1 430 ? -32.605 -13.126 69.631 1.00 90.62 430 PRO A C 1
ATOM 3174 O O . PRO A 1 430 ? -32.410 -12.172 70.385 1.00 90.62 430 PRO A O 1
ATOM 3177 N N . VAL A 1 431 ? -32.117 -13.167 68.393 1.00 93.81 431 VAL A N 1
ATOM 3178 C CA . VAL A 1 431 ? -31.307 -12.112 67.781 1.00 93.81 431 VAL A CA 1
ATOM 3179 C C . VAL A 1 431 ? -32.129 -11.337 66.769 1.00 93.81 431 VAL A C 1
ATOM 3181 O O . VAL A 1 431 ? -32.760 -11.929 65.901 1.00 93.81 431 VAL A O 1
ATOM 3184 N N . HIS A 1 432 ? -32.055 -10.012 66.809 1.00 94.19 432 HIS A N 1
ATOM 3185 C CA . HIS A 1 432 ? -32.794 -9.139 65.905 1.00 94.19 432 HIS A CA 1
ATOM 3186 C C . HIS A 1 432 ? -31.939 -8.690 64.715 1.00 94.19 432 HIS A C 1
ATOM 3188 O O . HIS A 1 432 ? -30.855 -8.128 64.891 1.00 94.19 432 HIS A O 1
ATOM 3194 N N . VAL A 1 433 ? -32.460 -8.885 63.505 1.00 95.44 433 VAL A N 1
ATOM 3195 C CA . VAL A 1 433 ? -31.958 -8.306 62.255 1.00 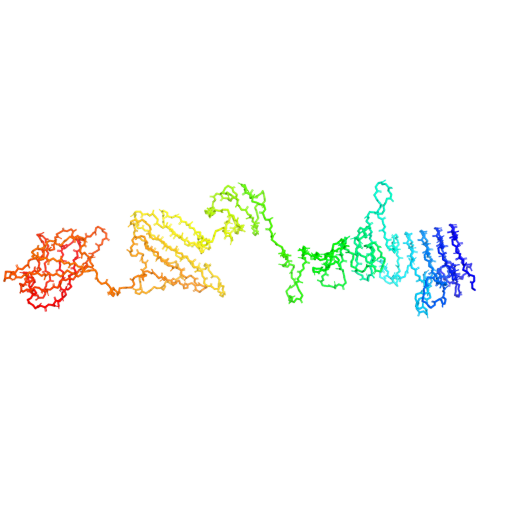95.44 433 VAL A CA 1
ATOM 3196 C C . VAL A 1 433 ? -32.942 -7.225 61.820 1.00 95.44 433 VAL A C 1
ATOM 3198 O O . VAL A 1 433 ? -34.006 -7.516 61.278 1.00 95.44 433 VAL A O 1
ATOM 3201 N N . THR A 1 434 ? -32.594 -5.969 62.078 1.00 96.06 434 THR A N 1
ATOM 3202 C CA . THR A 1 434 ? -33.457 -4.819 61.794 1.00 96.06 434 THR A CA 1
ATOM 3203 C C . THR A 1 434 ? -33.102 -4.202 60.448 1.00 96.06 434 THR A C 1
ATOM 3205 O O . THR A 1 434 ? -31.958 -3.800 60.224 1.00 96.06 434 THR A O 1
ATOM 3208 N N . ILE A 1 435 ? -34.090 -4.070 59.568 1.00 95.12 435 ILE A N 1
ATOM 3209 C CA . ILE A 1 435 ? -33.966 -3.379 58.283 1.00 95.12 435 ILE A CA 1
ATOM 3210 C C . ILE A 1 435 ? -34.318 -1.899 58.479 1.00 95.12 435 ILE A C 1
ATOM 3212 O O . ILE A 1 435 ? -35.470 -1.609 58.784 1.00 95.12 435 ILE A O 1
ATOM 3216 N N . PRO A 1 436 ? -33.376 -0.947 58.358 1.00 93.12 436 PRO A N 1
ATOM 3217 C CA . PRO A 1 436 ? -33.674 0.463 58.590 1.00 93.12 436 PRO A CA 1
ATOM 3218 C C . PRO A 1 436 ? -34.362 1.124 57.387 1.00 93.12 436 PRO A C 1
ATOM 3220 O O . PRO A 1 436 ? -34.139 0.745 56.235 1.00 93.12 436 PRO A O 1
ATOM 3223 N N . GLN A 1 437 ? -35.122 2.188 57.660 1.00 87.69 437 GLN A N 1
ATOM 3224 C CA . GLN A 1 437 ? -35.636 3.087 56.627 1.00 87.69 437 GLN A CA 1
ATOM 3225 C C . GLN A 1 437 ? -34.466 3.741 55.867 1.00 87.69 437 GLN A C 1
ATOM 3227 O O . GLN A 1 437 ? -33.454 4.102 56.472 1.00 87.69 437 GLN A O 1
ATOM 3232 N N . GLY A 1 438 ? -34.588 3.892 54.544 1.00 85.06 438 GLY A N 1
ATOM 3233 C CA . GLY A 1 438 ? -33.518 4.457 53.706 1.00 85.06 438 GLY A CA 1
ATOM 3234 C C . GLY A 1 438 ? -32.392 3.475 53.352 1.00 85.06 438 GLY A C 1
ATOM 3235 O O . GLY A 1 438 ? -31.337 3.882 52.857 1.00 85.06 438 GLY A O 1
ATOM 3236 N N . LEU A 1 439 ? -32.597 2.170 53.578 1.00 89.12 439 LEU A N 1
ATOM 3237 C CA . LEU A 1 439 ? -31.654 1.140 53.138 1.00 89.12 439 LEU A CA 1
ATOM 3238 C C . LEU A 1 439 ? -31.498 1.109 51.603 1.00 89.12 439 LEU A C 1
ATOM 3240 O O . LEU A 1 439 ? -30.422 0.782 51.113 1.00 89.12 439 LEU A O 1
ATOM 3244 N N . VAL A 1 440 ? -32.531 1.469 50.839 1.00 88.38 440 VAL A N 1
ATOM 3245 C CA . VAL A 1 440 ? -32.481 1.515 49.368 1.00 88.38 440 VAL A CA 1
ATOM 3246 C C . VAL A 1 440 ? -31.736 2.776 48.897 1.00 88.38 440 VAL A C 1
ATOM 3248 O O . VAL A 1 440 ? -32.167 3.882 49.226 1.00 88.38 440 VAL A O 1
ATOM 3251 N N . PRO A 1 441 ? -30.629 2.659 48.133 1.00 82.75 441 PRO A N 1
ATOM 3252 C CA . PRO A 1 441 ? -29.926 3.819 47.589 1.00 82.75 441 PRO A CA 1
ATOM 3253 C C . PRO A 1 441 ? -30.791 4.631 46.618 1.00 82.75 441 PRO A C 1
ATOM 3255 O O . PRO A 1 441 ? -31.591 4.076 45.864 1.00 82.75 441 PRO A O 1
ATOM 3258 N N . THR A 1 442 ? -30.575 5.947 46.573 1.00 77.88 442 THR A N 1
ATOM 3259 C CA . THR A 1 442 ? -31.277 6.853 45.652 1.00 77.88 442 THR A CA 1
ATOM 3260 C C . THR A 1 442 ? -31.144 6.390 44.198 1.00 77.88 442 THR A C 1
ATOM 3262 O O . THR A 1 442 ? -30.035 6.186 43.707 1.00 77.88 442 THR A O 1
ATOM 3265 N N . GLY A 1 443 ? -32.275 6.265 43.496 1.00 72.19 443 GLY A N 1
ATOM 3266 C CA . GLY A 1 443 ? -32.325 5.842 42.091 1.00 72.19 443 GLY A CA 1
ATOM 3267 C C . GLY A 1 443 ? -32.472 4.332 41.870 1.00 72.19 443 GLY A C 1
ATOM 3268 O O . GLY A 1 443 ? -32.489 3.904 40.719 1.00 72.19 443 GLY A O 1
ATOM 3269 N N . MET A 1 444 ? -32.594 3.537 42.938 1.00 73.06 444 MET A N 1
ATOM 3270 C CA . MET A 1 444 ? -32.942 2.114 42.871 1.00 73.06 444 MET A CA 1
ATOM 3271 C C . MET A 1 444 ? -34.384 1.889 43.341 1.00 73.06 444 MET A C 1
ATOM 3273 O O . MET A 1 444 ? -34.841 2.542 44.275 1.00 73.06 444 MET A O 1
ATOM 3277 N N . GLU A 1 445 ? -35.089 0.945 42.714 1.00 80.50 445 GLU A N 1
ATOM 3278 C CA . GLU A 1 445 ? -36.472 0.595 43.082 1.00 80.50 445 GLU A CA 1
ATOM 3279 C C . GLU A 1 445 ? -36.526 -0.416 44.239 1.00 80.50 445 GLU A C 1
ATOM 3281 O O . GLU A 1 445 ? -37.405 -0.351 45.099 1.00 80.50 445 GLU A O 1
ATOM 3286 N N . ALA A 1 446 ? -35.557 -1.335 44.293 1.00 86.81 446 ALA A N 1
ATOM 3287 C CA . ALA A 1 446 ? -35.437 -2.335 45.345 1.00 86.81 446 ALA A CA 1
ATOM 3288 C C . ALA A 1 446 ? -33.988 -2.819 45.505 1.00 86.81 446 ALA A C 1
ATOM 3290 O O . ALA A 1 446 ? -33.152 -2.664 44.611 1.00 86.81 446 ALA A O 1
ATOM 3291 N N . VAL A 1 447 ? -33.699 -3.437 46.649 1.00 87.38 447 VAL A N 1
ATOM 3292 C CA . VAL A 1 447 ? -32.423 -4.096 46.962 1.00 87.38 447 VAL A CA 1
ATOM 3293 C C . VAL A 1 447 ? -32.684 -5.454 47.602 1.00 87.38 447 VAL A C 1
ATOM 3295 O O . VAL A 1 447 ? -33.742 -5.663 48.192 1.00 87.38 447 VAL A O 1
ATOM 3298 N N . SER A 1 448 ? -31.724 -6.375 47.520 1.00 91.19 448 SER A N 1
ATOM 3299 C CA . SER A 1 448 ? -31.827 -7.672 48.189 1.00 91.19 448 SER A CA 1
ATOM 3300 C C . SER A 1 448 ? -30.626 -7.977 49.080 1.00 91.19 448 SER A C 1
ATOM 3302 O O . SER A 1 448 ? -29.521 -7.462 48.882 1.00 91.19 448 SER A O 1
ATOM 3304 N N . LEU A 1 449 ? -30.858 -8.817 50.084 1.00 91.81 449 LEU A N 1
ATOM 3305 C CA . LEU A 1 449 ? -29.834 -9.503 50.870 1.00 91.81 449 LEU A CA 1
ATOM 3306 C C . LEU A 1 449 ? -30.370 -10.872 51.303 1.00 91.81 449 LEU A C 1
ATOM 3308 O O . LEU A 1 449 ? -31.575 -11.109 51.251 1.00 91.81 449 LEU A O 1
ATOM 3312 N N . ARG A 1 450 ? -29.492 -11.759 51.769 1.00 92.44 450 ARG A N 1
ATOM 3313 C CA . ARG A 1 450 ? -29.896 -13.033 52.376 1.00 92.44 450 ARG A CA 1
ATOM 3314 C C . ARG A 1 450 ? -29.460 -13.098 53.826 1.00 92.44 450 ARG A C 1
ATOM 3316 O O . ARG A 1 450 ? -28.396 -12.594 54.176 1.00 92.44 450 ARG A O 1
ATOM 3323 N N . VAL A 1 451 ? -30.262 -13.733 54.669 1.00 93.81 451 VAL A N 1
ATOM 3324 C CA . VAL A 1 451 ? -29.951 -13.950 56.088 1.00 93.81 451 VAL A CA 1
ATOM 3325 C C . VAL A 1 451 ? -29.937 -15.446 56.354 1.00 93.81 451 VAL A C 1
ATOM 3327 O O . VAL A 1 451 ? -30.826 -16.163 55.907 1.00 93.81 451 VAL A O 1
ATOM 3330 N N . VAL A 1 452 ? -28.926 -15.921 57.082 1.00 93.81 452 VAL A N 1
ATOM 3331 C CA . VAL A 1 452 ? -28.824 -17.322 57.500 1.00 93.81 452 VAL A CA 1
ATOM 3332 C C . VAL A 1 452 ? -28.565 -17.431 58.994 1.00 93.81 452 VAL A C 1
ATOM 3334 O O . VAL A 1 452 ? -27.657 -16.789 59.538 1.00 93.81 452 VAL A O 1
ATOM 3337 N N . LYS A 1 453 ? -29.343 -18.291 59.655 1.00 92.69 453 LYS A N 1
ATOM 3338 C CA . LYS A 1 453 ? -29.104 -18.680 61.046 1.00 92.69 453 LYS A CA 1
ATOM 3339 C C . LYS A 1 453 ? -27.979 -19.703 61.106 1.00 92.69 453 LYS A C 1
ATOM 3341 O O . LYS A 1 453 ? -28.078 -20.764 60.504 1.00 92.69 453 LYS A O 1
ATOM 3346 N N . VAL A 1 454 ? -26.936 -19.422 61.876 1.00 91.25 454 VAL A N 1
ATOM 3347 C CA . VAL A 1 454 ? -25.833 -20.372 62.137 1.00 91.25 454 VAL A CA 1
ATOM 3348 C C . VAL A 1 454 ? -25.606 -20.627 63.631 1.00 91.25 454 VAL A C 1
ATOM 3350 O O . VAL A 1 454 ? -24.952 -21.605 63.981 1.00 91.25 454 VAL A O 1
ATOM 3353 N N . GLY A 1 455 ? -26.167 -19.790 64.512 1.00 86.88 455 GLY A N 1
ATOM 3354 C CA . GLY A 1 455 ? -26.100 -19.944 65.971 1.00 86.88 455 GLY A CA 1
ATOM 3355 C C . GLY A 1 455 ? -27.264 -20.733 66.587 1.00 86.88 455 GLY A C 1
ATOM 3356 O O . GLY A 1 455 ? -28.161 -21.215 65.888 1.00 86.88 455 GLY A O 1
ATOM 3357 N N . SER A 1 456 ? -27.254 -20.844 67.919 1.00 87.44 456 SER A N 1
ATOM 3358 C CA . SER A 1 456 ? -28.297 -21.526 68.698 1.00 87.44 456 SER A CA 1
ATOM 3359 C C . SER A 1 456 ? -29.583 -20.707 68.798 1.00 87.44 456 SER A C 1
ATOM 3361 O O . SER A 1 456 ? -30.660 -21.279 68.645 1.00 87.44 456 SER A O 1
ATOM 3363 N N . ALA A 1 457 ? -29.466 -19.391 68.996 1.00 91.50 457 ALA A N 1
ATOM 3364 C CA . ALA A 1 457 ? -30.591 -18.463 69.113 1.00 91.50 457 ALA A CA 1
ATOM 3365 C C . ALA A 1 457 ? -31.381 -18.298 67.809 1.00 91.50 457 ALA A C 1
ATOM 3367 O O . ALA A 1 457 ? -30.782 -18.196 66.736 1.00 91.50 457 ALA A O 1
ATOM 3368 N N . ASP A 1 458 ? -32.704 -18.185 67.917 1.00 93.56 458 ASP A N 1
ATOM 3369 C CA . ASP A 1 458 ? -33.584 -17.815 66.805 1.00 93.56 458 ASP A CA 1
ATOM 3370 C C . ASP A 1 458 ? -33.230 -16.428 66.250 1.00 93.56 458 ASP A C 1
ATOM 3372 O O . ASP A 1 458 ? -32.809 -15.533 66.986 1.00 93.56 458 ASP A O 1
ATOM 3376 N N . VAL A 1 459 ? -33.377 -16.256 64.934 1.00 94.62 459 VAL A N 1
ATOM 3377 C CA . VAL A 1 459 ? -33.109 -14.983 64.251 1.00 94.62 459 VAL A CA 1
ATOM 3378 C C . VAL A 1 459 ? -34.434 -14.353 63.849 1.00 94.62 459 VAL A C 1
ATOM 3380 O O . VAL A 1 459 ? -35.164 -14.908 63.034 1.00 94.62 459 VAL A O 1
ATOM 3383 N N . GLU A 1 460 ? -34.731 -13.184 64.399 1.00 95.50 460 GLU A N 1
ATOM 3384 C CA . GLU A 1 460 ? -35.929 -12.406 64.108 1.00 95.50 460 GLU A CA 1
ATOM 3385 C C . GLU A 1 460 ? -35.611 -11.275 63.130 1.00 95.50 460 GLU A C 1
ATOM 3387 O O . GLU A 1 460 ? -34.869 -10.344 63.455 1.00 95.50 460 GLU A O 1
ATOM 3392 N N . ILE A 1 461 ? -36.203 -11.318 61.942 1.00 95.88 461 ILE A N 1
ATOM 3393 C CA . ILE A 1 461 ? -36.130 -10.228 60.971 1.00 95.88 461 ILE A CA 1
ATOM 3394 C C . ILE A 1 461 ? -37.245 -9.230 61.269 1.00 95.88 461 ILE A C 1
ATOM 3396 O O . ILE A 1 461 ? -38.416 -9.601 61.359 1.00 95.88 461 ILE A O 1
ATOM 3400 N N . ARG A 1 462 ? -36.867 -7.957 61.405 1.00 95.31 462 ARG A N 1
ATOM 3401 C CA . ARG A 1 462 ? -37.760 -6.848 61.753 1.00 95.31 462 ARG A CA 1
ATOM 3402 C C . ARG A 1 462 ? -37.649 -5.727 60.730 1.00 95.31 462 ARG A C 1
ATOM 3404 O O . ARG A 1 462 ? -36.544 -5.319 60.364 1.00 95.31 462 ARG A O 1
ATOM 3411 N N . ALA A 1 463 ? -38.789 -5.194 60.308 1.00 93.44 463 ALA A N 1
ATOM 3412 C CA . ALA A 1 463 ? -38.825 -3.944 59.564 1.00 93.44 463 ALA A CA 1
ATOM 3413 C C . ALA A 1 463 ? -38.598 -2.755 60.520 1.00 93.44 463 ALA A C 1
ATOM 3415 O O . ALA A 1 463 ? -38.994 -2.783 61.687 1.00 93.44 463 ALA A O 1
ATOM 3416 N N . GLY A 1 464 ? -37.896 -1.726 60.051 1.00 89.69 464 GLY A N 1
ATOM 3417 C CA . GLY A 1 464 ? -37.624 -0.511 60.813 1.00 89.69 464 GLY A CA 1
ATOM 3418 C C . GLY A 1 464 ? -38.888 0.315 61.044 1.00 89.69 464 GLY A C 1
ATOM 3419 O O . GLY A 1 464 ? -39.925 0.095 60.424 1.00 89.69 464 GLY A O 1
ATOM 3420 N N . ALA A 1 465 ? -38.808 1.301 61.938 1.00 87.38 465 ALA A N 1
ATOM 3421 C CA . ALA A 1 465 ? -39.944 2.176 62.219 1.00 87.38 465 ALA A CA 1
ATOM 3422 C C . ALA A 1 465 ? -40.458 2.851 60.931 1.00 87.38 465 ALA A C 1
ATOM 3424 O O . ALA A 1 465 ? -39.683 3.461 60.199 1.00 87.38 465 ALA A O 1
ATOM 3425 N N . GLY A 1 466 ? -41.764 2.740 60.666 1.00 84.62 466 GLY A N 1
ATOM 3426 C CA . GLY A 1 466 ? -42.400 3.302 59.468 1.00 84.62 466 GLY A CA 1
ATOM 3427 C C . GLY A 1 466 ? -42.305 2.433 58.208 1.00 84.62 466 GLY A C 1
ATOM 3428 O O . GLY A 1 466 ? -42.757 2.871 57.152 1.00 84.62 466 GLY A O 1
ATOM 3429 N N . MET A 1 467 ? -41.751 1.223 58.313 1.00 89.75 467 MET A N 1
ATOM 3430 C CA . MET A 1 467 ? -41.698 0.227 57.241 1.00 89.75 467 MET A CA 1
ATOM 3431 C C . MET A 1 467 ? -42.699 -0.910 57.489 1.00 89.75 467 MET A C 1
ATOM 3433 O O . MET A 1 467 ? -43.083 -1.166 58.629 1.00 89.75 467 MET A O 1
ATOM 3437 N N . ASN A 1 468 ? -43.070 -1.631 56.430 1.00 91.12 468 ASN A N 1
ATOM 3438 C CA . ASN A 1 468 ? -43.870 -2.855 56.526 1.00 91.12 468 ASN A CA 1
ATOM 3439 C C . ASN A 1 468 ? -42.988 -4.107 56.392 1.00 91.12 468 ASN A C 1
ATOM 3441 O O . ASN A 1 468 ? -42.043 -4.119 55.601 1.00 91.12 468 ASN A O 1
ATOM 3445 N N . LEU A 1 469 ? -43.341 -5.189 57.095 1.00 93.00 469 LEU A N 1
ATOM 3446 C CA . LEU A 1 469 ? -42.795 -6.531 56.866 1.00 93.00 469 LEU A CA 1
ATOM 3447 C C . LEU A 1 469 ? -43.868 -7.428 56.233 1.00 93.00 469 LEU A C 1
ATOM 3449 O O . LEU A 1 469 ? -44.861 -7.775 56.866 1.00 93.00 469 LEU A O 1
ATOM 3453 N N . ALA A 1 470 ? -43.661 -7.815 54.978 1.00 92.19 470 ALA A N 1
ATOM 3454 C CA . ALA A 1 470 ? -44.495 -8.764 54.254 1.00 92.19 470 ALA A CA 1
ATOM 3455 C C . ALA A 1 470 ? -43.824 -10.144 54.286 1.00 92.19 470 ALA A C 1
ATOM 3457 O O . ALA A 1 470 ? -42.936 -10.440 53.484 1.00 92.19 470 ALA A O 1
ATOM 3458 N N . SER A 1 471 ? -44.232 -10.982 55.240 1.00 91.38 471 SER A N 1
ATOM 3459 C CA . SER A 1 471 ? -43.631 -12.298 55.460 1.00 91.38 471 SER A CA 1
ATOM 3460 C C . SER A 1 471 ? -44.675 -13.413 55.604 1.00 91.38 471 SER A C 1
ATOM 3462 O O . SER A 1 471 ? -45.676 -13.207 56.295 1.00 91.38 471 SER A O 1
ATOM 3464 N N . PRO A 1 472 ? -44.417 -14.624 55.064 1.00 83.44 472 PRO A N 1
ATOM 3465 C CA . PRO A 1 472 ? -45.230 -15.814 55.335 1.00 83.44 472 PRO A CA 1
ATOM 3466 C C . PRO A 1 472 ? -45.283 -16.204 56.822 1.00 83.44 472 PRO A C 1
ATOM 3468 O O . PRO A 1 472 ? -46.234 -16.847 57.258 1.00 83.44 472 PRO A O 1
ATOM 3471 N N . GLY A 1 473 ? -44.261 -15.823 57.599 1.00 79.31 473 GLY A N 1
ATOM 3472 C CA . GLY A 1 473 ? -44.096 -16.187 59.011 1.00 79.31 473 GLY A CA 1
ATOM 3473 C C . GLY A 1 473 ? -44.617 -15.156 60.018 1.00 79.31 473 GLY A C 1
ATOM 3474 O O . GLY A 1 473 ? -44.454 -15.367 61.216 1.00 79.31 473 GLY A O 1
ATOM 3475 N N . GLY A 1 474 ? -45.229 -14.061 59.555 1.00 86.94 474 GLY A N 1
ATOM 3476 C CA . GLY A 1 474 ? -45.681 -12.954 60.406 1.00 86.94 474 GLY A CA 1
ATOM 3477 C C . GLY A 1 474 ? -44.608 -11.892 60.676 1.00 86.94 474 GLY A C 1
ATOM 3478 O O . GLY A 1 474 ? -43.548 -11.885 60.050 1.00 86.94 474 GLY A O 1
ATOM 3479 N N . ASP A 1 475 ? -44.921 -10.968 61.587 1.00 87.94 475 ASP A N 1
ATOM 3480 C CA . ASP A 1 475 ? -44.048 -9.862 61.997 1.00 87.94 475 ASP A CA 1
ATOM 3481 C C . ASP A 1 475 ? -43.788 -9.924 63.517 1.00 87.94 475 ASP A C 1
ATOM 3483 O O . ASP A 1 475 ? -44.731 -9.734 64.293 1.00 87.94 475 ASP A O 1
ATOM 3487 N N . PRO A 1 476 ? -42.552 -10.229 63.970 1.00 92.19 476 PRO A N 1
ATOM 3488 C CA . PRO A 1 476 ? -41.341 -10.454 63.170 1.00 92.19 476 PRO A CA 1
ATOM 3489 C C . PRO A 1 476 ? -41.330 -11.803 62.435 1.00 92.19 476 PRO A C 1
ATOM 3491 O O . PRO A 1 476 ? -41.951 -12.768 62.877 1.00 92.19 476 PRO A O 1
ATOM 3494 N N . HIS A 1 477 ? -40.542 -11.902 61.360 1.00 95.38 477 HIS A N 1
ATOM 3495 C CA . HIS A 1 477 ? -40.274 -13.190 60.714 1.00 95.38 477 HIS A CA 1
ATOM 3496 C C . HIS A 1 477 ? -39.170 -13.934 61.468 1.00 95.38 477 HIS A C 1
ATOM 3498 O O . HIS A 1 477 ? -38.066 -13.407 61.619 1.00 95.38 477 HIS A O 1
ATOM 3504 N N . VAL A 1 478 ? -39.448 -15.157 61.921 1.00 94.75 478 VAL A N 1
ATOM 3505 C CA . VAL A 1 478 ? -38.537 -15.926 62.782 1.00 94.75 478 VAL A CA 1
ATOM 3506 C C . VAL A 1 478 ? -37.900 -17.091 62.028 1.00 94.75 478 VAL A C 1
ATOM 3508 O O . VAL A 1 478 ? -38.582 -18.011 61.579 1.00 94.75 478 VAL A O 1
ATOM 3511 N N . ILE A 1 479 ? -36.569 -17.101 61.972 1.00 93.75 479 ILE A N 1
ATOM 3512 C CA . ILE A 1 479 ? -35.761 -18.221 61.488 1.00 93.75 479 ILE A CA 1
ATOM 3513 C C . ILE A 1 479 ? -35.315 -19.042 62.703 1.00 93.75 479 ILE A C 1
ATOM 3515 O O . ILE A 1 479 ? -34.394 -18.644 63.416 1.00 93.75 479 ILE A O 1
ATOM 3519 N N . SER A 1 480 ? -35.942 -20.196 62.939 1.00 92.06 480 SER A N 1
ATOM 3520 C CA . SER A 1 480 ? -35.591 -21.095 64.056 1.00 92.06 480 SER A CA 1
ATOM 3521 C C . SER A 1 480 ? -34.672 -22.253 63.647 1.00 92.06 480 SER A C 1
ATOM 3523 O O . SER A 1 480 ? -33.852 -22.750 64.428 1.00 92.06 480 SER A O 1
ATOM 3525 N N . GLN A 1 481 ? -34.730 -22.658 62.379 1.00 92.38 481 GLN A N 1
ATOM 3526 C CA . GLN A 1 481 ? -33.918 -23.744 61.836 1.00 92.38 481 GLN A CA 1
ATOM 3527 C C . GLN A 1 481 ? -32.476 -23.289 61.571 1.00 92.38 481 GLN A C 1
ATOM 3529 O O . GLN A 1 481 ? -32.229 -22.295 60.888 1.00 92.38 481 GLN A O 1
ATOM 3534 N N . VAL A 1 482 ? -31.505 -24.036 62.104 1.00 90.25 482 VAL A N 1
ATOM 3535 C CA . VAL A 1 482 ? -30.079 -23.807 61.821 1.00 90.25 482 VAL A CA 1
ATOM 3536 C C . VAL A 1 482 ? -29.807 -24.074 60.338 1.00 90.25 482 VAL A C 1
ATOM 3538 O O . VAL A 1 482 ? -30.319 -25.034 59.771 1.00 90.25 482 VAL A O 1
ATOM 3541 N N . ASN A 1 483 ? -28.982 -23.228 59.727 1.00 90.50 483 ASN A N 1
ATOM 3542 C CA . ASN A 1 483 ? -28.624 -23.197 58.308 1.00 90.50 483 ASN A CA 1
ATOM 3543 C C . ASN A 1 483 ? -29.769 -22.857 57.345 1.00 90.50 483 ASN A C 1
ATOM 3545 O O . ASN A 1 483 ? -29.560 -22.913 56.133 1.00 90.50 483 ASN A O 1
ATOM 3549 N N . LYS A 1 484 ? -30.947 -22.462 57.845 1.00 91.94 484 LYS A N 1
ATOM 3550 C CA . LYS A 1 484 ? -32.003 -21.927 56.984 1.00 91.94 484 LYS A CA 1
ATOM 3551 C C . LYS A 1 484 ? -31.591 -20.550 56.467 1.00 91.94 484 LYS A C 1
ATOM 3553 O O . LYS A 1 484 ? -31.169 -19.696 57.251 1.00 91.94 484 LYS A O 1
ATOM 3558 N N . VAL A 1 485 ? -31.685 -20.378 55.151 1.00 92.19 485 VAL A N 1
ATOM 3559 C CA . VAL A 1 485 ? -31.384 -19.137 54.432 1.00 92.19 485 VAL A CA 1
ATOM 3560 C C . VAL A 1 485 ? -32.698 -18.554 53.945 1.00 92.19 485 VAL A C 1
ATOM 3562 O O . VAL A 1 485 ? -33.454 -19.268 53.299 1.00 92.19 485 VAL A O 1
ATOM 3565 N N . VAL A 1 486 ? -32.926 -17.271 54.202 1.00 93.25 486 VAL A N 1
ATOM 3566 C CA . VAL A 1 486 ? -34.086 -16.535 53.684 1.00 93.25 486 VAL A CA 1
ATOM 3567 C C . VAL A 1 486 ? -33.617 -15.349 52.860 1.00 93.25 486 VAL A C 1
ATOM 3569 O O . VAL A 1 486 ? -32.587 -14.735 53.169 1.00 93.25 486 VAL A O 1
ATOM 3572 N N . THR A 1 487 ? -34.361 -15.021 51.810 1.00 93.25 487 THR A N 1
ATOM 3573 C CA . THR A 1 487 ? -34.078 -13.870 50.953 1.00 93.25 487 THR A CA 1
ATOM 3574 C C . THR A 1 487 ? -34.971 -12.706 51.346 1.00 93.25 487 THR A C 1
ATOM 3576 O O . THR A 1 487 ? -36.183 -12.839 51.483 1.00 93.25 487 THR A O 1
ATOM 3579 N N . LEU A 1 488 ? -34.357 -11.542 51.539 1.00 93.62 488 LEU A N 1
ATOM 3580 C CA . LEU A 1 488 ? -35.044 -10.300 51.846 1.00 93.62 488 LEU A CA 1
ATOM 3581 C C . LEU A 1 488 ? -34.990 -9.416 50.610 1.00 93.62 488 LEU A C 1
ATOM 3583 O O . LEU A 1 488 ? -33.905 -9.150 50.087 1.00 93.62 488 LEU A O 1
ATOM 3587 N N . ILE A 1 489 ? -36.144 -8.917 50.185 1.00 93.25 489 ILE A N 1
ATOM 3588 C CA . ILE A 1 489 ? -36.261 -7.906 49.137 1.00 93.25 489 ILE A CA 1
ATOM 3589 C C . ILE A 1 489 ? -36.828 -6.648 49.784 1.00 93.25 489 ILE A C 1
ATOM 3591 O O . ILE A 1 489 ? -37.942 -6.651 50.298 1.00 93.25 489 ILE A O 1
ATOM 3595 N N . VAL A 1 490 ? -36.055 -5.568 49.781 1.00 92.56 490 VAL A N 1
ATOM 3596 C CA . VAL A 1 490 ? -36.440 -4.290 50.382 1.00 92.56 490 VAL A CA 1
ATOM 3597 C C . VAL A 1 490 ? -36.762 -3.317 49.263 1.00 92.56 490 VAL A C 1
ATOM 3599 O O . VAL A 1 490 ? -35.897 -2.981 48.455 1.00 92.56 490 VAL A O 1
ATOM 3602 N N . SER A 1 491 ? -38.016 -2.888 49.210 1.00 90.56 491 SER A N 1
ATOM 3603 C CA . SER A 1 491 ? -38.491 -1.873 48.266 1.00 90.56 491 SER A CA 1
ATOM 3604 C C . SER A 1 491 ? -38.241 -0.465 48.805 1.00 90.56 491 SER A C 1
ATOM 3606 O O . SER A 1 491 ? -38.356 -0.233 50.009 1.00 90.56 491 SER A O 1
ATOM 3608 N N . GLY A 1 492 ? -37.865 0.461 47.919 1.00 78.56 492 GLY A N 1
ATOM 3609 C CA . GLY A 1 492 ? -37.730 1.879 48.251 1.00 78.56 492 GLY A CA 1
ATOM 3610 C C . GLY A 1 492 ? -39.067 2.611 48.135 1.00 78.56 492 GLY A C 1
ATOM 3611 O O . GLY A 1 492 ? -39.977 2.144 47.449 1.00 78.56 492 GLY A O 1
ATOM 3612 N N . MET A 1 493 ? -39.179 3.768 48.791 1.00 66.94 493 MET A N 1
ATOM 3613 C CA . MET A 1 493 ? -40.410 4.555 48.852 1.00 66.94 493 MET A CA 1
ATOM 3614 C C . MET A 1 493 ? -40.957 4.852 47.450 1.00 66.94 493 MET A C 1
ATOM 3616 O O . MET A 1 493 ? -40.373 5.618 46.681 1.00 66.94 493 MET A O 1
ATOM 3620 N N . SER A 1 494 ? -42.121 4.283 47.140 1.00 61.00 494 SER A N 1
ATOM 3621 C CA . SER A 1 494 ? -42.964 4.753 46.041 1.00 61.00 494 SER A CA 1
ATOM 3622 C C . SER A 1 494 ? -43.957 5.768 46.611 1.00 61.00 494 SER A C 1
ATOM 3624 O O . SER A 1 494 ? -44.321 5.693 47.783 1.00 61.00 494 SER A O 1
ATOM 3626 N N . SER A 1 495 ? -44.445 6.719 45.813 1.00 57.09 495 SER A N 1
ATOM 3627 C CA . SER A 1 495 ? -45.367 7.782 46.263 1.00 57.09 495 SER A CA 1
ATOM 3628 C C . SER A 1 495 ? -46.706 7.295 46.851 1.00 57.09 495 SER A C 1
ATOM 3630 O O . SER A 1 495 ? -47.536 8.116 47.234 1.00 57.09 495 SER A O 1
ATOM 3632 N N . SER A 1 496 ? -46.933 5.980 46.922 1.00 61.16 496 SER A N 1
ATOM 3633 C CA . SER A 1 496 ? -48.187 5.363 47.357 1.00 61.16 496 SER A CA 1
ATOM 3634 C C . SER A 1 496 ? -48.037 4.273 48.425 1.00 61.16 496 SER A C 1
ATOM 3636 O O . SER A 1 496 ? -49.056 3.828 48.952 1.00 61.16 496 SER A O 1
ATOM 3638 N N . GLN A 1 497 ? -46.817 3.841 48.774 1.00 70.25 497 GLN A N 1
ATOM 3639 C CA . GLN A 1 497 ? -46.592 2.765 49.749 1.00 70.25 497 GLN A CA 1
ATOM 3640 C C . GLN A 1 497 ? -45.320 3.008 50.581 1.00 70.25 497 GLN A C 1
ATOM 3642 O O . GLN A 1 497 ? -44.309 3.436 50.019 1.00 70.25 497 GLN A O 1
ATOM 3647 N N . PRO A 1 498 ? -45.346 2.738 51.902 1.00 76.69 498 PRO A N 1
ATOM 3648 C CA . PRO A 1 498 ? -44.143 2.782 52.732 1.00 76.69 498 PRO A CA 1
ATOM 3649 C C . PRO A 1 498 ? -43.150 1.686 52.313 1.00 76.69 498 PRO A C 1
ATOM 3651 O O . PRO A 1 498 ? -43.559 0.655 51.768 1.00 76.69 498 PRO A O 1
ATOM 3654 N N . ASP A 1 499 ? -41.858 1.889 52.597 1.00 86.38 499 ASP A N 1
ATOM 3655 C CA . ASP A 1 499 ? -40.815 0.889 52.336 1.00 86.38 499 ASP A CA 1
ATOM 3656 C C . ASP A 1 499 ? -41.246 -0.466 52.919 1.00 86.38 499 ASP A C 1
ATOM 3658 O O . ASP A 1 499 ? -41.602 -0.575 54.097 1.00 86.38 499 ASP A O 1
ATOM 3662 N N . THR A 1 500 ? -41.241 -1.502 52.085 1.00 90.62 500 THR A N 1
ATOM 3663 C CA . THR A 1 500 ? -41.697 -2.840 52.475 1.00 90.62 500 THR A CA 1
ATOM 3664 C C . THR A 1 500 ? -40.567 -3.844 52.319 1.00 90.62 500 THR A C 1
ATOM 3666 O O . THR A 1 500 ? -39.899 -3.886 51.279 1.00 90.62 500 THR A O 1
ATOM 3669 N N . VAL A 1 501 ? -40.368 -4.652 53.358 1.00 93.69 501 VAL A N 1
ATOM 3670 C CA . VAL A 1 501 ? -39.474 -5.809 53.372 1.00 93.69 501 VAL A CA 1
ATOM 3671 C C . VAL A 1 501 ? -40.296 -7.041 53.016 1.00 93.69 501 VAL A C 1
ATOM 3673 O O . VAL A 1 501 ? -41.174 -7.434 53.778 1.00 93.69 501 VAL A O 1
ATOM 3676 N N . TYR A 1 502 ? -40.014 -7.650 51.874 1.00 93.94 502 TYR A N 1
ATOM 3677 C CA . TYR A 1 502 ? -40.590 -8.924 51.461 1.00 93.94 502 TYR A CA 1
ATOM 3678 C C . TYR A 1 502 ? -39.645 -10.054 51.853 1.00 93.94 502 TYR A C 1
ATOM 3680 O O . TYR A 1 502 ? -38.443 -9.972 51.581 1.00 93.94 502 TYR A O 1
ATOM 3688 N N . ILE A 1 503 ? -40.186 -11.092 52.486 1.00 93.50 503 ILE A N 1
ATOM 3689 C CA . ILE A 1 503 ? -39.444 -12.310 52.810 1.00 93.50 503 ILE A CA 1
ATOM 3690 C C . ILE A 1 503 ? -39.831 -13.412 51.827 1.00 93.50 503 ILE A C 1
ATOM 3692 O O . ILE A 1 503 ? -41.004 -13.770 51.728 1.00 93.50 503 ILE A O 1
ATOM 3696 N N . ASP A 1 504 ? -38.823 -13.945 51.148 1.00 90.12 504 ASP A N 1
ATOM 3697 C CA . ASP A 1 504 ? -38.875 -15.187 50.383 1.00 90.12 504 ASP A CA 1
ATOM 3698 C C . ASP A 1 504 ? -38.137 -16.257 51.206 1.00 90.12 504 ASP A C 1
ATOM 3700 O O . ASP A 1 504 ? -36.905 -16.225 51.330 1.00 90.12 504 ASP A O 1
ATOM 3704 N N . ASP A 1 505 ? -38.927 -17.090 51.889 1.00 80.75 505 ASP A N 1
ATOM 3705 C CA . ASP A 1 505 ? -38.521 -18.058 52.924 1.00 80.75 505 ASP A CA 1
ATOM 3706 C C . ASP A 1 505 ? -38.604 -19.511 52.443 1.00 80.75 505 ASP A C 1
ATOM 3708 O O . ASP A 1 505 ? -39.654 -19.877 51.862 1.00 80.75 505 ASP A O 1
#

Sequence (505 aa):
AHVCNNMVLQRIQVNAPDAGSGLVPLAGTTGIRMHNAARICLVDCNVEVVETAFEEYSQSSGGTAGACVGNSYIGCISHNCTTAYKDSNALHTRSAIQRTFVGCDNLGPVPVGRISGDGARAQDGDAFLPGAWITDPDGLPAVQFRAPTRDSLFLTGDYKGALQVDGDGHPRQLAPYHGLKFDLGSMQSARITRSVASGAAHPDSSGQILEDVRLELGNGPADPAGELARVQVNDPLMLVSRSSQPSRPVDGLVHHAAAASALPATGEWYLGPGLYARINNGEYPPVAVQRGAVAEREQNGDLTISSSDFGKVIRVNHASDRTVTVPPGLVAGGSGARRVWVVRQGTGRVSVAAGPGVNLRSAGGERSIARQYQMVELLICGNNDVYISHILPDAIEPYEERLHWTAGNVVVPQSYLGKLVRVSNGGPDPVHVTIPQGLVPTGMEAVSLRVVKVGSADVEIRAGAGMNLASPGGDPHVISQVNKVVTLIVSGMSSSQPDTVYIDD

Secondary structure (DSSP, 8-state):
-PPEES-EEES-EEE---SSSSSSPEEEEEEEEEESEES-EEES-EEESEEEEEEEE----SSSSSSEES-EEES-EEES-SEEEEESTTTSTTSEES-EEEEEBS--SS---SSTTS-S---TTEEE-SSEEEE-TTS-EEEEEE-SSTTEEEEEE----TT-SS-TTSTT-SS-TTEEEEEEEETTEEEEEESS-TTPBPTT-TT-B-----EEES--TT----S---EEE-S------BSS--SS--TT-EEEESSGGGS-TTS----SSEEEE-BGGGB--EEESSTT---EEEE-S-EE--GGGTT-EEEE--SS-EEEEE-TTSS-TTS--EEEEEEE-SSS-EEEEEPTT-EEEEGGG--EE-STT-EEEEEE-TTSEEEEE-S-SS-S--SSPPEEEE-S-EE--GGGTTSEEEE---SSS-EEEEE-TT-SPTT-SEEEEEEEE-SSS-EEEEEPTT-EEE-TT-SSEEE-STT-EEEEEEE--BTTB--EEEEE-

pLDDT: mean 79.39, std 13.59, range [40.84, 96.94]